Protein AF-A0A1M7RJ17-F1 (afdb_monomer)

InterPro domains:
  IPR011701 Major facilitator superfamily [PF07690] (36-336)
  IPR036259 MFS transporter superfamily [G3DSA:1.20.1250.20] (24-203)
  IPR036259 MFS transporter superfamily [G3DSA:1.20.1250.20] (225-413)
  IPR036259 MFS transporter superfamily [SSF103473] (16-400)
  IPR051788 Major Facilitator Superfamily Transporter [PTHR23514] (20-396)

Structure (mmCIF, N/CA/C/O backbone):
data_AF-A0A1M7RJ17-F1
#
_entry.id   AF-A0A1M7RJ17-F1
#
loop_
_atom_site.group_PDB
_atom_site.id
_atom_site.type_symbol
_atom_site.label_atom_id
_atom_site.label_alt_id
_atom_site.label_comp_id
_atom_site.label_asym_id
_atom_site.label_entity_id
_atom_site.label_seq_id
_atom_site.pdbx_PDB_ins_code
_atom_site.Cartn_x
_atom_site.Cartn_y
_atom_site.Cartn_z
_atom_site.occupancy
_atom_site.B_iso_or_equiv
_atom_site.auth_seq_id
_atom_site.auth_comp_id
_atom_site.auth_asym_id
_atom_site.auth_atom_id
_atom_site.pdbx_PDB_model_num
ATOM 1 N N . MET A 1 1 ? 73.614 -28.023 18.569 1.00 43.94 1 MET A N 1
ATOM 2 C CA . MET A 1 1 ? 72.613 -28.635 17.668 1.00 43.94 1 MET A CA 1
ATOM 3 C C . MET A 1 1 ? 71.251 -28.558 18.342 1.00 43.94 1 MET A C 1
ATOM 5 O O . MET A 1 1 ? 70.902 -29.439 19.112 1.00 43.94 1 MET A O 1
ATOM 9 N N . THR A 1 2 ? 70.520 -27.467 18.128 1.00 41.91 2 THR A N 1
ATOM 10 C CA . THR A 1 2 ? 69.156 -27.259 18.636 1.00 41.91 2 THR A CA 1
ATOM 11 C C . THR A 1 2 ? 68.185 -27.565 17.500 1.00 41.91 2 THR A C 1
ATOM 13 O O . THR A 1 2 ? 68.156 -26.858 16.496 1.00 41.91 2 THR A O 1
ATOM 16 N N . ALA A 1 3 ? 67.456 -28.674 17.618 1.00 44.12 3 ALA A N 1
ATOM 17 C CA . ALA A 1 3 ? 66.489 -29.118 16.622 1.00 44.12 3 ALA A CA 1
ATOM 18 C C . ALA A 1 3 ? 65.268 -28.182 16.604 1.00 44.12 3 ALA A C 1
ATOM 20 O O . ALA A 1 3 ? 64.651 -27.936 17.640 1.00 44.12 3 ALA A O 1
ATOM 21 N N . ALA A 1 4 ? 64.925 -27.659 15.426 1.00 45.22 4 ALA A N 1
ATOM 22 C CA . ALA A 1 4 ? 63.729 -26.852 15.221 1.00 45.22 4 ALA A CA 1
ATOM 23 C C . ALA A 1 4 ? 62.479 -27.747 15.260 1.00 45.22 4 ALA A C 1
ATOM 25 O O . ALA A 1 4 ? 62.327 -28.655 14.444 1.00 45.22 4 ALA A O 1
ATOM 26 N N . VAL A 1 5 ? 61.579 -27.482 16.208 1.00 48.66 5 VAL A N 1
ATOM 27 C CA . VAL A 1 5 ? 60.260 -28.125 16.284 1.00 48.66 5 VAL A CA 1
ATOM 28 C C . VAL A 1 5 ? 59.364 -27.537 15.184 1.00 48.66 5 VAL A C 1
ATOM 30 O O . VAL A 1 5 ? 59.236 -26.312 15.106 1.00 48.66 5 VAL A O 1
ATOM 33 N N . PRO A 1 6 ? 58.724 -28.353 14.327 1.00 50.78 6 PRO A N 1
ATOM 34 C CA . PRO A 1 6 ? 57.828 -27.841 13.301 1.00 50.78 6 PRO A CA 1
ATOM 35 C C . PRO A 1 6 ? 56.536 -27.319 13.942 1.00 50.78 6 PRO A C 1
ATOM 37 O O . PRO A 1 6 ? 55.830 -28.041 14.646 1.00 50.78 6 PRO A O 1
ATOM 40 N N . ALA A 1 7 ? 56.209 -26.053 13.681 1.00 50.03 7 ALA A N 1
ATOM 41 C CA . ALA A 1 7 ? 54.961 -25.441 14.117 1.00 50.03 7 ALA A CA 1
ATOM 42 C C . ALA A 1 7 ? 53.767 -26.100 13.404 1.00 50.03 7 ALA A C 1
ATOM 44 O O . ALA A 1 7 ? 53.482 -25.823 12.235 1.00 50.03 7 ALA A O 1
ATOM 45 N N . VAL A 1 8 ? 53.046 -26.964 14.118 1.00 50.66 8 VAL A N 1
ATOM 46 C CA . VAL A 1 8 ? 51.769 -27.526 13.669 1.00 50.66 8 VAL A CA 1
ATOM 47 C C . VAL A 1 8 ? 50.731 -26.403 13.659 1.00 50.66 8 VAL A C 1
ATOM 49 O O . VAL A 1 8 ? 50.199 -26.005 14.693 1.00 50.66 8 VAL A O 1
ATOM 52 N N . ARG A 1 9 ? 50.440 -25.857 12.473 1.00 52.62 9 ARG A N 1
ATOM 53 C CA . ARG A 1 9 ? 49.318 -24.930 12.284 1.00 52.62 9 ARG A CA 1
ATOM 54 C C . ARG A 1 9 ? 48.012 -25.720 12.353 1.00 52.62 9 ARG A C 1
ATOM 56 O O . ARG A 1 9 ? 47.597 -26.319 11.362 1.00 52.62 9 ARG A O 1
ATOM 63 N N . PHE A 1 10 ? 47.339 -25.687 13.499 1.00 47.97 10 PHE A N 1
ATOM 64 C CA . PHE A 1 10 ? 45.943 -26.104 13.589 1.00 47.97 10 PHE A CA 1
ATOM 65 C C . PHE A 1 10 ? 45.089 -25.177 12.713 1.00 47.97 10 PHE A C 1
ATOM 67 O O . PHE A 1 10 ? 44.825 -24.028 13.062 1.00 47.97 10 PHE A O 1
ATOM 74 N N . ARG A 1 11 ? 44.648 -25.669 11.548 1.00 46.97 11 ARG A N 1
ATOM 75 C CA . ARG A 1 11 ? 43.523 -25.063 10.826 1.00 46.97 11 ARG A CA 1
ATOM 76 C C . ARG A 1 11 ? 42.271 -25.320 11.657 1.00 46.97 11 ARG A C 1
ATOM 78 O O . ARG A 1 11 ? 41.676 -26.388 11.550 1.00 46.97 11 ARG A O 1
ATOM 85 N N . VAL A 1 12 ? 41.875 -24.350 12.477 1.00 55.56 12 VAL A N 1
ATOM 86 C CA . VAL A 1 12 ? 40.521 -24.323 13.041 1.00 55.56 12 VAL A CA 1
ATOM 87 C C . VAL A 1 12 ? 39.554 -24.318 11.851 1.00 55.56 12 VAL A C 1
ATOM 89 O O . VAL A 1 12 ? 39.661 -23.427 11.002 1.00 55.56 12 VAL A O 1
ATOM 92 N N . PRO A 1 13 ? 38.650 -25.305 11.715 1.00 45.47 13 PRO A N 1
ATOM 93 C CA . PRO A 1 13 ? 37.643 -25.275 10.671 1.00 45.47 13 PRO A CA 1
ATOM 94 C C . PRO A 1 13 ? 36.764 -24.053 10.920 1.00 45.47 13 PRO A C 1
ATOM 96 O O . PRO A 1 13 ? 35.989 -24.027 11.873 1.00 45.47 13 PRO A O 1
ATOM 99 N N . VAL A 1 14 ? 36.894 -23.020 10.087 1.00 55.03 14 VAL A N 1
ATOM 100 C CA . VAL A 1 14 ? 35.920 -21.928 10.081 1.00 55.03 14 VAL A CA 1
ATOM 101 C C . VAL A 1 14 ? 34.577 -22.579 9.743 1.00 55.03 14 VAL A C 1
ATOM 103 O O . VAL A 1 14 ? 34.486 -23.215 8.683 1.00 55.03 14 VAL A O 1
ATOM 106 N N . PRO A 1 15 ? 33.555 -22.505 10.616 1.00 46.19 15 PRO A N 1
ATOM 107 C CA . PRO A 1 15 ? 32.259 -23.079 10.309 1.00 46.19 15 PRO A CA 1
ATOM 108 C C . PRO A 1 15 ? 31.771 -22.454 9.004 1.00 46.19 15 PRO A C 1
ATOM 110 O O . PRO A 1 15 ? 31.563 -21.245 8.911 1.00 46.19 15 PRO A O 1
ATOM 113 N N . ARG A 1 16 ? 31.644 -23.280 7.959 1.00 50.75 16 ARG A N 1
ATOM 114 C CA . ARG A 1 16 ? 31.059 -22.856 6.689 1.00 50.75 16 ARG A CA 1
ATOM 115 C C . ARG A 1 16 ? 29.607 -22.502 6.976 1.00 50.75 16 ARG A C 1
ATOM 117 O O . ARG A 1 16 ? 28.769 -23.397 7.075 1.00 50.75 16 ARG A O 1
ATOM 124 N N . VAL A 1 17 ? 29.317 -21.211 7.119 1.00 57.66 17 VAL A N 1
ATOM 125 C CA . VAL A 1 17 ? 27.944 -20.706 7.102 1.00 57.66 17 VAL A CA 1
ATOM 126 C C . VAL A 1 17 ? 27.358 -21.159 5.770 1.00 57.66 17 VAL A C 1
ATOM 128 O O . VAL A 1 17 ? 27.768 -20.692 4.708 1.00 57.66 17 VAL A O 1
ATOM 131 N N . ARG A 1 18 ? 26.479 -22.167 5.807 1.00 63.75 18 ARG A N 1
ATOM 132 C CA . ARG A 1 18 ? 25.839 -22.681 4.597 1.00 63.75 18 ARG A CA 1
ATOM 133 C C . ARG A 1 18 ? 24.968 -21.564 4.046 1.00 63.75 18 ARG A C 1
ATOM 135 O O . ARG A 1 18 ? 23.988 -21.177 4.681 1.00 63.75 18 ARG A O 1
ATOM 142 N N . THR A 1 19 ? 25.326 -21.056 2.873 1.00 72.81 19 THR A N 1
ATOM 143 C CA . THR A 1 19 ? 24.477 -20.118 2.149 1.00 72.81 19 THR A CA 1
ATOM 144 C C . THR A 1 19 ? 23.132 -20.800 1.875 1.00 72.81 19 THR A C 1
ATOM 146 O O . THR A 1 19 ? 23.100 -21.947 1.412 1.00 72.81 19 THR A O 1
ATOM 149 N N . PRO A 1 20 ? 21.996 -20.164 2.212 1.00 81.12 20 PRO A N 1
ATOM 150 C CA . PRO A 1 20 ? 20.694 -20.764 1.963 1.00 81.12 20 PRO A CA 1
ATOM 151 C C . PRO A 1 20 ? 20.498 -21.012 0.463 1.00 81.12 20 PRO A C 1
ATOM 153 O O . PRO A 1 20 ? 20.944 -20.221 -0.364 1.00 81.12 20 PRO A O 1
ATOM 156 N N . SER A 1 21 ? 19.789 -22.084 0.096 1.00 88.31 21 SER A N 1
ATOM 157 C CA . SER A 1 21 ? 19.467 -22.347 -1.316 1.00 88.31 21 SER A CA 1
ATOM 158 C C . SER A 1 21 ? 18.718 -21.157 -1.948 1.00 88.31 21 SER A C 1
ATOM 160 O O . SER A 1 21 ? 17.882 -20.570 -1.252 1.00 88.31 21 SER A O 1
ATOM 162 N N . PRO A 1 22 ? 18.874 -20.865 -3.254 1.00 88.31 22 PRO A N 1
ATOM 163 C CA . PRO A 1 22 ? 18.195 -19.741 -3.914 1.00 88.31 22 PRO A CA 1
ATOM 164 C C . PRO A 1 22 ? 16.670 -19.720 -3.725 1.00 88.31 22 PRO A C 1
ATOM 166 O O . PRO A 1 22 ? 16.080 -18.663 -3.518 1.00 88.31 22 PRO A O 1
ATOM 169 N N . ARG A 1 23 ? 16.026 -20.900 -3.713 1.00 90.81 23 ARG A N 1
ATOM 170 C CA . ARG A 1 23 ? 14.583 -21.035 -3.433 1.00 90.81 23 ARG A CA 1
ATOM 171 C C . ARG A 1 23 ? 14.219 -20.564 -2.024 1.00 90.81 23 ARG A C 1
ATOM 173 O O . ARG A 1 23 ? 13.239 -19.851 -1.857 1.00 90.81 23 ARG A O 1
ATOM 180 N N . ARG A 1 24 ? 15.022 -20.936 -1.020 1.00 93.50 24 ARG A N 1
ATOM 181 C CA . ARG A 1 24 ? 14.839 -20.501 0.377 1.00 93.50 24 ARG A CA 1
ATOM 182 C C . ARG A 1 24 ? 15.071 -19.003 0.548 1.00 93.50 24 ARG A C 1
ATOM 184 O O . ARG A 1 24 ? 14.334 -18.383 1.299 1.00 93.50 24 ARG A O 1
ATOM 191 N N . GLN A 1 25 ? 16.055 -18.431 -0.144 1.00 93.69 25 GLN A N 1
ATOM 192 C CA . GLN A 1 25 ? 16.296 -16.987 -0.104 1.00 93.69 25 GLN A CA 1
ATOM 193 C C . GLN A 1 25 ? 15.120 -16.216 -0.714 1.00 93.69 25 GLN A C 1
ATOM 195 O O . GLN A 1 25 ? 14.599 -15.302 -0.087 1.00 93.69 25 GLN A O 1
ATOM 200 N N . PHE A 1 26 ? 14.657 -16.627 -1.902 1.00 93.31 26 PHE A N 1
ATOM 201 C CA . PHE A 1 26 ? 13.490 -16.014 -2.535 1.00 93.31 26 PHE A CA 1
ATOM 202 C C . PHE A 1 26 ? 12.249 -16.123 -1.647 1.00 93.31 26 PHE A C 1
ATOM 204 O O . PHE A 1 26 ? 11.582 -15.120 -1.423 1.00 93.31 26 PHE A O 1
ATOM 211 N N . ALA A 1 27 ? 11.969 -17.314 -1.105 1.00 96.00 27 ALA A N 1
ATOM 212 C CA . ALA A 1 27 ? 10.841 -17.519 -0.204 1.00 96.00 27 ALA A CA 1
ATOM 213 C C . ALA A 1 27 ? 10.936 -16.620 1.037 1.00 96.00 27 ALA A C 1
ATOM 215 O O . ALA A 1 27 ? 9.961 -15.965 1.369 1.00 96.00 27 ALA A O 1
ATOM 216 N N . ALA A 1 28 ? 12.107 -16.519 1.675 1.00 96.50 28 ALA A N 1
ATOM 217 C CA . ALA A 1 28 ? 12.289 -15.660 2.844 1.00 96.50 28 ALA A CA 1
ATOM 218 C C . ALA A 1 28 ? 12.022 -14.182 2.531 1.00 96.50 28 ALA A C 1
ATOM 220 O O . ALA A 1 28 ? 11.302 -13.523 3.276 1.00 96.50 28 ALA A O 1
ATOM 221 N N . VAL A 1 29 ? 12.548 -13.669 1.414 1.00 96.00 29 VAL A N 1
ATOM 222 C CA . VAL A 1 29 ? 12.310 -12.276 1.006 1.00 96.00 29 VAL A CA 1
ATOM 223 C C . VAL A 1 29 ? 10.845 -12.063 0.625 1.00 96.00 29 VAL A C 1
ATOM 225 O O . VAL A 1 29 ? 10.246 -11.092 1.071 1.00 96.00 29 VAL A O 1
ATOM 228 N N . ALA A 1 30 ? 10.228 -12.986 -0.117 1.00 96.31 30 ALA A N 1
ATOM 229 C CA . ALA A 1 30 ? 8.804 -12.919 -0.444 1.00 96.31 30 ALA A CA 1
ATOM 230 C C . ALA A 1 30 ? 7.921 -12.915 0.816 1.00 96.31 30 ALA A C 1
ATOM 232 O O . ALA A 1 30 ? 6.956 -12.157 0.875 1.00 96.31 30 ALA A O 1
ATOM 233 N N . THR A 1 31 ? 8.276 -13.696 1.843 1.00 97.50 31 THR A N 1
ATOM 234 C CA . THR A 1 31 ? 7.573 -13.692 3.131 1.00 97.50 31 THR A CA 1
ATOM 235 C C . THR A 1 31 ? 7.731 -12.365 3.868 1.00 97.50 31 THR A C 1
ATOM 237 O O . THR A 1 31 ? 6.773 -11.931 4.493 1.00 97.50 31 THR A O 1
ATOM 240 N N . ILE A 1 32 ? 8.879 -11.681 3.780 1.00 97.62 32 ILE A N 1
ATOM 241 C CA . ILE A 1 32 ? 9.025 -10.334 4.358 1.00 97.62 32 ILE A CA 1
ATOM 242 C C . ILE A 1 32 ? 8.106 -9.330 3.657 1.00 97.62 3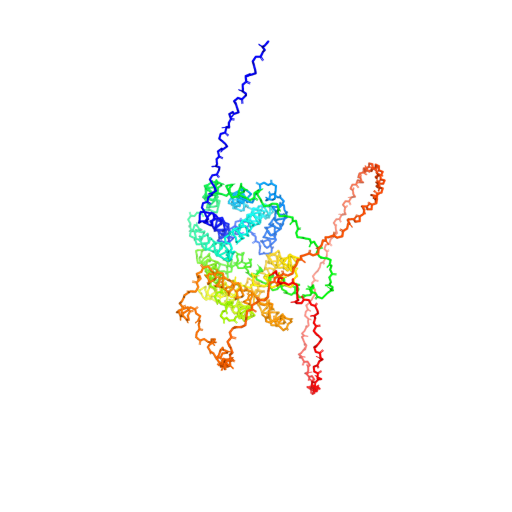2 ILE A C 1
ATOM 244 O O . ILE A 1 32 ? 7.412 -8.583 4.338 1.00 97.62 32 ILE A O 1
ATOM 248 N N . PHE A 1 33 ? 8.049 -9.343 2.320 1.00 97.25 33 PHE A N 1
ATOM 249 C CA . PHE A 1 33 ? 7.102 -8.505 1.576 1.00 97.25 33 PHE A CA 1
ATOM 250 C C . PHE A 1 33 ? 5.655 -8.813 1.985 1.00 97.25 33 PHE A C 1
ATOM 252 O O . PHE A 1 33 ? 4.884 -7.898 2.252 1.00 97.25 33 PHE A O 1
ATOM 259 N N . ALA A 1 34 ? 5.291 -10.096 2.074 1.00 98.25 34 ALA A N 1
ATOM 260 C CA . ALA A 1 34 ? 3.955 -10.511 2.492 1.00 98.25 34 ALA A CA 1
ATOM 261 C C . ALA A 1 34 ? 3.636 -10.136 3.946 1.00 98.25 34 ALA A C 1
ATOM 263 O O . ALA A 1 34 ? 2.505 -9.765 4.237 1.00 98.25 34 ALA A O 1
ATOM 264 N N . LEU A 1 35 ? 4.610 -10.197 4.854 1.00 98.25 35 LEU A N 1
ATOM 265 C CA . LEU A 1 35 ? 4.440 -9.769 6.239 1.00 98.25 35 LEU A CA 1
ATOM 266 C C . LEU A 1 35 ? 4.190 -8.260 6.322 1.00 98.25 35 LEU A C 1
ATOM 268 O O . LEU A 1 35 ? 3.238 -7.851 6.978 1.00 98.25 35 LEU A O 1
ATOM 272 N N . ASP A 1 36 ? 4.998 -7.454 5.636 1.00 97.44 36 ASP A N 1
ATOM 273 C CA . ASP A 1 36 ? 4.821 -5.998 5.575 1.00 97.44 36 ASP A CA 1
ATOM 274 C C . ASP A 1 36 ? 3.429 -5.637 5.032 1.00 97.44 36 ASP A C 1
ATOM 276 O O . ASP A 1 36 ? 2.666 -4.910 5.670 1.00 97.44 36 ASP A O 1
ATOM 280 N N . GLY A 1 37 ? 3.034 -6.280 3.929 1.00 97.50 37 GLY A N 1
ATOM 281 C CA . GLY A 1 37 ? 1.692 -6.157 3.374 1.00 97.50 37 GLY A CA 1
ATOM 282 C C . GLY A 1 37 ? 0.598 -6.567 4.360 1.00 97.50 37 GLY A C 1
ATOM 283 O O . GLY A 1 37 ? -0.375 -5.842 4.519 1.00 97.50 37 GLY A O 1
ATOM 284 N N . ALA A 1 38 ? 0.742 -7.695 5.060 1.00 98.62 38 ALA A N 1
ATOM 285 C CA . ALA A 1 38 ? -0.258 -8.175 6.015 1.00 98.62 38 ALA A CA 1
ATOM 286 C C . ALA A 1 38 ? -0.422 -7.248 7.221 1.00 98.62 38 ALA A C 1
ATOM 288 O O . ALA A 1 38 ? -1.550 -6.998 7.647 1.00 98.62 38 ALA A O 1
ATOM 289 N N . VAL A 1 39 ? 0.672 -6.697 7.747 1.00 98.56 39 VAL A N 1
ATOM 290 C CA . VAL A 1 39 ? 0.622 -5.704 8.828 1.00 98.56 39 VAL A CA 1
ATOM 291 C C . VAL A 1 39 ? -0.064 -4.424 8.338 1.00 98.56 39 VAL A C 1
ATOM 293 O O . VAL A 1 39 ? -0.951 -3.909 9.018 1.00 98.56 39 VAL A O 1
ATOM 296 N N . PHE A 1 40 ? 0.263 -3.943 7.136 1.00 97.81 40 PHE A N 1
ATOM 297 C CA . PHE A 1 40 ? -0.369 -2.746 6.578 1.00 97.81 40 PHE A CA 1
ATOM 298 C C . PHE A 1 40 ? -1.850 -2.961 6.218 1.00 97.81 40 PHE A C 1
ATOM 300 O O . PHE A 1 40 ? -2.686 -2.108 6.498 1.00 97.81 40 PHE A O 1
ATOM 307 N N . GLY A 1 41 ? -2.219 -4.126 5.681 1.00 98.12 41 GLY A N 1
ATOM 308 C CA . GLY A 1 41 ? -3.616 -4.486 5.421 1.00 98.12 41 GLY A CA 1
ATOM 309 C C . GLY A 1 41 ? -4.439 -4.653 6.697 1.00 98.12 41 GLY A C 1
ATOM 310 O O . GLY A 1 41 ? -5.607 -4.271 6.734 1.00 98.12 41 GLY A O 1
ATOM 311 N N . THR A 1 42 ? -3.814 -5.149 7.768 1.00 98.56 42 THR A N 1
ATOM 312 C CA . THR A 1 42 ? -4.405 -5.176 9.114 1.00 98.56 42 THR A CA 1
ATOM 313 C C . THR A 1 42 ? -4.702 -3.759 9.606 1.00 98.56 42 THR A C 1
ATOM 315 O O . THR A 1 42 ? -5.791 -3.515 10.127 1.00 98.56 42 THR A O 1
ATOM 318 N N . TRP A 1 43 ? -3.751 -2.832 9.434 1.00 98.44 43 TRP A N 1
ATOM 319 C CA . TRP A 1 43 ? -3.948 -1.412 9.728 1.00 98.44 43 TRP A CA 1
ATOM 320 C C . TRP A 1 43 ? -5.119 -0.848 8.920 1.00 98.44 43 TRP A C 1
ATOM 322 O O . TRP A 1 43 ? -6.091 -0.411 9.529 1.00 98.44 43 TRP A O 1
ATOM 332 N N . ALA A 1 44 ? -5.083 -0.957 7.588 1.00 98.00 44 ALA A N 1
ATOM 333 C CA . ALA A 1 44 ? -6.110 -0.446 6.676 1.00 98.00 44 ALA A CA 1
ATOM 334 C C . ALA A 1 44 ? -7.532 -0.907 7.051 1.00 98.00 44 ALA A C 1
ATOM 336 O O . ALA A 1 44 ? -8.459 -0.102 7.120 1.00 98.00 44 ALA A O 1
ATOM 337 N N . ALA A 1 45 ? -7.703 -2.191 7.384 1.00 97.81 45 ALA A N 1
ATOM 338 C CA . ALA A 1 45 ? -8.994 -2.739 7.807 1.00 97.81 45 ALA A CA 1
ATOM 339 C C . ALA A 1 45 ? -9.506 -2.176 9.145 1.00 97.81 45 ALA A C 1
ATOM 341 O O . ALA A 1 45 ? -10.708 -2.207 9.401 1.00 97.81 45 ALA A O 1
ATOM 342 N N . ARG A 1 46 ? -8.611 -1.688 10.010 1.00 98.00 46 ARG A N 1
ATOM 343 C CA . ARG A 1 46 ? -8.922 -1.192 11.358 1.00 98.00 46 ARG A CA 1
ATOM 344 C C . ARG A 1 46 ? -8.877 0.330 11.485 1.00 98.00 46 ARG A C 1
ATOM 346 O O . ARG A 1 46 ? -9.187 0.829 12.565 1.00 98.00 46 ARG A O 1
ATOM 353 N N . ILE A 1 47 ? -8.562 1.067 10.415 1.00 98.06 47 ILE A N 1
ATOM 354 C CA . ILE A 1 47 ? -8.602 2.539 10.410 1.00 98.06 47 ILE A CA 1
ATOM 355 C C . ILE A 1 47 ? -9.952 3.071 10.909 1.00 98.06 47 ILE A C 1
ATOM 357 O O . ILE A 1 47 ? -9.921 3.923 11.799 1.00 98.06 47 ILE A O 1
ATOM 361 N N . PRO A 1 48 ? -11.121 2.574 10.444 1.00 97.44 48 PRO A N 1
ATOM 362 C CA . PRO A 1 48 ? -12.398 3.089 10.935 1.00 97.44 48 PRO A CA 1
ATOM 363 C C . PRO A 1 48 ? -12.576 2.891 12.449 1.00 97.44 48 PRO A C 1
ATOM 365 O O . PRO A 1 48 ? -12.968 3.818 13.146 1.00 97.44 48 PRO A O 1
ATOM 368 N N . ASP A 1 49 ? -12.195 1.724 12.982 1.00 97.06 49 ASP A N 1
ATOM 369 C CA . ASP A 1 49 ? -12.294 1.424 14.419 1.00 97.06 49 ASP A CA 1
ATOM 370 C C . ASP A 1 49 ? -11.386 2.336 15.272 1.00 97.06 49 ASP A C 1
ATOM 372 O O . ASP A 1 49 ? -11.739 2.720 16.390 1.00 97.06 49 ASP A O 1
ATOM 376 N N . VAL A 1 50 ? -10.190 2.666 14.768 1.00 97.88 50 VAL A N 1
ATOM 377 C CA . VAL A 1 50 ? -9.238 3.566 15.444 1.00 97.88 50 VAL A CA 1
ATOM 378 C C . VAL A 1 50 ? -9.701 5.019 15.353 1.00 97.88 50 VAL A C 1
ATOM 380 O O . VAL A 1 50 ? -9.635 5.734 16.353 1.00 97.88 50 VAL A O 1
ATOM 383 N N . SER A 1 51 ? -10.204 5.435 14.188 1.00 96.94 51 SER A N 1
ATOM 384 C CA . SER A 1 51 ? -10.784 6.762 13.955 1.00 96.94 51 SER A CA 1
ATOM 385 C C . SER A 1 51 ? -11.945 7.029 14.913 1.00 96.94 51 SER A C 1
ATOM 387 O O . SER A 1 51 ? -11.930 8.033 15.628 1.00 96.94 51 SER A O 1
ATOM 389 N N . ASP A 1 52 ? -12.889 6.085 15.011 1.00 95.25 52 ASP A N 1
ATOM 390 C CA . ASP A 1 52 ? -14.042 6.170 15.915 1.00 95.25 52 ASP A CA 1
ATOM 391 C C . ASP A 1 52 ? -13.607 6.281 17.377 1.00 95.25 52 ASP A C 1
ATOM 393 O O . ASP A 1 52 ? -14.103 7.121 18.125 1.00 95.25 52 ASP A O 1
ATOM 397 N N . ARG A 1 53 ? -12.646 5.447 17.795 1.00 95.44 53 ARG A N 1
ATOM 398 C CA . ARG A 1 53 ? -12.147 5.434 19.176 1.00 95.44 53 ARG A CA 1
ATOM 399 C C . ARG A 1 53 ? -11.501 6.754 19.579 1.00 95.44 53 ARG A C 1
ATOM 401 O O . ARG A 1 53 ? -11.641 7.173 20.725 1.00 95.44 53 ARG A O 1
ATOM 408 N N . VAL A 1 54 ? -10.729 7.352 18.677 1.00 97.44 54 VAL A N 1
ATOM 409 C CA . VAL A 1 54 ? -10.048 8.628 18.923 1.00 97.44 54 VAL A CA 1
ATOM 410 C C . VAL A 1 54 ? -11.005 9.812 18.726 1.00 97.44 54 VAL A C 1
ATOM 412 O O . VAL A 1 54 ? -10.739 10.896 19.241 1.00 97.44 54 VAL A O 1
ATOM 415 N N . GLY A 1 55 ? -12.123 9.613 18.020 1.00 95.25 55 GLY A N 1
ATOM 416 C CA . GLY A 1 55 ? -13.085 10.662 17.690 1.00 95.25 55 GLY A CA 1
ATOM 417 C C . GLY A 1 55 ? -12.537 11.645 16.655 1.00 95.25 55 GLY A C 1
ATOM 418 O O . GLY A 1 55 ? -12.737 12.853 16.784 1.00 95.25 55 GLY A O 1
ATOM 419 N N . THR A 1 56 ? -11.776 11.164 15.665 1.00 95.25 56 THR A N 1
ATOM 420 C CA . THR A 1 56 ? -11.145 12.048 14.675 1.00 95.25 56 THR A CA 1
ATOM 421 C C . THR A 1 56 ? -12.121 12.518 13.604 1.00 95.25 56 THR A C 1
ATOM 423 O O . THR A 1 56 ? -12.855 11.721 13.030 1.00 95.25 56 THR A O 1
ATOM 426 N N . THR A 1 57 ? -12.054 13.802 13.246 1.00 96.88 57 THR A N 1
ATOM 427 C CA . THR A 1 57 ? -12.589 14.282 11.961 1.00 96.88 57 THR A CA 1
ATOM 428 C C . THR A 1 57 ? -11.712 13.781 10.808 1.00 96.88 57 THR A C 1
ATOM 430 O O . THR A 1 57 ? -10.534 13.476 11.020 1.00 96.88 57 THR A O 1
ATOM 433 N N . HIS A 1 58 ? -12.219 13.759 9.568 1.00 97.12 58 HIS A N 1
ATOM 434 C CA . HIS A 1 58 ? -11.410 13.349 8.408 1.00 97.12 58 HIS A CA 1
ATOM 435 C C . HIS A 1 58 ? -10.148 14.211 8.243 1.00 97.12 58 HIS A C 1
ATOM 437 O O . HIS A 1 58 ? -9.064 13.685 8.020 1.00 97.12 58 HIS A O 1
ATOM 443 N N . ALA A 1 59 ? -10.226 15.529 8.441 1.00 96.94 59 ALA A N 1
ATOM 444 C CA . ALA A 1 59 ? -9.045 16.396 8.361 1.00 96.94 59 ALA A CA 1
ATOM 445 C C . ALA A 1 59 ? -7.996 16.073 9.448 1.00 96.94 59 ALA A C 1
ATOM 447 O O . ALA A 1 59 ? -6.790 16.052 9.178 1.00 96.94 59 ALA A O 1
ATOM 448 N N . ALA A 1 60 ? -8.448 15.776 10.672 1.00 97.44 60 ALA A N 1
ATOM 449 C CA . ALA A 1 60 ? -7.573 15.371 11.768 1.00 97.44 60 ALA A CA 1
ATOM 450 C C . ALA A 1 60 ? -6.915 14.010 11.492 1.00 97.44 60 ALA A C 1
ATOM 452 O O . ALA A 1 60 ? -5.699 13.878 11.634 1.00 97.44 60 ALA A O 1
ATOM 453 N N . LEU A 1 61 ? -7.686 13.023 11.025 1.00 98.06 61 LEU A N 1
ATOM 454 C CA . LEU A 1 61 ? -7.162 11.714 10.638 1.00 98.06 61 LEU A CA 1
ATOM 455 C C . LEU A 1 61 ? -6.139 11.831 9.500 1.00 98.06 61 LEU A C 1
ATOM 457 O O . LEU A 1 61 ? -5.064 11.243 9.586 1.00 98.06 61 LEU A O 1
ATOM 461 N N . GLY A 1 62 ? -6.419 12.650 8.481 1.00 97.62 62 GLY A N 1
ATOM 462 C CA . GLY A 1 62 ? -5.486 12.914 7.383 1.00 97.62 62 GLY A CA 1
ATOM 463 C C . GLY A 1 62 ? -4.164 13.521 7.859 1.00 97.62 62 GLY A C 1
ATOM 464 O O . GLY A 1 62 ? -3.100 13.156 7.362 1.00 97.62 62 GLY A O 1
ATOM 465 N N . SER A 1 63 ? -4.207 14.376 8.884 1.00 97.12 63 SER A N 1
ATOM 466 C CA . SER A 1 63 ? -3.006 14.928 9.527 1.00 97.12 63 SER A CA 1
ATOM 467 C C . SER A 1 63 ? -2.225 13.869 10.318 1.00 97.12 63 SER A C 1
ATOM 469 O O . SER A 1 63 ? -0.997 13.872 10.311 1.00 97.12 63 SER A O 1
ATOM 471 N N . ALA A 1 64 ? -2.908 12.926 10.970 1.00 98.12 64 ALA A N 1
ATOM 472 C CA . ALA A 1 64 ? -2.253 11.827 11.679 1.00 98.12 64 ALA A CA 1
ATOM 473 C C . ALA A 1 64 ? -1.619 10.809 10.706 1.00 98.12 64 ALA A C 1
ATOM 475 O O . ALA A 1 64 ? -0.492 10.361 10.915 1.00 98.12 64 ALA A O 1
ATOM 476 N N . LEU A 1 65 ? -2.296 10.493 9.600 1.00 97.56 65 LEU A N 1
ATOM 477 C CA . LEU A 1 65 ? -1.775 9.651 8.516 1.00 97.56 65 LEU A CA 1
ATOM 478 C C . LEU A 1 65 ? -0.612 10.319 7.760 1.00 97.56 65 LEU A C 1
ATOM 480 O O . LEU A 1 65 ? 0.307 9.642 7.299 1.00 97.56 65 LEU A O 1
ATOM 484 N N . PHE A 1 66 ? -0.578 11.652 7.689 1.00 96.81 66 PHE A N 1
ATOM 485 C CA . PHE A 1 66 ? 0.603 12.369 7.208 1.00 96.81 66 PHE A CA 1
ATOM 486 C C . PHE A 1 66 ? 1.847 12.044 8.052 1.00 96.81 66 PHE A C 1
ATOM 488 O O . PHE A 1 66 ? 2.930 11.842 7.498 1.00 96.81 66 PHE A O 1
ATOM 495 N N . CYS A 1 67 ? 1.706 11.909 9.379 1.00 97.81 67 CYS A N 1
ATOM 496 C CA . CYS A 1 67 ? 2.812 11.492 10.243 1.00 97.81 67 CYS A CA 1
ATOM 497 C C . CYS A 1 67 ? 3.330 10.090 9.889 1.00 97.81 67 CYS A C 1
ATOM 499 O O . CYS A 1 67 ? 4.544 9.895 9.917 1.00 97.81 67 CYS A O 1
ATOM 501 N N . LEU A 1 68 ? 2.458 9.151 9.489 1.00 97.19 68 LEU A N 1
ATOM 502 C CA . LEU A 1 68 ? 2.867 7.833 8.973 1.00 97.19 68 LEU A CA 1
ATOM 503 C C . LEU A 1 68 ? 3.800 7.983 7.773 1.00 97.19 68 LEU A C 1
ATOM 505 O O . LEU A 1 68 ? 4.913 7.454 7.770 1.00 97.19 68 LEU A O 1
ATOM 509 N N . SER A 1 69 ? 3.382 8.766 6.782 1.00 94.12 69 SER A N 1
ATOM 510 C CA . SER A 1 69 ? 4.182 9.002 5.577 1.00 94.12 69 SER A CA 1
ATOM 511 C C . SER A 1 69 ? 5.512 9.701 5.886 1.00 94.12 69 SER A C 1
ATOM 513 O O . SER A 1 69 ? 6.553 9.344 5.330 1.00 94.12 69 SER A O 1
ATOM 515 N N . LEU A 1 70 ? 5.509 10.664 6.814 1.00 94.94 70 LEU A N 1
ATOM 516 C CA . LEU A 1 70 ? 6.718 11.363 7.248 1.00 94.94 70 LEU A CA 1
ATOM 517 C C . LEU A 1 70 ? 7.699 10.421 7.964 1.00 94.94 70 LEU A C 1
ATOM 519 O O . LEU A 1 70 ? 8.893 10.427 7.659 1.00 94.94 70 LEU A O 1
ATOM 523 N N . GLY A 1 71 ? 7.200 9.585 8.878 1.00 96.38 71 GLY A N 1
ATOM 524 C CA . GLY A 1 71 ? 7.994 8.573 9.573 1.00 96.38 71 GLY A CA 1
ATOM 525 C C . GLY A 1 71 ? 8.642 7.586 8.603 1.00 96.38 71 GLY A C 1
ATOM 526 O O . GLY A 1 71 ? 9.848 7.325 8.693 1.00 96.38 71 GLY A O 1
ATOM 527 N N . ALA A 1 72 ? 7.875 7.117 7.613 1.00 93.62 72 ALA A N 1
ATOM 528 C CA . ALA A 1 72 ? 8.389 6.272 6.543 1.00 93.62 72 ALA A CA 1
ATOM 529 C C . ALA A 1 72 ? 9.531 6.968 5.796 1.00 93.62 72 ALA A C 1
ATOM 531 O O . ALA A 1 72 ? 10.645 6.447 5.770 1.00 93.62 72 ALA A O 1
ATOM 532 N N . LEU A 1 73 ? 9.324 8.186 5.291 1.00 90.44 73 LEU A N 1
ATOM 533 C CA . LEU A 1 73 ? 10.338 8.912 4.521 1.00 90.44 73 LEU A CA 1
ATOM 534 C C . LEU A 1 73 ? 11.652 9.126 5.296 1.00 90.44 73 LEU A C 1
ATOM 536 O O . LEU A 1 73 ? 12.741 8.925 4.746 1.00 90.44 73 LEU A O 1
ATOM 540 N N . VAL A 1 74 ? 11.563 9.505 6.576 1.00 92.12 74 VAL A N 1
ATOM 541 C CA . VAL A 1 74 ? 12.738 9.695 7.443 1.00 92.12 74 VAL A CA 1
ATOM 542 C C . VAL A 1 74 ? 13.490 8.375 7.629 1.00 92.12 74 VAL A C 1
ATOM 544 O O . VAL A 1 74 ? 14.708 8.321 7.432 1.00 92.12 74 VAL A O 1
ATOM 547 N N . SER A 1 75 ? 12.779 7.290 7.946 1.00 94.56 75 SER A N 1
ATOM 548 C CA . SER A 1 75 ? 13.392 5.973 8.161 1.00 94.56 75 SER A CA 1
ATOM 549 C C . SER A 1 75 ? 14.067 5.414 6.905 1.00 94.56 75 SER A C 1
ATOM 551 O O . SER A 1 75 ? 15.142 4.817 6.997 1.00 94.56 75 SER A O 1
ATOM 553 N N . MET A 1 76 ? 13.506 5.661 5.716 1.00 89.75 76 MET A N 1
ATOM 554 C CA . MET A 1 76 ? 14.044 5.172 4.445 1.00 89.75 76 MET A CA 1
ATOM 555 C C . MET A 1 76 ? 15.455 5.713 4.178 1.00 89.75 76 MET A C 1
ATOM 557 O O . MET A 1 76 ? 16.335 4.972 3.730 1.00 89.75 76 MET A O 1
ATOM 561 N N . ARG A 1 77 ? 15.712 6.985 4.519 1.00 86.81 77 ARG A N 1
ATOM 562 C CA . ARG A 1 77 ? 17.041 7.611 4.393 1.00 86.81 77 ARG A CA 1
ATOM 563 C C . ARG A 1 77 ? 18.083 6.953 5.297 1.00 86.81 77 ARG A C 1
ATOM 565 O O . ARG A 1 77 ? 19.227 6.765 4.884 1.00 86.81 77 ARG A O 1
ATOM 572 N N . LEU A 1 78 ? 17.695 6.598 6.520 1.00 92.12 78 LEU A N 1
ATOM 573 C CA . LEU A 1 78 ? 18.586 5.979 7.505 1.00 92.12 78 LEU A CA 1
ATOM 574 C C . LEU A 1 78 ? 18.837 4.500 7.190 1.00 92.12 78 LEU A C 1
ATOM 576 O O . LEU A 1 78 ? 19.970 4.022 7.283 1.00 92.12 78 LEU A O 1
ATOM 580 N N . THR A 1 79 ? 17.802 3.801 6.729 1.00 91.25 79 THR A N 1
ATOM 581 C CA . THR A 1 79 ? 17.833 2.358 6.477 1.00 91.25 79 THR A CA 1
ATOM 582 C C . THR A 1 79 ? 18.836 1.970 5.399 1.00 91.25 79 THR A C 1
ATOM 584 O O . THR A 1 79 ? 19.516 0.958 5.553 1.00 91.25 79 THR A O 1
ATOM 587 N N . GLY A 1 80 ? 19.019 2.785 4.355 1.00 86.00 80 GLY A N 1
ATOM 588 C CA . GLY A 1 80 ? 20.062 2.537 3.352 1.00 86.00 80 GLY A CA 1
ATOM 589 C C . GLY A 1 80 ? 21.469 2.482 3.966 1.00 86.00 80 GLY A C 1
ATOM 590 O O . GLY A 1 80 ? 22.254 1.583 3.659 1.00 86.00 80 GLY A O 1
ATOM 591 N N . ARG A 1 81 ? 21.768 3.385 4.913 1.00 89.44 81 ARG A N 1
ATOM 592 C CA . ARG A 1 81 ? 23.051 3.405 5.641 1.00 89.44 81 ARG A CA 1
ATOM 593 C C . ARG A 1 81 ? 23.180 2.201 6.571 1.00 89.44 81 ARG A C 1
ATOM 595 O O . ARG A 1 81 ? 24.260 1.625 6.681 1.00 89.44 81 ARG A O 1
ATOM 602 N N . TRP A 1 82 ? 22.087 1.800 7.218 1.00 92.62 82 TRP A N 1
ATOM 603 C CA . TRP A 1 82 ? 22.067 0.607 8.062 1.00 92.62 82 TRP A CA 1
ATOM 604 C C . TRP A 1 82 ? 22.268 -0.674 7.256 1.00 92.62 82 TRP A C 1
ATOM 606 O O . TRP A 1 82 ? 23.057 -1.513 7.676 1.00 92.62 82 TRP A O 1
ATOM 616 N N . CYS A 1 83 ? 21.645 -0.807 6.084 1.00 92.19 83 CYS A N 1
ATOM 617 C CA . CYS A 1 83 ? 21.848 -1.956 5.201 1.00 92.19 83 CYS A CA 1
ATOM 618 C C . CYS A 1 83 ? 23.313 -2.063 4.760 1.00 92.19 83 CYS A C 1
ATOM 620 O O . CYS A 1 83 ? 23.883 -3.149 4.813 1.00 92.19 83 CYS A O 1
ATOM 622 N N . ALA A 1 84 ? 23.945 -0.938 4.405 1.00 88.25 84 ALA A N 1
ATOM 623 C CA . ALA A 1 84 ? 25.361 -0.908 4.039 1.00 88.25 84 ALA A CA 1
ATOM 624 C C . ALA A 1 84 ? 26.293 -1.290 5.205 1.00 88.25 84 ALA A C 1
ATOM 626 O O . ALA A 1 84 ? 27.305 -1.952 4.996 1.00 88.25 84 ALA A O 1
ATOM 627 N N . ARG A 1 85 ? 25.959 -0.885 6.438 1.00 91.88 85 ARG A N 1
ATOM 628 C CA . ARG A 1 85 ? 26.794 -1.134 7.625 1.00 91.88 85 ARG A CA 1
ATOM 629 C C . ARG A 1 85 ? 26.592 -2.519 8.242 1.00 91.88 85 ARG A C 1
ATOM 631 O O . ARG A 1 85 ? 27.554 -3.118 8.713 1.00 91.88 85 ARG A O 1
ATOM 638 N N . TYR A 1 86 ? 25.352 -2.992 8.307 1.00 93.06 86 TYR A N 1
ATOM 639 C CA . TYR A 1 86 ? 24.967 -4.169 9.093 1.00 93.06 86 TYR A CA 1
ATOM 640 C C . TYR A 1 86 ? 24.527 -5.366 8.243 1.00 93.06 86 TYR A C 1
ATOM 642 O O . TYR A 1 86 ? 24.417 -6.467 8.789 1.00 93.06 86 TYR A O 1
ATOM 650 N N . GLY A 1 87 ? 24.322 -5.165 6.938 1.00 93.12 87 GLY A N 1
ATOM 651 C CA . GLY A 1 87 ? 23.752 -6.146 6.018 1.00 93.12 87 GLY A CA 1
ATOM 652 C C . GLY A 1 87 ? 22.241 -5.969 5.848 1.00 93.12 87 GLY A C 1
ATOM 653 O O . GLY A 1 87 ? 21.511 -5.745 6.816 1.00 93.12 87 GLY A O 1
ATOM 654 N N . ALA A 1 88 ? 21.760 -6.049 4.605 1.00 92.88 88 ALA A N 1
ATOM 655 C CA . ALA A 1 88 ? 20.345 -5.874 4.277 1.00 92.88 88 ALA A CA 1
ATOM 656 C C . ALA A 1 88 ? 19.461 -6.989 4.865 1.00 92.88 88 ALA A C 1
ATOM 658 O O . ALA A 1 88 ? 18.311 -6.737 5.212 1.00 92.88 88 ALA A O 1
ATOM 659 N N . GLY A 1 89 ? 19.995 -8.202 5.022 1.00 95.44 89 GLY A N 1
ATOM 660 C CA . GLY A 1 89 ? 19.301 -9.355 5.586 1.00 95.44 89 GLY A CA 1
ATOM 661 C C . GLY A 1 89 ? 18.925 -9.145 7.046 1.00 95.44 89 GLY A C 1
ATOM 662 O O . GLY A 1 89 ? 17.747 -9.196 7.405 1.00 95.44 89 GLY A O 1
ATOM 663 N N . ARG A 1 90 ? 19.918 -8.851 7.892 1.00 96.06 90 ARG A N 1
ATOM 664 C CA . ARG A 1 90 ? 19.696 -8.545 9.315 1.00 96.06 90 ARG A CA 1
ATOM 665 C C . ARG A 1 90 ? 18.798 -7.331 9.507 1.00 96.06 90 ARG A C 1
ATOM 667 O O . ARG A 1 90 ? 17.870 -7.390 10.310 1.00 96.06 90 ARG A O 1
ATOM 674 N N . VAL A 1 91 ? 19.048 -6.252 8.762 1.00 96.88 91 VAL A N 1
ATOM 675 C CA . VAL A 1 91 ? 18.231 -5.032 8.852 1.00 96.88 91 VAL A CA 1
ATOM 676 C C . VAL A 1 91 ? 16.787 -5.321 8.449 1.00 96.88 91 VAL A C 1
ATOM 678 O O . VAL A 1 91 ? 15.877 -4.861 9.129 1.00 96.88 91 VAL A O 1
ATOM 681 N N . SER A 1 92 ? 16.558 -6.140 7.420 1.00 96.88 92 SER A N 1
ATOM 682 C CA . SER A 1 92 ? 15.212 -6.530 6.990 1.00 96.88 92 SER A CA 1
ATOM 683 C C . SER A 1 92 ? 14.469 -7.348 8.049 1.00 96.88 92 SER A C 1
ATOM 685 O O . SER A 1 92 ? 13.305 -7.060 8.316 1.00 96.88 92 SER A O 1
ATOM 687 N N . ALA A 1 93 ? 15.135 -8.302 8.709 1.00 97.06 93 ALA A N 1
ATOM 688 C CA . ALA A 1 93 ? 14.527 -9.078 9.793 1.00 97.06 93 ALA A CA 1
ATOM 689 C C . ALA A 1 93 ? 14.115 -8.187 10.980 1.00 97.06 93 ALA A C 1
ATOM 691 O O . ALA A 1 93 ? 12.999 -8.297 11.488 1.00 97.06 93 ALA A O 1
ATOM 692 N N . VAL A 1 94 ? 15.000 -7.272 11.394 1.00 97.81 94 VAL A N 1
ATOM 693 C CA . VAL A 1 94 ? 14.723 -6.324 12.484 1.00 97.81 94 VAL A CA 1
ATOM 694 C C . VAL A 1 94 ? 13.600 -5.366 12.097 1.00 97.81 94 VAL A C 1
ATOM 696 O O . VAL A 1 94 ? 12.664 -5.182 12.869 1.00 97.81 94 VAL A O 1
ATOM 699 N N . ALA A 1 95 ? 13.653 -4.787 10.899 1.00 97.56 95 ALA A N 1
ATOM 700 C CA . ALA A 1 95 ? 12.640 -3.850 10.433 1.00 97.56 95 ALA A CA 1
ATOM 701 C C . ALA A 1 95 ? 11.254 -4.503 10.309 1.00 97.56 95 ALA A C 1
ATOM 703 O O . ALA A 1 95 ? 10.259 -3.888 10.683 1.00 97.56 95 ALA A O 1
ATOM 704 N N . ALA A 1 96 ? 11.178 -5.764 9.872 1.00 97.56 96 ALA A N 1
ATOM 705 C CA . ALA A 1 96 ? 9.924 -6.512 9.826 1.00 97.56 96 ALA A CA 1
ATOM 706 C C . ALA A 1 96 ? 9.323 -6.740 11.226 1.00 97.56 96 ALA A C 1
ATOM 708 O O . ALA A 1 96 ? 8.128 -6.524 11.429 1.00 97.56 96 ALA A O 1
ATOM 709 N N . ALA A 1 97 ? 10.150 -7.104 12.213 1.00 98.06 97 ALA A N 1
ATOM 710 C CA . ALA A 1 97 ? 9.704 -7.230 13.602 1.00 98.06 97 ALA A CA 1
ATOM 711 C C . ALA A 1 97 ? 9.243 -5.880 14.176 1.00 98.06 97 ALA A C 1
ATOM 713 O O . ALA A 1 97 ? 8.179 -5.801 14.788 1.00 98.06 97 ALA A O 1
ATOM 714 N N . LEU A 1 98 ? 10.005 -4.805 13.940 1.00 97.75 98 LEU A N 1
ATOM 715 C CA . LEU A 1 98 ? 9.639 -3.455 14.378 1.00 97.75 98 LEU A CA 1
ATOM 716 C C . LEU A 1 98 ? 8.332 -2.978 13.736 1.00 97.75 98 LEU A C 1
ATOM 718 O O . LEU A 1 98 ? 7.507 -2.373 14.415 1.00 97.75 98 LEU A O 1
ATOM 722 N N . THR A 1 99 ? 8.110 -3.283 12.459 1.00 98.12 99 THR A N 1
ATOM 723 C CA . THR A 1 99 ? 6.857 -2.976 11.750 1.00 98.12 99 THR A CA 1
ATOM 724 C C . THR A 1 99 ? 5.663 -3.654 12.415 1.00 98.12 99 THR A C 1
ATOM 726 O O . THR A 1 99 ? 4.683 -2.994 12.748 1.00 98.12 99 THR A O 1
ATOM 729 N N . ALA A 1 100 ? 5.773 -4.953 12.704 1.00 98.06 100 ALA A N 1
ATOM 730 C CA . ALA A 1 100 ? 4.716 -5.697 13.383 1.00 98.06 100 ALA A CA 1
ATOM 731 C C . ALA A 1 100 ? 4.440 -5.169 14.807 1.00 98.06 100 ALA A C 1
ATOM 733 O O . ALA A 1 100 ? 3.285 -5.017 15.192 1.00 98.06 100 ALA A O 1
ATOM 734 N N . VAL A 1 101 ? 5.482 -4.848 15.585 1.00 98.38 101 VAL A N 1
ATOM 735 C CA . VAL A 1 101 ? 5.337 -4.335 16.962 1.00 98.38 101 VAL A CA 1
ATOM 736 C C . VAL A 1 101 ? 4.775 -2.914 16.990 1.00 98.38 101 VAL A C 1
ATOM 738 O O . VAL A 1 101 ? 3.905 -2.607 17.802 1.00 98.38 101 VAL A O 1
ATOM 741 N N . SER A 1 102 ? 5.252 -2.036 16.108 1.00 98.50 102 SER A N 1
ATOM 742 C CA . SER A 1 102 ? 4.816 -0.635 16.058 1.00 98.50 102 SER A CA 1
ATOM 743 C C . SER A 1 102 ? 3.342 -0.471 15.693 1.00 98.50 102 SER A C 1
ATOM 745 O O . SER A 1 102 ? 2.738 0.503 16.137 1.00 98.50 102 SER A O 1
ATOM 747 N N . LEU A 1 103 ? 2.733 -1.442 14.997 1.00 98.44 103 LEU A N 1
ATOM 748 C CA . LEU A 1 103 ? 1.287 -1.475 14.746 1.00 98.44 103 LEU A CA 1
ATOM 749 C C . LEU A 1 103 ? 0.462 -1.445 16.044 1.00 98.44 103 LEU A C 1
ATOM 751 O O . LEU A 1 103 ? -0.648 -0.924 16.055 1.00 98.44 103 LEU A O 1
ATOM 755 N N . VAL A 1 104 ? 0.987 -1.964 17.158 1.00 98.56 104 VAL A N 1
ATOM 756 C CA . VAL A 1 104 ? 0.265 -1.971 18.442 1.00 98.56 104 VAL A CA 1
ATOM 757 C C . VAL A 1 104 ? -0.013 -0.549 18.933 1.00 98.56 104 VAL A C 1
ATOM 759 O O . VAL A 1 104 ? -1.074 -0.298 19.503 1.00 98.56 104 VAL A O 1
ATOM 762 N N . LEU A 1 105 ? 0.902 0.391 18.676 1.00 98.38 105 LEU A N 1
ATOM 763 C CA . LEU A 1 105 ? 0.835 1.763 19.180 1.00 98.38 105 LEU A CA 1
ATOM 764 C C . LEU A 1 105 ? -0.451 2.500 18.768 1.00 98.38 105 LEU A C 1
ATOM 766 O O . LEU A 1 105 ? -1.164 2.933 19.674 1.00 98.38 105 LEU A O 1
ATOM 770 N N . PRO A 1 106 ? -0.815 2.618 17.471 1.00 97.94 106 PRO A N 1
ATOM 771 C CA . PRO A 1 106 ? -2.053 3.295 17.085 1.00 97.94 106 PRO A CA 1
ATOM 772 C C . PRO A 1 106 ? -3.299 2.601 17.650 1.00 97.94 106 PRO A C 1
ATOM 774 O O . PRO A 1 106 ? -4.290 3.264 17.947 1.00 97.94 106 PRO A O 1
ATOM 777 N N . GLY A 1 107 ? -3.244 1.285 17.884 1.00 96.31 107 GLY A N 1
ATOM 778 C CA . GLY A 1 107 ? -4.335 0.541 18.514 1.00 96.31 107 GLY A CA 1
ATOM 779 C C . GLY A 1 107 ? -4.584 0.901 19.980 1.00 96.31 107 GLY A C 1
ATOM 780 O O . GLY A 1 107 ? -5.674 0.632 20.478 1.00 96.31 107 GLY A O 1
ATOM 781 N N . LEU A 1 108 ? -3.615 1.508 20.671 1.00 97.12 108 LEU A N 1
ATOM 782 C CA . LEU A 1 108 ? -3.724 1.938 22.071 1.00 97.12 108 LEU A CA 1
ATOM 783 C C . LEU A 1 108 ? -4.145 3.405 22.222 1.00 97.12 108 LEU A C 1
ATOM 785 O O . LEU A 1 108 ? -4.427 3.848 23.334 1.00 97.12 108 LEU A O 1
ATOM 789 N N . CYS A 1 109 ? -4.177 4.171 21.132 1.00 97.62 109 CYS A N 1
ATOM 790 C CA . CYS A 1 109 ? -4.437 5.601 21.191 1.00 97.62 109 CYS A CA 1
ATOM 791 C C . CYS A 1 109 ? -5.913 5.922 21.473 1.00 97.62 109 CYS A C 1
ATOM 793 O O . CYS A 1 109 ? -6.828 5.277 20.964 1.00 97.62 109 CYS A O 1
ATOM 795 N N . THR A 1 110 ? -6.122 6.980 22.257 1.00 95.62 110 THR A N 1
ATOM 796 C CA . THR A 1 110 ? -7.431 7.587 22.565 1.00 95.62 110 THR A CA 1
ATOM 797 C C . THR A 1 110 ? -7.444 9.098 22.300 1.00 95.62 110 THR A C 1
ATOM 799 O O . THR A 1 110 ? -8.367 9.795 22.699 1.00 95.62 110 THR A O 1
ATOM 802 N N . GLY A 1 111 ? -6.409 9.624 21.637 1.00 97.31 111 GLY A N 1
ATOM 803 C CA . GLY A 1 111 ? -6.268 11.043 21.318 1.00 97.31 111 GLY A CA 1
ATOM 804 C C . GLY A 1 111 ? -5.443 11.265 20.051 1.00 97.31 111 GLY A C 1
ATOM 805 O O . GLY A 1 111 ? -4.602 10.437 19.695 1.00 97.31 111 GLY A O 1
ATOM 806 N N . LEU A 1 112 ? -5.672 12.400 19.386 1.00 97.00 112 LEU A N 1
ATOM 807 C CA . LEU A 1 112 ? -5.085 12.716 18.080 1.00 97.00 112 LEU A CA 1
ATOM 808 C C . LEU A 1 112 ? -3.556 12.842 18.112 1.00 97.00 112 LEU A C 1
ATOM 810 O O . LEU A 1 112 ? -2.874 12.279 17.261 1.00 97.00 112 LEU A O 1
ATOM 814 N N . ALA A 1 113 ? -3.001 13.568 19.087 1.00 97.50 113 ALA A N 1
ATOM 815 C CA . ALA A 1 113 ? -1.553 13.760 19.173 1.00 97.50 113 ALA A CA 1
ATOM 816 C C . ALA A 1 113 ? -0.796 12.436 19.433 1.00 97.50 113 ALA A C 1
ATOM 818 O O . ALA A 1 113 ? 0.136 12.142 18.679 1.00 97.50 113 ALA A O 1
ATOM 819 N N . PRO A 1 114 ? -1.210 11.584 20.400 1.00 98.06 114 PRO A N 1
ATOM 820 C CA . PRO A 1 114 ? -0.665 10.233 20.534 1.00 98.06 114 PRO A CA 1
ATOM 821 C C . PRO A 1 114 ? -0.792 9.399 19.256 1.00 98.06 114 PRO A C 1
ATOM 823 O O . PRO A 1 114 ? 0.160 8.709 18.898 1.00 98.06 114 PRO A O 1
ATOM 826 N N . LEU A 1 115 ? -1.924 9.496 18.547 1.00 98.56 115 LEU A N 1
ATOM 827 C CA . LEU A 1 115 ? -2.133 8.787 17.285 1.00 98.56 115 LEU A CA 1
ATOM 828 C C . LEU A 1 115 ? -1.132 9.234 16.211 1.00 98.56 115 LEU A C 1
ATOM 830 O O . LEU A 1 115 ? -0.529 8.385 15.566 1.00 98.56 115 LEU A O 1
ATOM 834 N N . GLY A 1 116 ? -0.897 10.540 16.050 1.00 98.44 116 GLY A N 1
ATOM 835 C CA . GLY A 1 116 ? 0.093 11.061 15.101 1.00 98.44 116 GLY A CA 1
ATOM 836 C C . GLY A 1 116 ? 1.513 10.562 15.391 1.00 98.44 116 GLY A C 1
ATOM 837 O O . GLY A 1 116 ? 2.212 10.115 14.483 1.00 98.44 116 GLY A O 1
ATOM 838 N N . VAL A 1 117 ? 1.930 10.550 16.663 1.00 98.56 117 VAL A N 1
ATOM 839 C CA . VAL A 1 117 ? 3.238 9.998 17.068 1.00 98.56 117 VAL A CA 1
ATOM 840 C C . VAL A 1 117 ? 3.307 8.494 16.802 1.00 98.56 117 VAL A C 1
ATOM 842 O O . VAL A 1 117 ? 4.275 8.018 16.210 1.00 98.56 117 VAL A O 1
ATOM 845 N N . ALA A 1 118 ? 2.276 7.745 17.196 1.00 98.62 118 ALA A N 1
ATOM 846 C CA . ALA A 1 118 ? 2.195 6.303 16.986 1.00 98.62 118 ALA A CA 1
ATOM 847 C C . ALA A 1 118 ? 2.257 5.937 15.498 1.00 98.62 118 ALA A C 1
ATOM 849 O O . ALA A 1 118 ? 3.004 5.038 15.112 1.00 98.62 118 ALA A O 1
ATOM 850 N N . LEU A 1 119 ? 1.533 6.677 14.658 1.00 98.56 119 LEU A N 1
ATOM 851 C CA . LEU A 1 119 ? 1.557 6.523 13.210 1.00 98.56 119 LEU A CA 1
ATOM 852 C C . LEU A 1 119 ? 2.911 6.895 12.618 1.00 98.56 119 LEU A C 1
ATOM 854 O O . LEU A 1 119 ? 3.387 6.178 11.749 1.00 98.56 119 LEU A O 1
ATOM 858 N N . GLY A 1 120 ? 3.585 7.927 13.130 1.00 98.56 120 GLY A N 1
ATOM 859 C CA . GLY A 1 120 ? 4.965 8.229 12.749 1.00 98.56 120 GLY A CA 1
ATOM 860 C C . GLY A 1 120 ? 5.937 7.085 13.049 1.00 98.56 120 GLY A C 1
ATOM 861 O O . GLY A 1 120 ? 6.767 6.744 12.207 1.00 98.56 120 GLY A O 1
ATOM 862 N N . VAL A 1 121 ? 5.811 6.436 14.210 1.00 98.69 121 VAL A N 1
ATOM 863 C CA . VAL A 1 121 ? 6.635 5.267 14.565 1.00 98.69 121 VAL A CA 1
ATOM 864 C C . VAL A 1 121 ? 6.294 4.058 13.691 1.00 98.69 121 VAL A C 1
ATOM 866 O O . VAL A 1 121 ? 7.199 3.391 13.190 1.00 98.69 121 VAL A O 1
ATOM 869 N N . PHE A 1 122 ? 5.008 3.797 13.460 1.00 98.62 122 PHE A N 1
ATOM 870 C CA . PHE A 1 122 ? 4.550 2.731 12.568 1.00 98.62 122 PHE A CA 1
ATOM 871 C C . PHE A 1 122 ? 5.023 2.943 11.121 1.00 98.62 122 PHE A C 1
ATOM 873 O O . PHE A 1 122 ? 5.566 2.038 10.483 1.00 98.62 122 PHE A O 1
ATOM 880 N N . GLY A 1 123 ? 4.928 4.179 10.636 1.00 97.25 123 GLY A N 1
ATOM 881 C CA . GLY A 1 123 ? 5.483 4.625 9.365 1.00 97.25 123 GLY A CA 1
ATOM 882 C C . GLY A 1 123 ? 6.990 4.401 9.278 1.00 97.25 123 GLY A C 1
ATOM 883 O O . GLY A 1 123 ? 7.486 3.876 8.288 1.00 97.25 123 GLY A O 1
ATOM 884 N N . ALA A 1 124 ? 7.740 4.727 10.332 1.00 97.75 124 ALA A N 1
ATOM 885 C CA . ALA A 1 124 ? 9.179 4.477 10.369 1.00 97.75 124 ALA A CA 1
ATOM 886 C C . ALA A 1 124 ? 9.531 2.977 10.307 1.00 97.75 124 ALA A C 1
ATOM 888 O O . ALA A 1 124 ? 10.520 2.604 9.676 1.00 97.75 124 ALA A O 1
ATOM 889 N N . GLY A 1 125 ? 8.722 2.112 10.927 1.00 97.44 125 GLY A N 1
ATOM 890 C CA . GLY A 1 125 ? 8.853 0.659 10.801 1.00 97.44 125 GLY A CA 1
ATOM 891 C C . GLY A 1 125 ? 8.666 0.195 9.355 1.00 97.44 125 GLY A C 1
ATOM 892 O O . GLY A 1 125 ? 9.590 -0.373 8.767 1.00 97.44 125 GLY A O 1
ATOM 893 N N . THR A 1 126 ? 7.506 0.506 8.771 1.00 94.88 126 THR A N 1
ATOM 894 C CA . THR A 1 126 ? 7.144 0.118 7.392 1.00 94.88 126 THR A CA 1
ATOM 895 C C . THR A 1 126 ? 8.138 0.665 6.360 1.00 94.88 126 THR A C 1
ATOM 897 O O . THR A 1 126 ? 8.616 -0.068 5.494 1.00 94.88 126 THR A O 1
ATOM 900 N N . GLY A 1 127 ? 8.556 1.929 6.484 1.00 92.94 127 GLY A N 1
ATOM 901 C CA . GLY A 1 127 ? 9.560 2.537 5.606 1.00 92.94 127 GLY A CA 1
ATOM 902 C C . GLY A 1 127 ? 10.919 1.831 5.662 1.00 92.94 127 GLY A C 1
ATOM 903 O O . GLY A 1 127 ? 11.542 1.590 4.619 1.00 92.94 127 GLY A O 1
ATOM 904 N N . ALA A 1 128 ? 11.366 1.436 6.858 1.00 95.19 128 ALA A N 1
ATOM 905 C CA . ALA A 1 128 ? 12.584 0.653 7.026 1.00 95.19 128 ALA A CA 1
ATOM 906 C C . ALA A 1 128 ? 12.448 -0.762 6.440 1.00 95.19 128 ALA A C 1
ATOM 908 O O . ALA A 1 128 ? 13.345 -1.225 5.726 1.00 95.19 128 ALA A O 1
ATOM 909 N N . ALA A 1 129 ? 11.323 -1.442 6.684 1.00 95.25 129 ALA A N 1
ATOM 910 C CA . ALA A 1 129 ? 11.067 -2.775 6.142 1.00 95.25 129 ALA A CA 1
ATOM 911 C C . ALA A 1 129 ? 11.081 -2.751 4.609 1.00 95.25 129 ALA A C 1
ATOM 913 O O . ALA A 1 129 ? 11.774 -3.561 3.988 1.00 95.25 129 ALA A O 1
ATOM 914 N N . ASN A 1 130 ? 10.428 -1.752 4.012 1.00 91.50 130 ASN A N 1
ATOM 915 C CA . ASN A 1 130 ? 10.371 -1.560 2.572 1.00 91.50 130 ASN A CA 1
ATOM 916 C C . ASN A 1 130 ? 11.770 -1.387 1.950 1.00 91.50 130 ASN A C 1
ATOM 918 O O . ASN A 1 130 ? 12.120 -2.111 1.017 1.00 91.50 130 ASN A O 1
ATOM 922 N N . VAL A 1 131 ? 12.615 -0.485 2.468 1.00 88.81 131 VAL A N 1
ATOM 923 C CA . VAL A 1 131 ? 13.968 -0.259 1.908 1.00 88.81 131 VAL A CA 1
ATOM 924 C C . VAL A 1 131 ? 14.862 -1.487 2.060 1.00 88.81 131 VAL A C 1
ATOM 926 O O . VAL A 1 131 ? 15.570 -1.861 1.117 1.00 88.81 131 VAL A O 1
ATOM 929 N N . ALA A 1 132 ? 14.829 -2.137 3.222 1.00 93.06 132 ALA A N 1
ATOM 930 C CA . ALA A 1 132 ? 15.647 -3.316 3.473 1.00 93.06 132 ALA A CA 1
ATOM 931 C C . ALA A 1 132 ? 15.216 -4.509 2.599 1.00 93.06 132 ALA A C 1
ATOM 933 O O . ALA A 1 132 ? 16.058 -5.151 1.966 1.00 93.06 132 ALA A O 1
ATOM 934 N N . ALA A 1 133 ? 13.909 -4.763 2.486 1.00 92.75 133 ALA A N 1
ATOM 935 C CA . ALA A 1 133 ? 13.365 -5.839 1.661 1.00 92.75 133 ALA A CA 1
ATOM 936 C C . ALA A 1 133 ? 13.621 -5.603 0.163 1.00 92.75 133 ALA A C 1
ATOM 938 O O . ALA A 1 133 ? 14.042 -6.520 -0.545 1.00 92.75 133 ALA A O 1
ATOM 939 N N . ASN A 1 134 ? 13.460 -4.368 -0.323 1.00 90.75 134 ASN A N 1
ATOM 940 C CA . ASN A 1 134 ? 13.792 -4.019 -1.708 1.00 90.75 134 ASN A CA 1
ATOM 941 C C . ASN A 1 134 ? 15.282 -4.211 -2.010 1.00 90.75 134 ASN A C 1
ATOM 943 O O . ASN A 1 134 ? 15.628 -4.718 -3.078 1.00 90.75 134 ASN A O 1
ATOM 947 N N . SER A 1 135 ? 16.167 -3.886 -1.064 1.00 88.25 135 SER A N 1
ATOM 948 C CA . SER A 1 135 ? 17.610 -4.129 -1.211 1.00 88.25 135 SER A CA 1
ATOM 949 C C . SER A 1 135 ? 17.915 -5.622 -1.391 1.00 88.25 135 SER A C 1
ATOM 951 O O . SER A 1 135 ? 18.682 -6.004 -2.278 1.00 88.25 135 SER A O 1
ATOM 953 N N . LEU A 1 136 ? 17.248 -6.487 -0.617 1.00 91.88 136 LEU A N 1
ATOM 954 C CA . LEU A 1 136 ? 17.336 -7.941 -0.782 1.00 91.88 136 LEU A CA 1
ATOM 955 C C . LEU A 1 136 ? 16.753 -8.416 -2.118 1.00 91.88 136 LEU A C 1
ATOM 957 O O . LEU A 1 136 ? 17.333 -9.287 -2.765 1.00 91.88 136 LEU A O 1
ATOM 961 N N . GLY A 1 137 ? 15.638 -7.834 -2.563 1.00 87.69 137 GLY A N 1
ATOM 962 C CA . GLY A 1 137 ? 15.028 -8.138 -3.856 1.00 87.69 137 GLY A CA 1
ATOM 963 C C . GLY A 1 137 ? 15.938 -7.799 -5.040 1.00 87.69 137 GLY A C 1
ATOM 964 O O . GLY A 1 137 ? 16.074 -8.604 -5.964 1.00 87.69 137 GLY A O 1
ATOM 965 N N . VAL A 1 138 ? 16.618 -6.649 -4.994 1.00 85.44 138 VAL A N 1
ATOM 966 C CA . VAL A 1 138 ? 17.627 -6.260 -5.995 1.00 85.44 138 VAL A CA 1
ATOM 967 C C . VAL A 1 138 ? 18.780 -7.262 -6.010 1.00 85.44 138 VAL A C 1
ATOM 969 O O . VAL A 1 138 ? 19.136 -7.766 -7.078 1.00 85.44 138 VAL A O 1
ATOM 972 N N . HIS A 1 139 ? 19.315 -7.612 -4.837 1.00 86.81 139 HIS A N 1
ATOM 973 C CA . HIS A 1 139 ? 20.388 -8.599 -4.721 1.00 86.81 139 HIS A CA 1
ATOM 974 C C . HIS A 1 139 ? 19.975 -9.978 -5.271 1.00 86.81 139 HIS A C 1
ATOM 976 O O . HIS A 1 139 ? 20.725 -10.607 -6.023 1.00 86.81 139 HIS A O 1
ATOM 982 N N . LEU A 1 140 ? 18.756 -10.439 -4.972 1.00 88.38 140 LEU A N 1
ATOM 983 C CA . LEU A 1 140 ? 18.209 -11.678 -5.532 1.00 88.38 140 LEU A CA 1
ATOM 984 C C . LEU A 1 140 ? 18.086 -11.619 -7.055 1.00 88.38 140 LEU A C 1
ATOM 986 O O . LEU A 1 140 ? 18.447 -12.576 -7.737 1.00 88.38 140 LEU A O 1
ATOM 990 N N . GLY A 1 141 ? 17.615 -10.500 -7.604 1.00 80.38 141 GLY A N 1
ATOM 991 C CA . GLY A 1 141 ? 17.494 -10.332 -9.051 1.00 80.38 141 GLY A CA 1
ATOM 992 C C . GLY A 1 141 ? 18.843 -10.387 -9.770 1.00 80.38 141 GLY A C 1
ATOM 993 O O . GLY A 1 141 ? 18.955 -11.005 -10.832 1.00 80.38 141 GLY A O 1
ATOM 994 N N . GLN A 1 142 ? 19.878 -9.792 -9.170 1.00 82.00 142 GLN A N 1
ATOM 995 C CA . GLN A 1 142 ? 21.247 -9.813 -9.691 1.00 82.00 142 GLN A CA 1
ATOM 996 C C . GLN A 1 142 ? 21.857 -11.218 -9.632 1.00 82.00 142 GLN A C 1
ATOM 998 O O . GLN A 1 142 ? 22.341 -11.726 -10.643 1.00 82.00 142 GLN A O 1
ATOM 1003 N N . THR A 1 143 ? 21.785 -11.873 -8.472 1.00 84.44 143 THR A N 1
ATOM 1004 C CA . THR A 1 143 ? 22.373 -13.207 -8.257 1.00 84.44 143 THR A CA 1
ATOM 1005 C C . THR A 1 143 ? 21.671 -14.298 -9.064 1.00 84.44 143 THR A C 1
ATOM 1007 O O . THR A 1 143 ? 22.330 -15.184 -9.604 1.00 84.44 143 THR A O 1
ATOM 1010 N N . GLN A 1 144 ? 20.346 -14.220 -9.216 1.00 84.25 144 GLN A N 1
ATOM 1011 C CA . GLN A 1 144 ? 19.562 -15.194 -9.984 1.00 84.25 144 GLN A CA 1
ATOM 1012 C C . GLN A 1 144 ? 19.442 -14.847 -11.476 1.00 84.25 144 GLN A C 1
ATOM 1014 O O . GLN A 1 144 ? 18.883 -15.638 -12.237 1.00 84.25 144 GLN A O 1
ATOM 1019 N N . ARG A 1 145 ? 19.947 -13.676 -11.902 1.00 78.75 145 ARG A N 1
ATOM 1020 C CA . ARG A 1 145 ? 19.857 -13.147 -13.277 1.00 78.75 145 ARG A CA 1
ATOM 1021 C C . ARG A 1 145 ? 18.430 -13.166 -13.844 1.00 78.75 145 ARG A C 1
ATOM 1023 O O . ARG A 1 145 ? 18.220 -13.444 -15.024 1.00 78.75 145 ARG A O 1
ATOM 1030 N N . ARG A 1 146 ? 17.432 -12.891 -12.998 1.00 73.56 146 ARG A N 1
ATOM 1031 C CA . ARG A 1 146 ? 16.003 -12.902 -13.353 1.00 73.56 146 ARG A CA 1
ATOM 1032 C C . ARG A 1 146 ? 15.274 -11.722 -12.705 1.00 73.56 146 ARG A C 1
ATOM 1034 O O . ARG A 1 146 ? 15.614 -11.342 -11.586 1.00 73.56 146 ARG A O 1
ATOM 1041 N N . PRO A 1 147 ? 14.260 -11.136 -13.366 1.00 71.75 147 PRO A N 1
ATOM 1042 C CA . PRO A 1 147 ? 13.445 -10.091 -12.758 1.00 71.75 147 PRO A CA 1
ATOM 1043 C C . PRO A 1 147 ? 12.549 -10.698 -11.669 1.00 71.75 147 PRO A C 1
ATOM 1045 O O . PRO A 1 147 ? 11.603 -11.417 -11.970 1.00 71.75 147 PRO A O 1
ATOM 1048 N N . VAL A 1 148 ? 12.852 -10.412 -10.401 1.00 82.69 148 VAL A N 1
ATOM 1049 C CA . VAL A 1 148 ? 12.103 -10.937 -9.238 1.00 82.69 148 VAL A CA 1
ATOM 1050 C C . VAL A 1 148 ? 11.207 -9.894 -8.567 1.00 82.69 148 VAL A C 1
ATOM 1052 O O . VAL A 1 148 ? 10.272 -10.259 -7.861 1.00 82.69 148 VAL A O 1
ATOM 1055 N N . MET A 1 149 ? 11.451 -8.601 -8.808 1.00 83.50 149 MET A N 1
ATOM 1056 C CA . MET A 1 149 ? 10.847 -7.513 -8.029 1.00 83.50 149 MET A CA 1
ATOM 1057 C C . MET A 1 149 ? 9.314 -7.471 -8.114 1.00 83.50 149 MET A C 1
ATOM 1059 O O . MET A 1 149 ? 8.650 -7.363 -7.089 1.00 83.50 149 MET A O 1
ATOM 1063 N N . SER A 1 150 ? 8.738 -7.641 -9.310 1.00 83.56 150 SER A N 1
ATOM 1064 C CA . SER A 1 150 ? 7.273 -7.664 -9.467 1.00 83.56 150 SER A CA 1
ATOM 1065 C C . SER A 1 150 ? 6.620 -8.804 -8.674 1.00 83.56 150 SER A C 1
ATOM 1067 O O . SER A 1 150 ? 5.583 -8.619 -8.045 1.00 83.56 150 SER A O 1
ATOM 1069 N N . ALA A 1 151 ? 7.257 -9.981 -8.649 1.00 86.25 151 ALA A N 1
ATOM 1070 C CA . ALA A 1 151 ? 6.763 -11.130 -7.894 1.00 86.25 151 ALA A CA 1
ATOM 1071 C C . ALA A 1 151 ? 6.865 -10.915 -6.373 1.00 86.25 151 ALA A C 1
ATOM 1073 O O . ALA A 1 151 ? 5.967 -11.317 -5.641 1.00 86.25 151 ALA A O 1
ATOM 1074 N N . LEU A 1 152 ? 7.918 -10.241 -5.897 1.00 90.31 152 LEU A N 1
ATOM 1075 C CA . LEU A 1 152 ? 8.051 -9.868 -4.485 1.00 90.31 152 LEU A CA 1
ATOM 1076 C C . LEU A 1 152 ? 6.969 -8.858 -4.066 1.00 90.31 152 LEU A C 1
ATOM 1078 O O . LEU A 1 152 ? 6.306 -9.059 -3.052 1.00 90.31 152 LEU A O 1
ATOM 1082 N N . HIS A 1 153 ? 6.699 -7.841 -4.889 1.00 90.62 153 HIS A N 1
ATOM 1083 C CA . HIS A 1 153 ? 5.600 -6.897 -4.653 1.00 90.62 153 HIS A CA 1
ATOM 1084 C C . HIS A 1 153 ? 4.207 -7.525 -4.767 1.00 90.62 153 HIS A C 1
ATOM 1086 O O . HIS A 1 153 ? 3.277 -7.050 -4.118 1.00 90.62 153 HIS A O 1
ATOM 1092 N N . ALA A 1 154 ? 4.038 -8.592 -5.554 1.00 91.31 154 ALA A N 1
ATOM 1093 C CA . ALA A 1 154 ? 2.817 -9.391 -5.500 1.00 91.31 154 ALA A CA 1
ATOM 1094 C C . ALA A 1 154 ? 2.664 -10.066 -4.125 1.00 91.31 154 ALA A C 1
ATOM 1096 O O . ALA A 1 154 ? 1.558 -10.117 -3.600 1.00 91.31 154 ALA A O 1
ATOM 1097 N N . GLY A 1 155 ? 3.770 -10.499 -3.504 1.00 94.69 155 GLY A N 1
ATOM 1098 C CA . GLY A 1 155 ? 3.801 -10.962 -2.114 1.00 94.69 155 GLY A CA 1
ATOM 1099 C C . GLY A 1 155 ? 3.249 -9.924 -1.135 1.00 94.69 155 GLY A C 1
ATOM 1100 O O . GLY A 1 155 ? 2.367 -10.261 -0.353 1.00 94.69 155 GLY A O 1
ATOM 1101 N N . PHE A 1 156 ? 3.680 -8.660 -1.237 1.00 95.44 156 PHE A N 1
ATOM 1102 C CA . PHE A 1 156 ? 3.113 -7.551 -0.449 1.00 95.44 156 PHE A CA 1
ATOM 1103 C C . PHE A 1 156 ? 1.605 -7.411 -0.657 1.00 95.44 156 PHE A C 1
ATOM 1105 O O . PHE A 1 156 ? 0.851 -7.364 0.310 1.00 95.44 156 PHE A O 1
ATOM 1112 N N . SER A 1 157 ? 1.140 -7.430 -1.906 1.00 96.38 157 SER A N 1
ATOM 1113 C CA . SER A 1 157 ? -0.290 -7.338 -2.206 1.00 96.38 157 SER A CA 1
ATOM 1114 C C . SER A 1 157 ? -1.089 -8.512 -1.622 1.00 96.38 157 SER A C 1
ATOM 1116 O O . SER A 1 157 ? -2.119 -8.294 -0.995 1.00 96.38 157 SER A O 1
ATOM 1118 N N . PHE A 1 158 ? -0.617 -9.757 -1.745 1.00 97.12 158 PHE A N 1
ATOM 1119 C CA . PHE A 1 158 ? -1.293 -10.909 -1.130 1.00 97.12 158 PHE A CA 1
ATOM 1120 C C . PHE A 1 158 ? -1.227 -10.895 0.401 1.00 97.12 158 PHE A C 1
ATOM 1122 O O . PHE A 1 158 ? -2.167 -11.338 1.059 1.00 97.12 158 PHE A O 1
ATOM 1129 N N . GLY A 1 159 ? -0.153 -10.343 0.965 1.00 98.06 159 GLY A N 1
ATOM 1130 C CA . GLY A 1 159 ? -0.069 -9.999 2.377 1.00 98.06 159 GLY A CA 1
ATOM 1131 C C . GLY A 1 159 ? -1.186 -9.045 2.782 1.00 98.06 159 GLY A C 1
ATOM 1132 O O . GLY A 1 159 ? -1.972 -9.371 3.665 1.00 98.06 159 GLY A O 1
ATOM 1133 N N . GLY A 1 160 ? -1.309 -7.912 2.083 1.00 98.12 160 GLY A N 1
ATOM 1134 C CA . GLY A 1 160 ? -2.358 -6.910 2.298 1.00 98.12 160 GLY A CA 1
ATOM 1135 C C . GLY A 1 160 ? -3.764 -7.487 2.213 1.00 98.12 160 GLY A C 1
ATOM 1136 O O . GLY A 1 160 ? -4.575 -7.237 3.099 1.00 98.12 160 GLY A O 1
ATOM 1137 N N . LEU A 1 161 ? -4.017 -8.349 1.224 1.00 98.38 161 LEU A N 1
ATOM 1138 C CA . LEU A 1 161 ? -5.251 -9.129 1.111 1.00 98.38 161 LEU A CA 1
ATOM 1139 C C . LEU A 1 161 ? -5.524 -9.951 2.381 1.00 98.38 161 LEU A C 1
ATOM 1141 O O . LEU A 1 161 ? -6.609 -9.855 2.952 1.00 98.38 161 LEU A O 1
ATOM 1145 N N . ALA A 1 162 ? -4.552 -10.748 2.832 1.00 98.38 162 ALA A N 1
ATOM 1146 C CA . ALA A 1 162 ? -4.712 -11.586 4.018 1.00 98.38 162 ALA A CA 1
ATOM 1147 C C . ALA A 1 162 ? -4.926 -10.748 5.288 1.00 98.38 162 ALA A C 1
ATOM 1149 O O . ALA A 1 162 ? -5.846 -11.024 6.056 1.00 98.38 162 ALA A O 1
ATOM 1150 N N . GLY A 1 163 ? -4.119 -9.702 5.483 1.00 98.44 163 GLY A N 1
ATOM 1151 C CA . GLY A 1 163 ? -4.229 -8.785 6.616 1.00 98.44 163 GLY A CA 1
ATOM 1152 C C . GLY A 1 163 ? -5.569 -8.057 6.660 1.00 98.44 163 GLY A C 1
ATOM 1153 O O . GLY A 1 163 ? -6.184 -7.961 7.719 1.00 98.44 163 GLY A O 1
ATOM 1154 N N . ALA A 1 164 ? -6.065 -7.607 5.508 1.00 98.19 164 ALA A N 1
ATOM 1155 C CA . ALA A 1 164 ? -7.344 -6.919 5.412 1.00 98.19 164 ALA A CA 1
ATOM 1156 C C . ALA A 1 164 ? -8.524 -7.848 5.720 1.00 98.19 164 ALA A C 1
ATOM 1158 O O . ALA A 1 164 ? -9.379 -7.504 6.533 1.00 98.19 164 ALA A O 1
ATOM 1159 N N . LEU A 1 165 ? -8.550 -9.054 5.137 1.00 97.56 165 LEU A N 1
ATOM 1160 C CA . LEU A 1 165 ? -9.614 -10.028 5.399 1.00 97.56 165 LEU A CA 1
ATOM 1161 C C . LEU A 1 165 ? -9.623 -10.481 6.862 1.00 97.56 165 LEU A C 1
ATOM 1163 O O . LEU A 1 165 ? -10.668 -10.442 7.510 1.00 97.56 165 LEU A O 1
ATOM 1167 N N . LEU A 1 166 ? -8.462 -10.869 7.401 1.00 97.50 166 LEU A N 1
ATOM 1168 C CA . LEU A 1 166 ? -8.347 -11.269 8.805 1.00 97.50 166 LEU A CA 1
ATOM 1169 C C . LEU A 1 166 ? -8.688 -10.108 9.739 1.00 97.50 166 LEU A C 1
ATOM 1171 O O . LEU A 1 166 ? -9.385 -10.310 10.729 1.00 97.50 166 LEU A O 1
ATOM 1175 N N . GLY A 1 167 ? -8.267 -8.887 9.402 1.00 97.12 167 GLY A N 1
ATOM 1176 C CA . GLY A 1 167 ? -8.562 -7.701 10.192 1.00 97.12 167 GLY A CA 1
ATOM 1177 C C . GLY A 1 167 ? -10.032 -7.307 10.195 1.00 97.12 167 GLY A C 1
ATOM 1178 O O . GLY A 1 167 ? -10.552 -6.959 11.259 1.00 97.12 167 GLY A O 1
ATOM 1179 N N . GLY A 1 168 ? -10.707 -7.435 9.051 1.00 95.81 168 GLY A N 1
ATOM 1180 C CA . GLY A 1 168 ? -12.148 -7.238 8.918 1.00 95.81 168 GLY A CA 1
ATOM 1181 C C . GLY A 1 168 ? -12.954 -8.270 9.704 1.00 95.81 168 GLY A C 1
ATOM 1182 O O . GLY A 1 168 ? -13.866 -7.900 10.438 1.00 95.81 168 GLY A O 1
ATOM 1183 N N . LEU A 1 169 ? -12.581 -9.553 9.625 1.00 95.81 169 LEU A N 1
ATOM 1184 C CA . LEU A 1 169 ? -13.201 -10.612 10.433 1.00 95.81 169 LEU A CA 1
ATOM 1185 C C . LEU A 1 169 ? -12.957 -10.393 11.929 1.00 95.81 169 LEU A C 1
ATOM 1187 O O . LEU A 1 169 ? -13.881 -10.487 12.734 1.00 95.81 169 LEU A O 1
ATOM 1191 N N . ALA A 1 170 ? -11.728 -10.036 12.305 1.00 96.19 170 ALA A N 1
ATOM 1192 C CA . ALA A 1 170 ? -11.381 -9.740 13.686 1.00 96.19 170 ALA A CA 1
ATOM 1193 C C . ALA A 1 170 ? -12.151 -8.527 14.228 1.00 96.19 170 ALA A C 1
ATOM 1195 O O . ALA A 1 170 ? -12.384 -8.470 15.432 1.00 96.19 170 ALA A O 1
ATOM 1196 N N . SER A 1 171 ? -12.544 -7.559 13.387 1.00 94.00 171 SER A N 1
ATOM 1197 C CA . SER A 1 171 ? -13.307 -6.374 13.820 1.00 94.00 171 SER A CA 1
ATOM 1198 C C . SER A 1 171 ? -14.656 -6.731 14.443 1.00 94.00 171 SER A C 1
ATOM 1200 O O . SER A 1 171 ? -15.093 -6.064 15.376 1.00 94.00 171 SER A O 1
ATOM 1202 N N . ALA A 1 172 ? -15.246 -7.861 14.049 1.00 90.81 172 ALA A N 1
ATOM 1203 C CA . ALA A 1 172 ? -16.497 -8.337 14.629 1.00 90.81 172 ALA A CA 1
ATOM 1204 C C . ALA A 1 172 ? -16.360 -8.926 16.048 1.00 90.81 172 ALA A C 1
ATOM 1206 O O . ALA A 1 172 ? -17.355 -9.008 16.762 1.00 90.81 172 ALA A O 1
ATOM 1207 N N . VAL A 1 173 ? -15.165 -9.376 16.455 1.00 94.69 173 VAL A N 1
ATOM 1208 C CA . VAL A 1 173 ? -14.997 -10.218 17.662 1.00 94.69 173 VAL A CA 1
ATOM 1209 C C . VAL A 1 173 ? -13.848 -9.807 18.58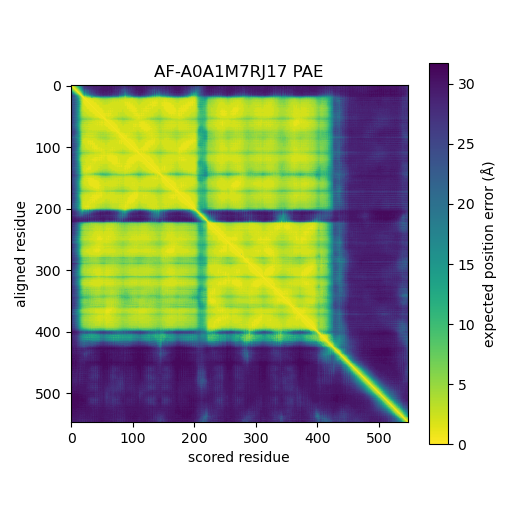7 1.00 94.69 173 VAL A C 1
ATOM 1211 O O . VAL A 1 173 ? -13.811 -10.228 19.740 1.00 94.69 173 VAL A O 1
ATOM 1214 N N . LEU A 1 174 ? -12.905 -8.989 18.116 1.00 96.81 174 LEU A N 1
ATOM 1215 C CA . LEU A 1 174 ? -11.726 -8.563 18.869 1.00 96.81 174 LEU A CA 1
ATOM 1216 C C . LEU A 1 174 ? -11.625 -7.040 18.920 1.00 96.81 174 LEU A C 1
ATOM 1218 O O . LEU A 1 174 ? -11.720 -6.348 17.897 1.00 96.81 174 LEU A O 1
ATOM 1222 N N . SER A 1 175 ? -11.292 -6.532 20.106 1.00 96.56 175 SER A N 1
ATOM 1223 C CA . SER A 1 175 ? -10.869 -5.144 20.268 1.00 96.56 175 SER A CA 1
ATOM 1224 C C . SER A 1 175 ? -9.580 -4.877 19.479 1.00 96.56 175 SER A C 1
ATOM 1226 O O . SER A 1 175 ? -8.730 -5.759 19.321 1.00 96.56 175 SER A O 1
ATOM 1228 N N . VAL A 1 176 ? -9.418 -3.639 18.996 1.00 97.38 176 VAL A N 1
ATOM 1229 C CA . VAL A 1 176 ? -8.238 -3.232 18.209 1.00 97.38 176 VAL A CA 1
ATOM 1230 C C . VAL A 1 176 ? -6.899 -3.577 18.895 1.00 97.38 176 VAL A C 1
ATOM 1232 O O . VAL A 1 176 ? -6.065 -4.189 18.229 1.00 97.38 176 VAL A O 1
ATOM 1235 N N . PRO A 1 177 ? -6.673 -3.291 20.200 1.00 97.44 177 PRO A N 1
ATOM 1236 C CA . PRO A 1 177 ? -5.403 -3.599 20.857 1.00 97.44 177 PRO A CA 1
ATOM 1237 C C . PRO A 1 177 ? -5.087 -5.092 20.854 1.00 97.44 177 PRO A C 1
ATOM 1239 O O . PRO A 1 177 ? -3.970 -5.480 20.526 1.00 97.44 177 PRO A O 1
ATOM 1242 N N . VAL A 1 178 ? -6.072 -5.935 21.190 1.00 98.19 178 VAL A N 1
ATOM 1243 C CA . VAL A 1 178 ? -5.886 -7.391 21.260 1.00 98.19 178 VAL A CA 1
ATOM 1244 C C . VAL A 1 178 ? -5.521 -7.930 19.885 1.00 98.19 178 VAL A C 1
ATOM 1246 O O . VAL A 1 178 ? -4.554 -8.673 19.743 1.00 98.19 178 VAL A O 1
ATOM 1249 N N . HIS A 1 179 ? -6.254 -7.507 18.858 1.00 98.44 179 HIS A N 1
ATOM 1250 C CA . HIS A 1 179 ? -5.977 -7.915 17.491 1.00 98.44 179 HIS A CA 1
ATOM 1251 C C . HIS A 1 179 ? -4.576 -7.480 17.024 1.00 98.44 179 HIS A C 1
ATOM 1253 O O . HIS A 1 179 ? -3.831 -8.302 16.494 1.00 98.44 179 HIS A O 1
ATOM 1259 N N . PHE A 1 180 ? -4.174 -6.230 17.273 1.00 98.62 180 PHE A N 1
ATOM 1260 C CA . PHE A 1 180 ? -2.843 -5.749 16.893 1.00 98.62 180 PHE A CA 1
ATOM 1261 C C . PHE A 1 180 ? -1.715 -6.448 17.661 1.00 98.62 180 PHE A C 1
ATOM 1263 O O . PHE A 1 180 ? -0.680 -6.735 17.067 1.00 98.62 180 PHE A O 1
ATOM 1270 N N . VAL A 1 181 ? -1.910 -6.800 18.937 1.00 98.62 181 VAL A N 1
ATOM 1271 C CA . VAL A 1 181 ? -0.940 -7.606 19.702 1.00 98.62 181 VAL A CA 1
ATOM 1272 C C . VAL A 1 181 ? -0.788 -9.010 19.111 1.00 98.62 181 VAL A C 1
ATOM 1274 O O . VAL A 1 181 ? 0.335 -9.500 19.005 1.00 98.62 181 VAL A O 1
ATOM 1277 N N . LEU A 1 182 ? -1.879 -9.650 18.676 1.00 98.50 182 LEU A N 1
ATOM 1278 C CA . LEU A 1 182 ? -1.809 -10.955 18.006 1.00 98.50 182 LEU A CA 1
ATOM 1279 C C . LEU A 1 182 ? -1.038 -10.868 16.682 1.00 98.50 182 LEU A C 1
ATOM 1281 O O . LEU A 1 182 ? -0.167 -11.699 16.422 1.00 98.50 182 LEU A O 1
ATOM 1285 N N . VAL A 1 183 ? -1.302 -9.836 15.875 1.00 98.50 183 VAL A N 1
ATOM 1286 C CA . VAL A 1 183 ? -0.570 -9.591 14.622 1.00 98.50 183 VAL A CA 1
ATOM 1287 C C . VAL A 1 183 ? 0.908 -9.311 14.894 1.00 98.50 183 VAL A C 1
ATOM 1289 O O . VAL A 1 183 ? 1.768 -9.875 14.215 1.00 98.50 183 VAL A O 1
ATOM 1292 N N . ALA A 1 184 ? 1.224 -8.528 15.928 1.00 98.62 184 ALA A N 1
ATOM 1293 C CA . ALA A 1 184 ? 2.596 -8.288 16.360 1.00 98.62 184 ALA A CA 1
ATOM 1294 C C . ALA A 1 184 ? 3.302 -9.586 16.776 1.00 98.62 184 ALA A C 1
ATOM 1296 O O . ALA A 1 184 ? 4.417 -9.845 16.327 1.00 98.62 184 ALA A O 1
ATOM 1297 N N . ALA A 1 185 ? 2.650 -10.436 17.576 1.00 98.50 185 ALA A N 1
ATOM 1298 C CA . ALA A 1 185 ? 3.213 -11.708 18.023 1.00 98.50 185 ALA A CA 1
ATOM 1299 C C . ALA A 1 185 ? 3.517 -12.646 16.840 1.00 98.50 185 ALA A C 1
ATOM 1301 O O . ALA A 1 185 ? 4.621 -13.194 16.747 1.00 98.50 185 ALA A O 1
ATOM 1302 N N . VAL A 1 186 ? 2.577 -12.784 15.897 1.00 98.38 186 VAL A N 1
ATOM 1303 C CA . VAL A 1 186 ? 2.775 -13.575 14.670 1.00 98.38 186 VAL A CA 1
ATOM 1304 C C . VAL A 1 186 ? 3.903 -12.987 13.821 1.00 98.38 186 VAL A C 1
ATOM 1306 O O . VAL A 1 186 ? 4.801 -13.721 13.406 1.00 98.38 186 VAL A O 1
ATOM 1309 N N . GLY A 1 187 ? 3.906 -11.671 13.600 1.00 98.00 187 GLY A N 1
ATOM 1310 C CA . GLY A 1 187 ? 4.915 -10.997 12.785 1.00 98.00 187 GLY A CA 1
ATOM 1311 C C . GLY A 1 187 ? 6.325 -11.102 13.363 1.00 98.00 187 GLY A C 1
ATOM 1312 O O . GLY A 1 187 ? 7.261 -11.431 12.636 1.00 98.00 187 GLY A O 1
ATOM 1313 N N . VAL A 1 188 ? 6.481 -10.917 14.677 1.00 98.38 188 VAL A N 1
ATOM 1314 C CA . VAL A 1 188 ? 7.761 -11.105 15.380 1.00 98.38 188 VAL A CA 1
ATOM 1315 C C . VAL A 1 188 ? 8.229 -12.557 15.289 1.00 98.38 188 VAL A C 1
ATOM 1317 O O . VAL A 1 188 ? 9.397 -12.799 14.987 1.00 98.38 188 VAL A O 1
ATOM 1320 N N . THR A 1 189 ? 7.331 -13.525 15.487 1.00 98.31 189 THR A N 1
ATOM 1321 C CA . THR A 1 189 ? 7.668 -14.956 15.387 1.00 98.31 189 THR A CA 1
ATOM 1322 C C . THR A 1 189 ? 8.145 -15.319 13.980 1.00 98.31 189 THR A C 1
ATOM 1324 O O . THR A 1 189 ? 9.165 -15.995 13.822 1.00 98.31 189 THR A O 1
ATOM 1327 N N . LEU A 1 190 ? 7.458 -14.827 12.944 1.00 97.56 190 LEU A N 1
ATOM 1328 C CA . LEU A 1 190 ? 7.867 -15.016 11.552 1.00 97.56 190 LEU A CA 1
ATOM 1329 C C . LEU A 1 190 ? 9.213 -14.345 11.260 1.00 97.56 190 LEU A C 1
ATOM 1331 O O . LEU A 1 190 ? 10.105 -14.991 10.711 1.00 97.56 190 LEU A O 1
ATOM 1335 N N . ALA A 1 191 ? 9.400 -13.085 11.661 1.00 97.12 191 ALA A N 1
ATOM 1336 C CA . ALA A 1 191 ? 10.655 -12.361 11.463 1.00 97.12 191 ALA A CA 1
ATOM 1337 C C . ALA A 1 191 ? 11.841 -13.067 12.146 1.00 97.12 191 ALA A C 1
ATOM 1339 O O . ALA A 1 191 ? 12.898 -13.234 11.533 1.00 97.12 191 ALA A O 1
ATOM 1340 N N . ALA A 1 192 ? 11.651 -13.561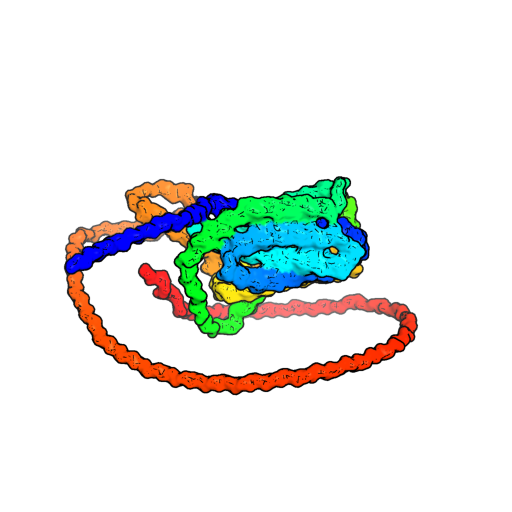 13.374 1.00 97.38 192 ALA A N 1
ATOM 1341 C CA . ALA A 1 192 ? 12.653 -14.339 14.099 1.00 97.38 192 ALA A CA 1
ATOM 1342 C C . ALA A 1 192 ? 12.983 -15.664 13.388 1.00 97.38 192 ALA A C 1
ATOM 1344 O O . ALA A 1 192 ? 14.156 -16.014 13.255 1.00 97.38 192 ALA A O 1
ATOM 1345 N N . GLY A 1 193 ? 11.975 -16.371 12.864 1.00 97.19 193 GLY A N 1
ATOM 1346 C CA . GLY A 1 193 ? 12.170 -17.603 12.091 1.00 97.19 193 GLY A CA 1
ATOM 1347 C C . GLY A 1 193 ? 12.903 -17.391 10.759 1.00 97.19 193 GLY A C 1
ATOM 1348 O O . GLY A 1 193 ? 13.640 -18.269 10.306 1.00 97.19 193 GLY A O 1
ATOM 1349 N N . LEU A 1 194 ? 12.745 -16.217 10.138 1.00 96.38 194 LEU A N 1
ATOM 1350 C CA . LEU A 1 194 ? 13.426 -15.845 8.893 1.00 96.38 194 LEU A CA 1
ATOM 1351 C C . LEU A 1 194 ? 14.842 -15.299 9.117 1.00 96.38 194 LEU A C 1
ATOM 1353 O O . LEU A 1 194 ? 15.681 -15.401 8.216 1.00 96.38 194 LEU A O 1
ATOM 1357 N N . ALA A 1 195 ? 15.136 -14.760 10.305 1.00 95.62 195 ALA A N 1
ATOM 1358 C CA . ALA A 1 195 ? 16.400 -14.095 10.615 1.00 95.62 195 ALA A CA 1
ATOM 1359 C C . ALA A 1 195 ? 17.660 -14.916 10.263 1.00 95.62 195 ALA A C 1
ATOM 1361 O O . ALA A 1 195 ? 18.569 -14.335 9.668 1.00 95.62 195 ALA A O 1
ATOM 1362 N N . PRO A 1 196 ? 17.748 -16.243 10.512 1.00 94.88 196 PRO A N 1
ATOM 1363 C CA . PRO A 1 196 ? 18.927 -17.025 10.130 1.00 94.88 196 PRO A CA 1
ATOM 1364 C C . PRO A 1 196 ? 19.144 -17.096 8.613 1.00 94.88 196 PRO A C 1
ATOM 1366 O O . PRO A 1 196 ? 20.279 -17.026 8.142 1.00 94.88 196 PRO A O 1
ATOM 1369 N N . VAL A 1 197 ? 18.060 -17.215 7.834 1.00 94.69 197 VAL A N 1
ATOM 1370 C CA . VAL A 1 197 ? 18.131 -17.258 6.365 1.00 94.69 197 VAL A CA 1
ATOM 1371 C C . VAL A 1 197 ? 18.572 -15.902 5.830 1.00 94.69 197 VAL A C 1
ATOM 1373 O O . VAL A 1 197 ? 19.480 -15.843 5.004 1.00 94.69 197 VAL A O 1
ATOM 1376 N N . LEU A 1 198 ? 17.971 -14.824 6.335 1.00 93.94 198 LEU A N 1
ATOM 1377 C CA . LEU A 1 198 ? 18.274 -13.457 5.917 1.00 93.94 198 LEU A CA 1
ATOM 1378 C C . LEU A 1 198 ? 19.707 -13.056 6.299 1.00 93.94 198 LEU A C 1
ATOM 1380 O O . LEU A 1 198 ? 20.452 -12.577 5.451 1.00 93.94 198 LEU A O 1
ATOM 1384 N N . ALA A 1 199 ? 20.152 -13.347 7.523 1.00 92.62 199 ALA A N 1
ATOM 1385 C CA . ALA A 1 199 ? 21.532 -13.101 7.946 1.00 92.62 199 ALA A CA 1
ATOM 1386 C C . ALA A 1 199 ? 22.553 -13.925 7.138 1.00 92.62 199 ALA A C 1
ATOM 1388 O O . ALA A 1 199 ? 23.656 -13.452 6.867 1.00 92.62 199 ALA A O 1
ATOM 1389 N N . GLY A 1 200 ? 22.188 -15.139 6.709 1.00 89.94 200 GLY A N 1
ATOM 1390 C CA . GLY A 1 200 ? 23.012 -15.958 5.817 1.00 89.94 200 GLY A CA 1
ATOM 1391 C C . GLY A 1 200 ? 23.183 -15.368 4.411 1.00 89.94 200 GLY A C 1
ATOM 1392 O O . GLY A 1 200 ? 24.143 -15.715 3.724 1.00 89.94 200 GLY A O 1
ATOM 1393 N N . MET A 1 201 ? 22.288 -14.470 3.979 1.00 89.50 201 MET A N 1
ATOM 1394 C CA . MET A 1 201 ? 22.423 -13.736 2.714 1.00 89.50 201 MET A CA 1
ATOM 1395 C C . MET A 1 201 ? 23.458 -12.609 2.817 1.00 89.50 201 MET A C 1
ATOM 1397 O O . MET A 1 201 ? 24.189 -12.375 1.858 1.00 89.50 201 MET A O 1
ATOM 1401 N N . ASP A 1 202 ? 23.597 -11.976 3.986 1.00 87.00 202 ASP A N 1
ATOM 1402 C CA . ASP A 1 202 ? 24.599 -10.922 4.202 1.00 87.00 202 ASP A CA 1
ATOM 1403 C C . ASP A 1 202 ? 26.028 -11.465 4.081 1.00 87.00 202 ASP A C 1
ATOM 1405 O O . ASP A 1 202 ? 26.887 -10.849 3.456 1.00 87.00 202 ASP A O 1
ATOM 1409 N N . SER A 1 203 ? 26.278 -12.664 4.618 1.00 72.12 203 SER A N 1
ATOM 1410 C CA . SER A 1 203 ? 27.589 -13.326 4.548 1.00 72.12 203 SER A CA 1
ATOM 1411 C C . SER A 1 203 ? 27.991 -13.769 3.137 1.00 72.12 203 SER A C 1
ATOM 1413 O O . SER A 1 203 ? 29.172 -13.994 2.892 1.00 72.12 203 SER A O 1
ATOM 1415 N N . ALA A 1 204 ? 27.037 -13.899 2.210 1.00 60.28 204 ALA A N 1
ATOM 1416 C CA . ALA A 1 204 ? 27.324 -14.193 0.807 1.00 60.28 204 ALA A CA 1
ATOM 1417 C C . ALA A 1 204 ? 27.694 -12.924 0.012 1.00 60.28 204 ALA A C 1
ATOM 1419 O O . ALA A 1 204 ? 28.473 -12.994 -0.939 1.00 60.28 204 ALA A O 1
ATOM 1420 N N . GLY A 1 205 ? 27.157 -11.766 0.415 1.00 53.84 205 GLY A N 1
ATOM 1421 C CA . GLY A 1 205 ? 27.309 -10.482 -0.276 1.00 53.84 205 GLY A CA 1
ATOM 1422 C C . GLY A 1 205 ? 28.606 -9.720 0.016 1.00 53.84 205 GLY A C 1
ATOM 1423 O O . GLY A 1 205 ? 28.973 -8.848 -0.767 1.00 53.84 205 GLY A O 1
ATOM 1424 N N . THR A 1 206 ? 29.352 -10.065 1.072 1.00 46.50 206 THR A N 1
ATOM 1425 C CA . THR A 1 206 ? 30.624 -9.397 1.439 1.00 46.50 206 THR A CA 1
ATOM 1426 C C . THR A 1 206 ? 31.783 -9.655 0.465 1.00 46.50 206 THR A C 1
ATOM 1428 O O . THR A 1 206 ? 32.874 -9.128 0.660 1.00 46.50 206 THR A O 1
ATOM 1431 N N . SER A 1 207 ? 31.560 -10.439 -0.595 1.00 36.53 207 SER A N 1
ATOM 1432 C CA . SER A 1 207 ? 32.542 -10.737 -1.647 1.00 36.53 207 SER A CA 1
ATOM 1433 C C . SER A 1 207 ? 32.451 -9.820 -2.877 1.00 36.53 207 SER A C 1
ATOM 1435 O O . SER A 1 207 ? 33.322 -9.883 -3.741 1.00 36.53 207 SER A O 1
ATOM 1437 N N . SER A 1 208 ? 31.446 -8.941 -2.959 1.00 36.31 208 SER A N 1
ATOM 1438 C CA . SER A 1 208 ? 31.294 -7.992 -4.066 1.00 36.31 208 SER A CA 1
ATOM 1439 C C . SER A 1 208 ? 31.592 -6.574 -3.593 1.00 36.31 208 SER A C 1
ATOM 1441 O O . SER A 1 208 ? 30.690 -5.828 -3.215 1.00 36.31 208 SER A O 1
ATOM 1443 N N . GLY A 1 209 ? 32.871 -6.197 -3.631 1.00 33.94 209 GLY A N 1
ATOM 1444 C CA . GLY A 1 209 ? 33.284 -4.796 -3.655 1.00 33.94 209 GLY A CA 1
ATOM 1445 C C . GLY A 1 209 ? 32.807 -4.160 -4.956 1.00 33.94 209 GLY A C 1
ATOM 1446 O O . GLY A 1 209 ? 33.554 -4.072 -5.922 1.00 33.94 209 GLY A O 1
ATOM 1447 N N . SER A 1 210 ? 31.533 -3.786 -5.017 1.00 32.69 210 SER A N 1
ATOM 1448 C CA . SER A 1 210 ? 31.027 -2.966 -6.108 1.00 32.69 210 SER A CA 1
ATOM 1449 C C . SER A 1 210 ? 31.445 -1.532 -5.819 1.00 32.69 210 SER A C 1
ATOM 1451 O O . SER A 1 210 ? 30.865 -0.878 -4.953 1.00 32.69 210 SER A O 1
ATOM 1453 N N . GLU A 1 211 ? 32.482 -1.070 -6.518 1.00 29.22 211 GLU A N 1
ATOM 1454 C CA . GLU A 1 211 ? 32.770 0.357 -6.646 1.00 29.22 211 GLU A CA 1
ATOM 1455 C C . GLU A 1 211 ? 31.479 1.120 -6.990 1.00 29.22 211 GLU A C 1
ATOM 1457 O O . GLU A 1 211 ? 30.648 0.616 -7.761 1.00 29.22 211 GLU A O 1
ATOM 1462 N N . PRO A 1 212 ? 31.277 2.326 -6.428 1.00 35.00 212 PRO A N 1
ATOM 1463 C CA . PRO A 1 212 ? 30.191 3.185 -6.868 1.00 35.00 212 PRO A CA 1
ATOM 1464 C C . PRO A 1 212 ? 30.330 3.414 -8.384 1.00 35.00 212 PRO A C 1
ATOM 1466 O O . PRO A 1 212 ? 31.447 3.624 -8.862 1.00 35.00 212 PRO A O 1
ATOM 1469 N N . PRO A 1 213 ? 29.233 3.368 -9.165 1.00 40.16 213 PRO A N 1
ATOM 1470 C CA . PRO A 1 213 ? 29.304 3.646 -10.592 1.00 40.16 213 PRO A CA 1
ATOM 1471 C C . PRO A 1 213 ? 29.919 5.030 -10.782 1.00 40.16 213 PRO A C 1
ATOM 1473 O O . PRO A 1 213 ? 29.421 5.991 -10.193 1.00 40.16 213 PRO A O 1
ATOM 1476 N N . ALA A 1 214 ? 30.984 5.121 -11.582 1.00 36.19 214 ALA A N 1
ATOM 1477 C CA . ALA A 1 214 ? 31.626 6.385 -11.913 1.00 36.19 214 ALA A CA 1
ATOM 1478 C C . ALA A 1 214 ? 30.561 7.409 -12.335 1.00 36.19 214 ALA A C 1
ATOM 1480 O O . ALA A 1 214 ? 29.807 7.189 -13.291 1.00 36.19 214 ALA A O 1
ATOM 1481 N N . GLU A 1 215 ? 30.467 8.508 -11.586 1.00 37.88 215 GLU A N 1
ATOM 1482 C CA . GLU A 1 215 ? 29.581 9.614 -11.912 1.00 37.88 215 GLU A CA 1
ATOM 1483 C C . GLU A 1 215 ? 30.011 10.201 -13.256 1.00 37.88 215 GLU A C 1
ATOM 1485 O O . GLU A 1 215 ? 31.008 10.907 -13.355 1.00 37.88 215 GLU A O 1
ATOM 1490 N N . ARG A 1 216 ? 29.253 9.910 -14.317 1.00 41.97 216 ARG A N 1
ATOM 1491 C CA . ARG A 1 216 ? 29.364 10.682 -15.555 1.00 41.97 216 ARG A CA 1
ATOM 1492 C C . ARG A 1 216 ? 28.765 12.072 -15.324 1.00 41.97 216 ARG A C 1
ATOM 1494 O O . ARG A 1 216 ? 27.638 12.205 -14.830 1.00 41.97 216 ARG A O 1
ATOM 1501 N N . GLU A 1 217 ? 29.565 13.079 -15.658 1.00 43.66 217 GLU A N 1
ATOM 1502 C CA . GLU A 1 217 ? 29.246 14.510 -15.687 1.00 43.66 217 GLU A CA 1
ATOM 1503 C C . GLU A 1 217 ? 27.990 14.817 -16.536 1.00 43.66 217 GLU A C 1
ATOM 1505 O O . GLU A 1 217 ? 27.655 14.059 -17.454 1.00 43.66 217 GLU A O 1
ATOM 1510 N N . PRO A 1 218 ? 27.256 15.901 -16.225 1.00 42.56 218 PRO A N 1
ATOM 1511 C CA . PRO A 1 218 ? 25.931 16.163 -16.771 1.00 42.56 218 PRO A CA 1
ATOM 1512 C C . PRO A 1 218 ? 25.998 16.715 -18.200 1.00 42.56 218 PRO A C 1
ATOM 1514 O O . PRO A 1 218 ? 26.594 17.762 -18.443 1.00 42.56 218 PRO A O 1
ATOM 1517 N N . SER A 1 219 ? 25.291 16.082 -19.141 1.00 43.00 219 SER A N 1
ATOM 1518 C CA . SER A 1 219 ? 24.972 16.700 -20.430 1.00 43.00 219 SER A CA 1
ATOM 1519 C C . SER A 1 219 ? 23.470 16.982 -20.553 1.00 43.00 219 SER A C 1
ATOM 1521 O O . SER A 1 219 ? 22.613 16.108 -20.443 1.00 43.00 219 SER A O 1
ATOM 1523 N N . SER A 1 220 ? 23.179 18.255 -20.828 1.00 49.09 220 SER A N 1
ATOM 1524 C CA . SER A 1 220 ? 21.882 18.853 -21.166 1.00 49.09 220 SER A CA 1
ATOM 1525 C C . SER A 1 220 ? 20.841 18.986 -20.041 1.00 49.09 220 SER A C 1
ATOM 1527 O O . SER A 1 220 ? 20.516 18.061 -19.306 1.00 49.09 220 SER A O 1
ATOM 1529 N N . ARG A 1 221 ? 20.234 20.175 -19.962 1.00 52.53 221 ARG A N 1
ATOM 1530 C CA . ARG A 1 221 ? 19.081 20.511 -19.105 1.00 52.53 221 ARG A CA 1
ATOM 1531 C C . ARG A 1 221 ? 17.761 19.851 -19.573 1.00 52.53 221 ARG A C 1
ATOM 1533 O O . ARG A 1 221 ? 16.708 20.161 -19.029 1.00 52.53 221 ARG A O 1
ATOM 1540 N N . GLY A 1 222 ? 17.809 18.956 -20.567 1.00 59.06 222 GLY A N 1
ATOM 1541 C CA . GLY A 1 222 ? 16.649 18.380 -21.262 1.00 59.06 222 GLY A CA 1
ATOM 1542 C C . GLY A 1 222 ? 15.862 17.270 -20.539 1.00 59.06 222 GLY A C 1
ATOM 1543 O O . GLY A 1 222 ? 14.638 17.292 -20.621 1.00 59.06 222 GLY A O 1
ATOM 1544 N N . PRO A 1 223 ? 16.469 16.320 -19.796 1.00 80.62 223 PRO A N 1
ATOM 1545 C CA . PRO A 1 223 ? 15.719 15.171 -19.275 1.00 80.62 223 PRO A CA 1
ATOM 1546 C C . PRO A 1 223 ? 14.977 15.439 -17.957 1.00 80.62 223 PRO A C 1
ATOM 1548 O O . PRO A 1 223 ? 14.181 14.605 -17.538 1.00 80.62 223 PRO A O 1
ATOM 1551 N N . ILE A 1 224 ? 15.192 16.580 -17.287 1.00 89.06 224 ILE A N 1
ATOM 1552 C CA . ILE A 1 224 ? 14.559 16.856 -15.982 1.00 89.06 224 ILE A CA 1
ATOM 1553 C C . ILE A 1 224 ? 13.036 16.923 -16.113 1.00 89.06 224 ILE A C 1
ATOM 1555 O O . ILE A 1 224 ? 12.342 16.312 -15.306 1.00 89.06 224 ILE A O 1
ATOM 1559 N N . VAL A 1 225 ? 12.518 17.616 -17.133 1.00 90.81 225 VAL A N 1
ATOM 1560 C CA . VAL A 1 225 ? 11.066 17.754 -17.346 1.00 90.81 225 VAL A CA 1
ATOM 1561 C C . VAL A 1 225 ? 10.428 16.381 -17.538 1.00 90.81 225 VAL A C 1
ATOM 1563 O O . VAL A 1 225 ? 9.509 16.031 -16.805 1.00 90.81 225 VAL A O 1
ATOM 1566 N N . LEU A 1 226 ? 10.975 15.560 -18.436 1.00 90.44 226 LEU A N 1
ATOM 1567 C CA . LEU A 1 226 ? 10.503 14.197 -18.674 1.00 90.44 226 LEU A CA 1
ATOM 1568 C C . LEU A 1 226 ? 10.540 13.331 -17.402 1.00 90.44 226 LEU A C 1
ATOM 1570 O O . LEU A 1 226 ? 9.588 12.609 -17.110 1.00 90.44 226 LEU A O 1
ATOM 1574 N N . LEU A 1 227 ? 11.614 13.413 -16.612 1.00 91.38 227 LEU A N 1
ATOM 1575 C CA . LEU A 1 227 ? 11.728 12.680 -15.347 1.00 91.38 227 LEU A CA 1
ATOM 1576 C C . LEU A 1 227 ? 10.709 13.151 -14.303 1.00 91.38 227 LEU A C 1
ATOM 1578 O O . LEU A 1 227 ? 10.184 12.325 -13.557 1.00 91.38 227 LEU A O 1
ATOM 1582 N N . VAL A 1 228 ? 10.400 14.450 -14.268 1.00 93.69 228 VAL A N 1
ATOM 1583 C CA . VAL A 1 228 ? 9.320 14.996 -13.439 1.00 93.69 228 VAL A CA 1
ATOM 1584 C C . VAL A 1 228 ? 7.970 14.472 -13.920 1.00 93.69 228 VAL A C 1
ATOM 1586 O O . VAL A 1 228 ? 7.197 14.021 -13.087 1.00 93.69 228 VAL A O 1
ATOM 1589 N N . LEU A 1 229 ? 7.696 14.426 -15.229 1.00 94.12 229 LEU A N 1
ATOM 1590 C CA . LEU A 1 229 ? 6.451 13.854 -15.762 1.00 94.12 229 LEU A CA 1
ATOM 1591 C C . LEU A 1 229 ? 6.295 12.369 -15.400 1.00 94.12 229 LEU A C 1
ATOM 1593 O O . LEU A 1 229 ? 5.243 11.962 -14.906 1.00 94.12 229 LEU A O 1
ATOM 1597 N N . LEU A 1 230 ? 7.351 11.566 -15.580 1.00 93.25 230 LEU A N 1
ATOM 1598 C CA . LEU A 1 230 ? 7.381 10.158 -15.164 1.00 93.25 230 LEU A CA 1
ATOM 1599 C C . LEU A 1 230 ? 7.155 10.010 -13.655 1.00 93.25 230 LEU A C 1
ATOM 1601 O O . LEU A 1 230 ? 6.415 9.128 -13.221 1.00 93.25 230 LEU A O 1
ATOM 1605 N N . GLY A 1 231 ? 7.759 10.894 -12.863 1.00 93.62 231 GLY A N 1
ATOM 1606 C CA . GLY A 1 231 ? 7.556 10.954 -11.424 1.00 93.62 231 GLY A CA 1
ATOM 1607 C C . GLY A 1 231 ? 6.135 11.352 -11.028 1.00 93.62 231 GLY A C 1
ATOM 1608 O O . GLY A 1 231 ? 5.578 10.760 -10.112 1.00 93.62 231 GLY A O 1
ATOM 1609 N N . THR A 1 232 ? 5.499 12.279 -11.742 1.00 95.50 232 THR A N 1
ATOM 1610 C CA . THR A 1 232 ? 4.098 12.665 -11.522 1.00 95.50 232 THR A CA 1
ATOM 1611 C C . THR A 1 232 ? 3.148 11.505 -11.827 1.00 95.50 232 THR A C 1
ATOM 1613 O O . THR A 1 232 ? 2.218 11.262 -11.061 1.00 95.50 232 THR A O 1
ATOM 1616 N N . ILE A 1 233 ? 3.409 10.726 -12.885 1.00 95.50 233 ILE A N 1
ATOM 1617 C CA . ILE A 1 233 ? 2.660 9.491 -13.180 1.00 95.50 233 ILE A CA 1
ATOM 1618 C C . ILE A 1 233 ? 2.876 8.433 -12.081 1.00 95.50 233 ILE A C 1
ATOM 1620 O O . ILE A 1 233 ? 1.949 7.725 -11.689 1.00 95.50 233 ILE A O 1
ATOM 1624 N N . ALA A 1 234 ? 4.096 8.313 -11.551 1.00 94.12 234 ALA A N 1
ATOM 1625 C CA . ALA A 1 234 ? 4.350 7.447 -10.400 1.00 94.12 234 ALA A CA 1
ATOM 1626 C C . ALA A 1 234 ? 3.573 7.938 -9.164 1.00 94.12 234 ALA A C 1
ATOM 1628 O O . ALA A 1 234 ? 2.997 7.141 -8.425 1.00 94.12 234 ALA A O 1
ATOM 1629 N N . GLY A 1 235 ? 3.511 9.257 -8.975 1.00 94.94 235 GLY A N 1
ATOM 1630 C CA . GLY A 1 235 ? 2.844 9.906 -7.853 1.00 94.94 235 GLY A CA 1
ATOM 1631 C C . GLY A 1 235 ? 1.333 9.752 -7.864 1.00 94.94 235 GLY A C 1
ATOM 1632 O O . GLY A 1 235 ? 0.760 9.512 -6.807 1.00 94.94 235 GLY A O 1
ATOM 1633 N N . SER A 1 236 ? 0.684 9.787 -9.030 1.00 95.00 236 SER A N 1
ATOM 1634 C CA . SER A 1 236 ? -0.753 9.495 -9.127 1.00 95.00 236 SER A CA 1
ATOM 1635 C C . SER A 1 236 ? -1.078 8.067 -8.686 1.00 95.00 236 SER A C 1
ATOM 1637 O O . SER A 1 236 ? -2.071 7.842 -8.000 1.00 95.00 236 SER A O 1
ATOM 1639 N N . THR A 1 237 ? -0.209 7.110 -9.022 1.00 92.25 237 THR A N 1
ATOM 1640 C CA . THR A 1 237 ? -0.362 5.710 -8.610 1.00 92.25 237 THR A CA 1
ATOM 1641 C C . THR A 1 237 ? -0.161 5.553 -7.106 1.00 92.25 237 THR A C 1
ATOM 1643 O O . THR A 1 237 ? -0.983 4.925 -6.444 1.00 92.25 237 THR A O 1
ATOM 1646 N N . ALA A 1 238 ? 0.894 6.164 -6.558 1.00 92.94 238 ALA A N 1
ATOM 1647 C CA . ALA A 1 238 ? 1.181 6.128 -5.127 1.00 92.94 238 ALA A CA 1
ATOM 1648 C C . ALA A 1 238 ? 0.085 6.821 -4.297 1.00 92.94 238 ALA A C 1
ATOM 1650 O O . ALA A 1 238 ? -0.315 6.307 -3.256 1.00 92.94 238 ALA A O 1
ATOM 1651 N N . PHE A 1 239 ? -0.439 7.950 -4.787 1.00 96.19 239 PHE A N 1
ATOM 1652 C CA . PHE A 1 239 ? -1.586 8.635 -4.193 1.00 96.19 239 PHE A CA 1
ATOM 1653 C C . PHE A 1 239 ? -2.814 7.728 -4.173 1.00 96.19 239 PHE A C 1
ATOM 1655 O O . PHE A 1 239 ? -3.468 7.617 -3.147 1.00 96.19 239 PHE A O 1
ATOM 1662 N N . ALA A 1 240 ? -3.133 7.073 -5.292 1.00 96.06 240 ALA A N 1
ATOM 1663 C CA . ALA A 1 240 ? -4.307 6.215 -5.392 1.00 96.06 240 ALA A CA 1
ATOM 1664 C C . ALA A 1 240 ? -4.222 4.991 -4.470 1.00 96.06 240 ALA A C 1
ATOM 1666 O O . ALA A 1 240 ? -5.196 4.669 -3.794 1.00 96.06 240 ALA A O 1
ATOM 1667 N N . GLU A 1 241 ? -3.060 4.335 -4.415 1.00 93.75 241 GLU A N 1
ATOM 1668 C CA . GLU A 1 241 ? -2.814 3.204 -3.514 1.00 93.75 241 GLU A CA 1
ATOM 1669 C C . GLU A 1 241 ? -2.971 3.623 -2.045 1.00 93.75 241 GLU A C 1
ATOM 1671 O O . GLU A 1 241 ? -3.705 2.962 -1.312 1.00 93.75 241 GLU A O 1
ATOM 1676 N N . GLY A 1 242 ? -2.380 4.760 -1.653 1.00 94.19 242 GLY A N 1
ATOM 1677 C CA . GLY A 1 242 ? -2.543 5.327 -0.310 1.00 94.19 242 GLY A CA 1
ATOM 1678 C C . GLY A 1 242 ? -3.978 5.773 -0.011 1.00 94.19 242 GLY A C 1
ATOM 1679 O O . GLY A 1 242 ? -4.509 5.532 1.067 1.00 94.19 242 GLY A O 1
ATOM 1680 N N . ALA A 1 243 ? -4.665 6.376 -0.980 1.00 96.56 243 ALA A N 1
ATOM 1681 C CA . ALA A 1 243 ? -6.039 6.822 -0.800 1.00 96.56 243 ALA A CA 1
ATOM 1682 C C . ALA A 1 243 ? -6.999 5.638 -0.584 1.00 96.56 243 ALA A C 1
ATOM 1684 O O . ALA A 1 243 ? -7.855 5.699 0.297 1.00 96.56 243 ALA A O 1
ATOM 1685 N N . LEU A 1 244 ? -6.842 4.540 -1.335 1.00 95.81 244 LEU A N 1
ATOM 1686 C CA . LEU A 1 244 ? -7.653 3.334 -1.140 1.00 95.81 244 LEU A CA 1
ATOM 1687 C C . LEU A 1 244 ? -7.312 2.611 0.167 1.00 95.81 244 LEU A C 1
ATOM 1689 O O . LEU A 1 244 ? -8.232 2.099 0.805 1.00 95.81 244 LEU A O 1
ATOM 1693 N N . SER A 1 245 ? -6.037 2.563 0.573 1.00 94.75 245 SER A N 1
ATOM 1694 C CA . SER A 1 245 ? -5.661 1.950 1.854 1.00 94.75 245 SER A CA 1
ATOM 1695 C C . SER A 1 245 ? -6.212 2.717 3.042 1.00 94.75 245 SER A C 1
ATOM 1697 O O . SER A 1 245 ? -6.711 2.108 3.985 1.00 94.75 245 SER A O 1
ATOM 1699 N N . ASP A 1 246 ? -6.145 4.044 2.980 1.00 96.62 246 ASP A N 1
ATOM 1700 C CA . ASP A 1 246 ? -6.423 4.885 4.134 1.00 96.62 246 ASP A CA 1
ATOM 1701 C C . ASP A 1 246 ? -7.910 5.223 4.258 1.00 96.62 246 ASP A C 1
ATOM 1703 O O . ASP A 1 246 ? -8.447 5.273 5.361 1.00 96.62 246 ASP A O 1
ATOM 1707 N N . TRP A 1 247 ? -8.591 5.425 3.125 1.00 97.94 247 TRP A N 1
ATOM 1708 C CA . TRP A 1 247 ? -9.952 5.966 3.081 1.00 97.94 247 TRP A CA 1
ATOM 1709 C C . TRP A 1 247 ? -10.974 5.009 2.473 1.00 97.94 247 TRP A C 1
ATOM 1711 O O . TRP A 1 247 ? -12.174 5.231 2.626 1.00 97.94 247 TRP A O 1
ATOM 1721 N N . GLY A 1 248 ? -10.541 3.933 1.807 1.00 97.44 248 GLY A N 1
ATOM 1722 C CA . GLY A 1 248 ? -11.450 3.002 1.135 1.00 97.44 248 GLY A CA 1
ATOM 1723 C C . GLY A 1 248 ? -12.413 2.314 2.105 1.00 97.44 248 GLY A C 1
ATOM 1724 O O . GLY A 1 248 ? -13.623 2.302 1.877 1.00 97.44 248 GLY A O 1
ATOM 1725 N N . ALA A 1 249 ? -11.899 1.804 3.229 1.00 97.25 249 ALA A N 1
ATOM 1726 C CA . ALA A 1 249 ? -12.728 1.180 4.262 1.00 97.25 249 ALA A CA 1
ATOM 1727 C C . ALA A 1 249 ? -13.651 2.193 4.967 1.00 97.25 249 ALA A C 1
ATOM 1729 O O . ALA A 1 249 ? -14.800 1.867 5.262 1.00 97.25 249 ALA A O 1
ATOM 1730 N N . LEU A 1 250 ? -13.179 3.427 5.191 1.00 97.62 250 LEU A N 1
ATOM 1731 C CA . LEU A 1 250 ? -13.995 4.526 5.723 1.00 97.62 250 LEU A CA 1
ATOM 1732 C C . LEU A 1 250 ? -15.157 4.854 4.783 1.00 97.62 250 LEU A C 1
ATOM 1734 O O . LEU A 1 250 ? -16.292 4.926 5.231 1.00 97.62 250 LEU A O 1
ATOM 1738 N N . HIS A 1 251 ? -14.910 4.971 3.477 1.00 98.31 251 HIS A N 1
ATOM 1739 C CA . HIS A 1 251 ? -15.965 5.241 2.500 1.00 98.31 251 HIS A CA 1
ATOM 1740 C C . HIS A 1 251 ? -17.033 4.142 2.482 1.00 98.31 251 HIS A C 1
ATOM 1742 O O . HIS A 1 251 ? -18.225 4.440 2.570 1.00 98.31 251 HIS A O 1
ATOM 1748 N N . LEU A 1 252 ? -16.618 2.871 2.461 1.00 98.12 252 LEU A N 1
ATOM 1749 C CA . LEU A 1 252 ? -17.560 1.755 2.512 1.00 98.12 252 LEU A CA 1
ATOM 1750 C C . LEU A 1 252 ? -18.379 1.750 3.815 1.00 98.12 252 LEU A C 1
ATOM 1752 O O . LEU A 1 252 ? -19.575 1.480 3.768 1.00 98.12 252 LEU A O 1
ATOM 1756 N N . ARG A 1 253 ? -17.774 2.076 4.964 1.00 96.31 253 ARG A N 1
ATOM 1757 C CA . ARG A 1 253 ? -18.438 2.032 6.280 1.00 96.31 253 ARG A CA 1
ATOM 1758 C C . ARG A 1 253 ? -19.314 3.256 6.561 1.00 96.31 253 ARG A C 1
ATOM 1760 O O . ARG A 1 253 ? -20.424 3.106 7.059 1.00 96.31 253 ARG A O 1
ATOM 1767 N N . GLU A 1 254 ? -18.840 4.453 6.234 1.00 96.44 254 GLU A N 1
ATOM 1768 C CA . GLU A 1 254 ? -19.512 5.718 6.559 1.00 96.44 254 GLU A CA 1
ATOM 1769 C C . GLU A 1 254 ? -20.480 6.175 5.469 1.00 96.44 254 GLU A C 1
ATOM 1771 O O . GLU A 1 254 ? -21.545 6.696 5.786 1.00 96.44 254 GLU A O 1
ATOM 1776 N N . THR A 1 255 ? -20.126 5.996 4.191 1.00 96.88 255 THR A N 1
ATOM 1777 C CA . THR A 1 255 ? -20.966 6.449 3.069 1.00 96.88 255 THR A CA 1
ATOM 1778 C C . THR A 1 255 ? -21.923 5.364 2.595 1.00 96.88 255 THR A C 1
ATOM 1780 O O . THR A 1 255 ? -23.082 5.655 2.325 1.00 96.88 255 THR A O 1
ATOM 1783 N N . LEU A 1 256 ? -21.447 4.118 2.484 1.00 97.56 256 LEU A N 1
ATOM 1784 C CA . LEU A 1 256 ? -22.252 3.001 1.965 1.00 97.56 256 LEU A CA 1
ATOM 1785 C C . LEU A 1 256 ? -22.790 2.074 3.063 1.00 97.56 256 LEU A C 1
ATOM 1787 O O . LEU A 1 256 ? -23.412 1.059 2.757 1.00 97.56 256 LEU A O 1
ATOM 1791 N N . HIS A 1 257 ? -22.548 2.411 4.335 1.00 96.44 257 HIS A N 1
ATOM 1792 C CA . HIS A 1 257 ? -23.035 1.678 5.509 1.00 96.44 257 HIS A CA 1
ATOM 1793 C C . HIS A 1 257 ? -22.698 0.175 5.504 1.00 96.44 257 HIS A C 1
ATOM 1795 O O . HIS A 1 257 ? -23.416 -0.647 6.076 1.00 96.44 257 HIS A O 1
ATOM 1801 N N . ALA A 1 258 ? -21.591 -0.202 4.861 1.00 96.81 258 ALA A N 1
ATOM 1802 C CA . ALA A 1 258 ? -21.118 -1.573 4.818 1.00 96.81 258 ALA A CA 1
ATOM 1803 C C . ALA A 1 258 ? -20.633 -2.028 6.202 1.00 96.81 258 ALA A C 1
ATOM 1805 O O . ALA A 1 258 ? -19.966 -1.290 6.932 1.00 96.81 258 ALA A O 1
ATOM 1806 N N . GLY A 1 259 ? -20.907 -3.291 6.541 1.00 95.25 259 GLY A N 1
ATOM 1807 C CA . GLY A 1 259 ? -20.358 -3.907 7.747 1.00 95.25 259 GLY A CA 1
ATOM 1808 C C . GLY A 1 259 ? -18.819 -3.997 7.711 1.00 95.25 259 GLY A C 1
ATOM 1809 O O . GLY A 1 259 ? -18.234 -4.015 6.623 1.00 95.25 259 GLY A O 1
ATOM 1810 N N . PRO A 1 260 ? -18.141 -4.126 8.870 1.00 93.19 260 PRO A N 1
ATOM 1811 C CA . PRO A 1 260 ? -16.676 -4.061 8.960 1.00 93.19 260 PRO A CA 1
ATOM 1812 C C . PRO A 1 260 ? -15.936 -5.036 8.035 1.00 93.19 260 PRO A C 1
ATOM 1814 O O . PRO A 1 260 ? -14.979 -4.658 7.362 1.00 93.19 260 PRO A O 1
ATOM 1817 N N . ALA A 1 261 ? -16.410 -6.283 7.945 1.00 94.69 261 ALA A N 1
ATOM 1818 C CA . ALA A 1 261 ? -15.801 -7.298 7.089 1.00 94.69 261 ALA A CA 1
ATOM 1819 C C . ALA A 1 261 ? -15.916 -6.957 5.592 1.00 94.69 261 ALA A C 1
ATOM 1821 O O . ALA A 1 261 ? -14.961 -7.161 4.846 1.00 94.69 261 ALA A O 1
ATOM 1822 N N . LEU A 1 262 ? -17.053 -6.402 5.153 1.00 96.50 262 LEU A N 1
ATOM 1823 C CA . LEU A 1 262 ? -17.255 -5.997 3.759 1.00 96.50 262 LEU A CA 1
ATOM 1824 C C . LEU A 1 262 ? -16.428 -4.749 3.418 1.00 96.50 262 LEU A C 1
ATOM 1826 O O . LEU A 1 262 ? -15.807 -4.702 2.358 1.00 96.50 262 LEU A O 1
ATOM 1830 N N . ALA A 1 263 ? -16.353 -3.783 4.340 1.00 96.88 263 ALA A N 1
ATOM 1831 C CA . ALA A 1 263 ? -15.517 -2.593 4.194 1.00 96.88 263 ALA A CA 1
ATOM 1832 C C . ALA A 1 263 ? -14.025 -2.951 4.051 1.00 96.88 263 ALA A C 1
ATOM 1834 O O . ALA A 1 263 ? -13.351 -2.488 3.131 1.00 96.88 263 ALA A O 1
ATOM 1835 N N . ALA A 1 264 ? -13.519 -3.851 4.899 1.00 96.44 264 ALA A N 1
ATOM 1836 C CA . ALA A 1 264 ? -12.165 -4.390 4.767 1.00 96.44 264 ALA A CA 1
ATOM 1837 C C . ALA A 1 264 ? -11.986 -5.221 3.479 1.00 96.44 264 ALA A C 1
ATOM 1839 O O . ALA A 1 264 ? -10.927 -5.188 2.846 1.00 96.44 264 ALA A O 1
ATOM 1840 N N . GLY A 1 265 ? -13.047 -5.917 3.056 1.00 96.81 265 GLY A N 1
ATOM 1841 C CA . GLY A 1 265 ? -13.145 -6.647 1.793 1.00 96.81 265 GLY A CA 1
ATOM 1842 C C . GLY A 1 265 ? -12.846 -5.789 0.559 1.00 96.81 265 GLY A C 1
ATOM 1843 O O . GLY A 1 265 ? -12.279 -6.292 -0.409 1.00 96.81 265 GLY A O 1
ATOM 1844 N N . GLY A 1 266 ? -13.144 -4.488 0.605 1.00 97.38 266 GLY A N 1
ATOM 1845 C CA . GLY A 1 266 ? -12.807 -3.558 -0.470 1.00 97.38 266 GLY A CA 1
ATOM 1846 C C . GLY A 1 266 ? -11.302 -3.406 -0.693 1.00 97.38 266 GLY A C 1
ATOM 1847 O O . GLY A 1 266 ? -10.822 -3.597 -1.813 1.00 97.38 266 GLY A O 1
ATOM 1848 N N . TYR A 1 267 ? -10.540 -3.128 0.370 1.00 97.50 267 TYR A N 1
ATOM 1849 C CA . TYR A 1 267 ? -9.079 -3.047 0.272 1.00 97.50 267 TYR A CA 1
ATOM 1850 C C . TYR A 1 267 ? -8.462 -4.412 -0.073 1.00 97.50 267 TYR A C 1
ATOM 1852 O O . TYR A 1 267 ? -7.562 -4.501 -0.905 1.00 97.50 267 TYR A O 1
ATOM 1860 N N . ALA A 1 268 ? -9.013 -5.499 0.476 1.00 98.25 268 ALA A N 1
ATOM 1861 C CA . ALA A 1 268 ? -8.647 -6.862 0.098 1.00 98.25 268 ALA A CA 1
ATOM 1862 C C . ALA A 1 268 ? -8.809 -7.122 -1.414 1.00 98.25 268 ALA A C 1
ATOM 1864 O O . ALA A 1 268 ? -7.889 -7.632 -2.056 1.00 98.25 268 ALA A O 1
ATOM 1865 N N . ALA A 1 269 ? -9.944 -6.742 -2.004 1.00 98.38 269 ALA A N 1
ATOM 1866 C CA . ALA A 1 269 ? -10.204 -6.913 -3.431 1.00 98.38 269 ALA A CA 1
ATOM 1867 C C . ALA A 1 269 ? -9.237 -6.087 -4.297 1.00 98.38 269 ALA A C 1
ATOM 1869 O O . ALA A 1 269 ? -8.702 -6.602 -5.282 1.00 98.38 269 ALA A O 1
ATOM 1870 N N . PHE A 1 270 ? -8.942 -4.846 -3.891 1.00 98.25 270 PHE A N 1
ATOM 1871 C CA . PHE A 1 270 ? -7.895 -4.020 -4.498 1.00 98.25 270 PHE A CA 1
ATOM 1872 C C . PHE A 1 270 ? -6.522 -4.708 -4.453 1.00 98.25 270 PHE A C 1
ATOM 1874 O O . PHE A 1 270 ? -5.841 -4.807 -5.476 1.00 98.25 270 PHE A O 1
ATOM 1881 N N . CYS A 1 271 ? -6.127 -5.239 -3.295 1.00 97.94 271 CYS A N 1
ATOM 1882 C CA . CYS A 1 271 ? -4.868 -5.955 -3.119 1.00 97.94 271 CYS A CA 1
ATOM 1883 C C . CYS A 1 271 ? -4.781 -7.212 -3.997 1.00 97.94 271 CYS A C 1
ATOM 1885 O O . CYS A 1 271 ? -3.760 -7.436 -4.648 1.00 97.94 271 CYS A O 1
ATOM 1887 N N . LEU A 1 272 ? -5.848 -8.015 -4.060 1.00 98.06 272 LEU A N 1
ATOM 1888 C CA . LEU A 1 272 ? -5.920 -9.195 -4.926 1.00 98.06 272 LEU A CA 1
ATOM 1889 C C . LEU A 1 272 ? -5.725 -8.809 -6.398 1.00 98.06 272 LEU A C 1
ATOM 1891 O O . LEU A 1 272 ? -4.853 -9.351 -7.079 1.00 98.06 272 LEU A O 1
ATOM 1895 N N . ALA A 1 273 ? -6.503 -7.832 -6.861 1.00 97.50 273 ALA A N 1
ATOM 1896 C CA . ALA A 1 273 ? -6.434 -7.283 -8.207 1.00 97.50 273 ALA A CA 1
ATOM 1897 C C . ALA A 1 273 ? -5.024 -6.787 -8.555 1.00 97.50 273 ALA A C 1
ATOM 1899 O O . ALA A 1 273 ? -4.449 -7.178 -9.574 1.00 97.50 273 ALA A O 1
ATOM 1900 N N . MET A 1 274 ? -4.430 -5.982 -7.674 1.00 95.50 274 MET A N 1
ATOM 1901 C CA . MET A 1 274 ? -3.086 -5.443 -7.847 1.00 95.50 274 MET A CA 1
ATOM 1902 C C . MET A 1 274 ? -2.021 -6.546 -7.897 1.00 95.50 274 MET A C 1
ATOM 1904 O O . MET A 1 274 ? -1.159 -6.532 -8.779 1.00 95.50 274 MET A O 1
ATOM 1908 N N . GLY A 1 275 ? -2.094 -7.532 -6.999 1.00 94.38 275 GLY A N 1
ATOM 1909 C CA . GLY A 1 275 ? -1.181 -8.676 -6.973 1.00 94.38 275 GLY A CA 1
ATOM 1910 C C . GLY A 1 275 ? -1.245 -9.495 -8.263 1.00 94.38 275 GLY A C 1
ATOM 1911 O O . GLY A 1 275 ? -0.214 -9.751 -8.893 1.00 94.38 275 GLY A O 1
ATOM 1912 N N . CYS A 1 276 ? -2.453 -9.839 -8.719 1.00 94.31 276 CYS A N 1
ATOM 1913 C CA . CYS A 1 276 ? -2.668 -10.530 -9.992 1.00 94.31 276 CYS A CA 1
ATOM 1914 C C . CYS A 1 276 ? -2.157 -9.710 -11.189 1.00 94.31 276 CYS A C 1
ATOM 1916 O O . CYS A 1 276 ? -1.475 -10.253 -12.063 1.00 94.31 276 CYS A O 1
ATOM 1918 N N . GLY A 1 277 ? -2.419 -8.400 -11.206 1.00 91.94 277 GLY A N 1
ATOM 1919 C CA . GLY A 1 277 ? -1.940 -7.485 -12.242 1.00 91.94 277 GLY A CA 1
ATOM 1920 C C . GLY A 1 277 ? -0.411 -7.415 -12.319 1.00 91.94 277 GLY A C 1
ATOM 1921 O O . GLY A 1 277 ? 0.148 -7.445 -13.418 1.00 91.94 277 GLY A O 1
ATOM 1922 N N . ARG A 1 278 ? 0.280 -7.403 -11.170 1.00 88.75 278 ARG A N 1
ATOM 1923 C CA . ARG A 1 278 ? 1.754 -7.406 -11.076 1.00 88.75 278 ARG A CA 1
ATOM 1924 C C . ARG A 1 278 ? 2.370 -8.718 -11.569 1.00 88.75 278 ARG A C 1
ATOM 1926 O O . ARG A 1 278 ? 3.395 -8.700 -12.256 1.00 88.75 278 ARG A O 1
ATOM 1933 N N . LEU A 1 279 ? 1.740 -9.860 -11.274 1.00 87.75 279 LEU A N 1
ATOM 1934 C CA . LEU A 1 279 ? 2.183 -11.167 -11.779 1.00 87.75 279 LEU A CA 1
ATOM 1935 C C . LEU A 1 279 ? 2.004 -11.294 -13.294 1.00 87.75 279 LEU A C 1
ATOM 1937 O O . LEU A 1 279 ? 2.861 -11.853 -13.982 1.00 87.75 279 LEU A O 1
ATOM 1941 N N . ALA A 1 280 ? 0.904 -10.765 -13.825 1.00 87.50 280 ALA A N 1
ATOM 1942 C CA . ALA A 1 280 ? 0.637 -10.804 -15.253 1.00 87.50 280 ALA A CA 1
ATOM 1943 C C . ALA A 1 280 ? 1.457 -9.758 -16.031 1.00 87.50 280 ALA A C 1
ATOM 1945 O O . ALA A 1 280 ? 1.790 -9.994 -17.192 1.00 87.50 280 ALA A O 1
ATOM 1946 N N . GLY A 1 281 ? 1.840 -8.645 -15.399 1.00 81.44 281 GLY A N 1
ATOM 1947 C CA . GLY A 1 281 ? 2.383 -7.435 -16.024 1.00 81.44 281 GLY A CA 1
ATOM 1948 C C . GLY A 1 281 ? 3.441 -7.641 -17.101 1.00 81.44 281 GLY A C 1
ATOM 1949 O O . GLY A 1 281 ? 3.319 -7.091 -18.193 1.00 81.44 281 GLY A O 1
ATOM 1950 N N . ALA A 1 282 ? 4.438 -8.494 -16.857 1.00 80.12 282 ALA A N 1
ATOM 1951 C CA . ALA A 1 282 ? 5.487 -8.769 -17.842 1.00 80.12 282 ALA A CA 1
ATOM 1952 C C . ALA A 1 282 ? 4.923 -9.313 -19.169 1.00 80.12 282 ALA A C 1
ATOM 1954 O O . ALA A 1 282 ? 5.357 -8.899 -20.242 1.00 80.12 282 ALA A O 1
ATOM 1955 N N . ARG A 1 283 ? 3.917 -10.197 -19.107 1.00 82.44 283 ARG A N 1
ATOM 1956 C CA . ARG A 1 283 ? 3.252 -10.748 -20.300 1.00 82.44 283 ARG A CA 1
ATOM 1957 C C . ARG A 1 283 ? 2.497 -9.662 -21.060 1.00 82.44 283 ARG A C 1
ATOM 1959 O O . ARG A 1 283 ? 2.562 -9.616 -22.284 1.00 82.44 283 ARG A O 1
ATOM 1966 N N . TRP A 1 284 ? 1.819 -8.773 -20.336 1.00 84.00 284 TRP A N 1
ATOM 1967 C CA . TRP A 1 284 ? 1.058 -7.671 -20.926 1.00 84.00 284 TRP A CA 1
ATOM 1968 C C . TRP A 1 284 ? 1.978 -6.660 -21.606 1.00 84.00 284 TRP A C 1
ATOM 1970 O O . TRP A 1 284 ? 1.715 -6.255 -22.732 1.00 84.00 284 TRP A O 1
ATOM 1980 N N . VAL A 1 285 ? 3.091 -6.313 -20.961 1.00 84.12 285 VAL A N 1
ATOM 1981 C CA . VAL A 1 285 ? 4.089 -5.376 -21.494 1.00 84.12 285 VAL A CA 1
ATOM 1982 C C . VAL A 1 285 ? 4.750 -5.927 -22.754 1.00 84.12 285 VAL A C 1
ATOM 1984 O O . VAL A 1 285 ? 4.919 -5.189 -23.719 1.00 84.12 285 VAL A O 1
ATOM 1987 N N . VAL A 1 286 ? 5.089 -7.219 -22.782 1.00 80.62 286 VAL A N 1
ATOM 1988 C CA . VAL A 1 286 ? 5.663 -7.858 -23.979 1.00 80.62 286 VAL A CA 1
ATOM 1989 C C . VAL A 1 286 ? 4.644 -7.929 -25.120 1.00 80.62 286 VAL A C 1
ATOM 1991 O O . VAL A 1 286 ? 5.006 -7.651 -26.259 1.00 80.62 286 VAL A O 1
ATOM 1994 N N . ARG A 1 287 ? 3.383 -8.274 -24.826 1.00 84.50 287 ARG A N 1
ATOM 1995 C CA . ARG A 1 287 ? 2.335 -8.463 -25.842 1.00 84.50 287 ARG A CA 1
ATOM 1996 C C . ARG A 1 287 ? 1.798 -7.152 -26.415 1.00 84.50 287 ARG A C 1
ATOM 1998 O O . ARG A 1 287 ? 1.542 -7.076 -27.610 1.00 84.50 287 ARG A O 1
ATOM 2005 N N . TYR A 1 288 ? 1.591 -6.142 -25.573 1.00 85.50 288 TYR A N 1
ATOM 2006 C CA . TYR A 1 288 ? 0.879 -4.914 -25.945 1.00 85.50 288 TYR A CA 1
ATOM 2007 C C . TYR A 1 288 ? 1.764 -3.662 -25.967 1.00 85.50 288 TYR A C 1
ATOM 2009 O O . TYR A 1 288 ? 1.328 -2.633 -26.479 1.00 85.50 288 TYR A O 1
ATOM 2017 N N . GLY A 1 289 ? 2.990 -3.733 -25.443 1.00 84.94 289 GLY A N 1
ATOM 2018 C CA . GLY A 1 289 ? 3.866 -2.575 -25.263 1.00 84.94 289 GLY A CA 1
ATOM 2019 C C . GLY A 1 289 ? 3.575 -1.814 -23.966 1.00 84.94 289 GLY A C 1
ATOM 2020 O O . GLY A 1 289 ? 2.447 -1.774 -23.473 1.00 84.94 289 GLY A O 1
ATOM 2021 N N . ASP A 1 290 ? 4.605 -1.192 -23.399 1.00 84.06 290 ASP A N 1
ATOM 2022 C CA . ASP A 1 290 ? 4.521 -0.482 -22.118 1.00 84.06 290 ASP A CA 1
ATOM 2023 C C . ASP A 1 290 ? 3.629 0.771 -22.188 1.00 84.06 290 ASP A C 1
ATOM 2025 O O . ASP A 1 290 ? 2.834 0.981 -21.278 1.00 84.06 290 ASP A O 1
ATOM 2029 N N . THR A 1 291 ? 3.665 1.550 -23.278 1.00 88.38 291 THR A N 1
ATOM 2030 C CA . THR A 1 291 ? 2.792 2.731 -23.453 1.00 88.38 291 THR A CA 1
ATOM 2031 C C . THR A 1 291 ? 1.316 2.361 -23.373 1.00 88.38 291 THR A C 1
ATOM 2033 O O . THR A 1 291 ? 0.561 3.004 -22.647 1.00 88.38 291 THR A O 1
ATOM 2036 N N . ARG A 1 292 ? 0.885 1.326 -24.107 1.00 90.56 292 ARG A N 1
ATOM 2037 C CA . ARG A 1 292 ? -0.528 0.923 -24.124 1.00 90.56 292 ARG A CA 1
ATOM 2038 C C . ARG A 1 292 ? -0.967 0.416 -22.758 1.00 90.56 292 ARG A C 1
ATOM 2040 O O . ARG A 1 292 ? -2.041 0.789 -22.302 1.00 90.56 292 ARG A O 1
ATOM 2047 N N . VAL A 1 293 ? -0.126 -0.381 -22.094 1.00 91.00 293 VAL A N 1
ATOM 2048 C CA . VAL A 1 293 ? -0.390 -0.861 -20.729 1.00 91.00 293 VAL A CA 1
ATOM 2049 C C . VAL A 1 293 ? -0.537 0.309 -19.755 1.00 91.00 293 VAL A C 1
ATOM 2051 O O . VAL A 1 293 ? -1.456 0.295 -18.944 1.00 91.00 293 VAL A O 1
ATOM 2054 N N . LEU A 1 294 ? 0.312 1.334 -19.865 1.00 92.19 294 LEU A N 1
ATOM 2055 C CA . LEU A 1 294 ? 0.237 2.536 -19.036 1.00 92.19 294 LEU A CA 1
ATOM 2056 C C . LEU A 1 294 ? -1.056 3.328 -19.271 1.00 92.19 294 LEU A C 1
ATOM 2058 O O . LEU A 1 294 ? -1.803 3.558 -18.327 1.00 92.19 294 LEU A O 1
ATOM 2062 N N . VAL A 1 295 ? -1.353 3.697 -20.521 1.00 94.44 295 VAL A N 1
ATOM 2063 C CA . VAL A 1 295 ? -2.532 4.517 -20.851 1.00 94.44 295 VAL A CA 1
ATOM 2064 C C . VAL A 1 295 ? -3.828 3.785 -20.509 1.00 94.44 295 VAL A C 1
ATOM 2066 O O . VAL A 1 295 ? -4.676 4.333 -19.808 1.00 94.44 295 VAL A O 1
ATOM 2069 N N . VAL A 1 296 ? -3.982 2.536 -20.966 1.00 95.38 296 VAL A N 1
ATOM 2070 C CA . VAL A 1 296 ? -5.190 1.743 -20.693 1.00 95.38 296 VAL A CA 1
ATOM 2071 C C . VAL A 1 296 ? -5.324 1.483 -19.197 1.00 95.38 296 VAL A C 1
ATOM 2073 O O . VAL A 1 296 ? -6.416 1.634 -18.660 1.00 95.38 296 VAL A O 1
ATOM 2076 N N . GLY A 1 297 ? -4.226 1.158 -18.510 1.00 95.44 297 GLY A N 1
ATOM 2077 C CA . GLY A 1 297 ? -4.222 0.959 -17.064 1.00 95.44 297 GLY A CA 1
ATOM 2078 C C . GLY A 1 297 ? -4.701 2.195 -16.300 1.00 95.44 297 GLY A C 1
ATOM 2079 O O . GLY A 1 297 ? -5.596 2.092 -15.464 1.00 95.44 297 GLY A O 1
ATOM 2080 N N . SER A 1 298 ? -4.186 3.379 -16.641 1.00 96.94 298 SER A N 1
ATOM 2081 C CA . SER A 1 298 ? -4.613 4.643 -16.033 1.00 96.94 298 SER A CA 1
ATOM 2082 C C . SER A 1 298 ? -6.077 4.991 -16.336 1.00 96.94 298 SER A C 1
ATOM 2084 O O . SER A 1 298 ? -6.788 5.438 -15.440 1.00 96.94 298 SER A O 1
ATOM 2086 N N . VAL A 1 299 ? -6.572 4.736 -17.552 1.00 97.62 299 VAL A N 1
ATOM 2087 C CA . VAL A 1 299 ? -7.996 4.941 -17.888 1.00 97.62 299 VAL A CA 1
ATOM 2088 C C . VAL A 1 299 ? -8.896 3.978 -17.111 1.00 97.62 299 VAL A C 1
ATOM 2090 O O . VAL A 1 299 ? -9.882 4.409 -16.518 1.00 97.62 299 VAL A O 1
ATOM 2093 N N . VAL A 1 300 ? -8.543 2.690 -17.059 1.00 98.06 300 VAL A N 1
ATOM 2094 C CA . VAL A 1 300 ? -9.273 1.677 -16.278 1.00 98.06 300 VAL A CA 1
ATOM 2095 C C . VAL A 1 300 ? -9.300 2.054 -14.799 1.00 98.06 300 VAL A C 1
ATOM 2097 O O . VAL A 1 300 ? -10.348 1.946 -14.163 1.00 98.06 300 VAL A O 1
ATOM 2100 N N . ALA A 1 301 ? -8.191 2.566 -14.263 1.00 98.12 301 ALA A N 1
ATOM 2101 C CA . ALA A 1 301 ? -8.141 3.068 -12.899 1.00 98.12 301 ALA A CA 1
ATOM 2102 C C . ALA A 1 301 ? -9.044 4.292 -12.689 1.00 98.12 301 ALA A C 1
ATOM 2104 O O . ALA A 1 301 ? -9.720 4.361 -11.671 1.00 98.12 301 ALA A O 1
ATOM 2105 N N . GLY A 1 302 ? -9.119 5.224 -13.643 1.00 98.25 302 GLY A N 1
ATOM 2106 C CA . GLY A 1 302 ? -10.035 6.368 -13.571 1.00 98.25 302 GLY A CA 1
ATOM 2107 C C . GLY A 1 302 ? -11.512 5.956 -13.584 1.00 98.25 302 GLY A C 1
ATOM 2108 O O . GLY A 1 302 ? -12.305 6.464 -12.789 1.00 98.25 302 GLY A O 1
ATOM 2109 N N . ILE A 1 303 ? -11.880 4.989 -14.431 1.00 98.38 303 ILE A N 1
ATOM 2110 C CA . ILE A 1 303 ? -13.231 4.401 -14.454 1.00 98.38 303 ILE A CA 1
ATOM 2111 C C . ILE A 1 303 ? -13.524 3.717 -13.115 1.00 98.38 303 ILE A C 1
ATOM 2113 O O . ILE A 1 303 ? -14.553 3.981 -12.495 1.00 98.38 303 ILE A O 1
ATOM 2117 N N . GLY A 1 304 ? -12.590 2.887 -12.646 1.00 98.38 304 GLY A N 1
ATOM 2118 C CA . GLY A 1 304 ? -12.687 2.185 -11.372 1.00 98.38 304 GLY A CA 1
ATOM 2119 C C . GLY A 1 304 ? -12.841 3.126 -10.184 1.00 98.38 304 GLY A C 1
A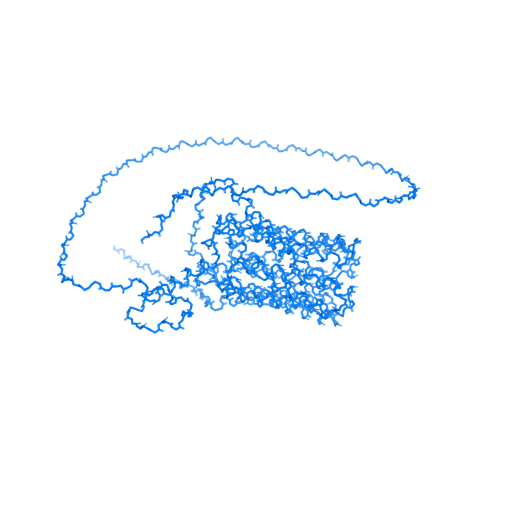TOM 2120 O O . GLY A 1 304 ? -13.724 2.923 -9.363 1.00 98.38 304 GLY A O 1
ATOM 2121 N N . ALA A 1 305 ? -12.035 4.184 -10.119 1.00 98.25 305 ALA A N 1
ATOM 2122 C CA . ALA A 1 305 ? -12.082 5.178 -9.053 1.00 98.25 305 ALA A CA 1
ATOM 2123 C C . ALA A 1 305 ? -13.401 5.957 -9.052 1.00 98.25 305 ALA A C 1
ATOM 2125 O O . ALA A 1 305 ? -13.960 6.223 -7.993 1.00 98.25 305 ALA A O 1
ATOM 2126 N N . THR A 1 306 ? -13.939 6.260 -10.235 1.00 98.31 306 THR A N 1
ATOM 2127 C CA . THR A 1 306 ? -15.243 6.925 -10.366 1.00 98.31 306 THR A CA 1
ATOM 2128 C C . THR A 1 306 ? -16.369 6.024 -9.872 1.00 98.31 306 THR A C 1
ATOM 2130 O O . THR A 1 306 ? -17.204 6.466 -9.087 1.00 98.31 306 THR A O 1
ATOM 2133 N N . ALA A 1 307 ? -16.365 4.751 -10.282 1.00 97.81 307 ALA A N 1
ATOM 2134 C CA . ALA A 1 307 ? -17.323 3.763 -9.796 1.00 97.81 307 ALA A CA 1
ATOM 2135 C C . ALA A 1 307 ? -17.192 3.552 -8.281 1.00 97.81 307 ALA A C 1
ATOM 2137 O O . ALA A 1 307 ? -18.193 3.519 -7.575 1.00 97.81 307 ALA A O 1
ATOM 2138 N N . ALA A 1 308 ? -15.962 3.472 -7.774 1.00 97.69 308 ALA A N 1
ATOM 2139 C CA . ALA A 1 308 ? -15.680 3.311 -6.357 1.00 97.69 308 ALA A CA 1
ATOM 2140 C C . ALA A 1 308 ? -16.184 4.479 -5.507 1.00 97.69 308 ALA A C 1
ATOM 2142 O O . ALA A 1 308 ? -16.688 4.242 -4.421 1.00 97.69 308 ALA A O 1
ATOM 2143 N N . ALA A 1 309 ? -16.041 5.714 -5.992 1.00 97.75 309 ALA A N 1
ATOM 2144 C CA . ALA A 1 309 ? -16.399 6.912 -5.243 1.00 97.75 309 ALA A CA 1
ATOM 2145 C C . ALA A 1 309 ? -17.904 7.220 -5.258 1.00 97.75 309 ALA A C 1
ATOM 2147 O O . ALA A 1 309 ? -18.427 7.725 -4.269 1.00 97.75 309 ALA A O 1
ATOM 2148 N N . HIS A 1 310 ? -18.589 6.959 -6.377 1.00 97.81 310 HIS A N 1
ATOM 2149 C CA . HIS A 1 310 ? -19.959 7.446 -6.615 1.00 97.81 310 HIS A CA 1
ATOM 2150 C C . HIS A 1 310 ? -21.014 6.348 -6.724 1.00 97.81 310 HIS A C 1
ATOM 2152 O O . HIS A 1 310 ? -22.191 6.651 -6.920 1.00 97.81 310 HIS A O 1
ATOM 2158 N N . SER A 1 311 ? -20.627 5.076 -6.631 1.00 95.50 311 SER A N 1
ATOM 2159 C CA . SER A 1 311 ? -21.604 3.991 -6.627 1.00 95.50 311 SER A CA 1
ATOM 2160 C C . SER A 1 311 ? -22.453 4.026 -5.351 1.00 95.50 311 SER A C 1
ATOM 2162 O O . SER A 1 311 ? -21.890 4.107 -4.261 1.00 95.50 311 SER A O 1
ATOM 2164 N N . PRO A 1 312 ? -23.787 3.882 -5.451 1.00 93.00 312 PRO A N 1
ATOM 2165 C CA . PRO A 1 312 ? -24.649 3.725 -4.282 1.00 93.00 312 PRO A CA 1
ATOM 2166 C C . PRO A 1 312 ? -24.589 2.310 -3.682 1.00 93.00 312 PRO A C 1
ATOM 2168 O O . PRO A 1 312 ? -25.057 2.097 -2.568 1.00 93.00 312 PRO A O 1
ATOM 2171 N N . ASP A 1 313 ? -24.045 1.336 -4.417 1.00 95.50 313 ASP A N 1
ATOM 2172 C CA . ASP A 1 313 ? -23.967 -0.067 -4.009 1.00 95.50 313 ASP A CA 1
ATOM 2173 C C . ASP A 1 313 ? -22.531 -0.459 -3.596 1.00 95.50 313 ASP A C 1
ATOM 2175 O O . ASP A 1 313 ? -21.595 -0.236 -4.382 1.00 95.50 313 ASP A O 1
ATOM 2179 N N . PRO A 1 314 ? -22.332 -1.075 -2.408 1.00 96.19 314 PRO A N 1
ATOM 2180 C CA . PRO A 1 314 ? -21.023 -1.532 -1.948 1.00 96.19 314 PRO A CA 1
ATOM 2181 C C . PRO A 1 314 ? -20.329 -2.514 -2.894 1.00 96.19 314 PRO A C 1
ATOM 2183 O O . PRO A 1 314 ? -19.110 -2.448 -3.043 1.00 96.19 314 PRO A O 1
ATOM 2186 N N . ALA A 1 315 ? -21.060 -3.427 -3.544 1.00 96.31 315 ALA A N 1
ATOM 2187 C CA . ALA A 1 315 ? -20.437 -4.419 -4.419 1.00 96.31 315 ALA A CA 1
ATOM 2188 C C . ALA A 1 315 ? -19.874 -3.763 -5.687 1.00 96.31 315 ALA A C 1
ATOM 2190 O O . ALA A 1 315 ? -18.749 -4.063 -6.092 1.00 96.31 315 ALA A O 1
ATOM 2191 N N . LEU A 1 316 ? -20.601 -2.809 -6.268 1.00 97.06 316 LEU A N 1
ATOM 2192 C CA . LEU A 1 316 ? -20.110 -1.977 -7.367 1.00 97.06 316 LEU A CA 1
ATOM 2193 C C . LEU A 1 316 ? -18.922 -1.097 -6.950 1.00 97.06 316 LEU A C 1
ATOM 2195 O O . LEU A 1 316 ? -17.966 -0.979 -7.718 1.00 97.06 316 LEU A O 1
ATOM 2199 N N . ALA A 1 317 ? -18.925 -0.539 -5.734 1.00 98.00 317 ALA A N 1
ATOM 2200 C CA . ALA A 1 317 ? -17.790 0.236 -5.232 1.00 98.00 317 ALA A CA 1
ATOM 2201 C C . ALA A 1 317 ? -16.521 -0.629 -5.090 1.00 98.00 317 ALA A C 1
ATOM 2203 O O . ALA A 1 317 ? -15.434 -0.2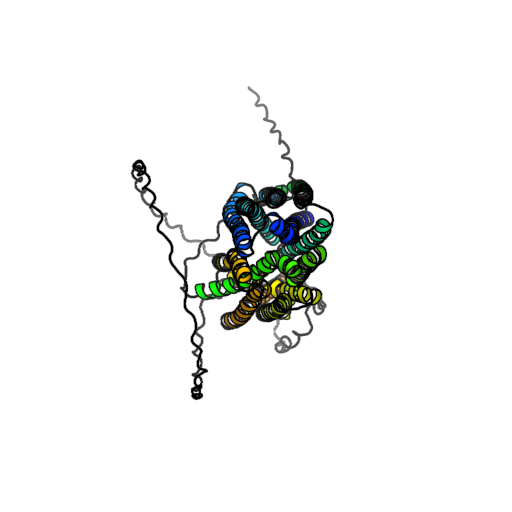40 -5.524 1.00 98.00 317 ALA A O 1
ATOM 2204 N N . ILE A 1 318 ? -16.673 -1.857 -4.579 1.00 98.31 318 ILE A N 1
ATOM 2205 C CA . ILE A 1 318 ? -15.604 -2.865 -4.518 1.00 98.31 318 ILE A CA 1
ATOM 2206 C C . ILE A 1 318 ? -15.150 -3.27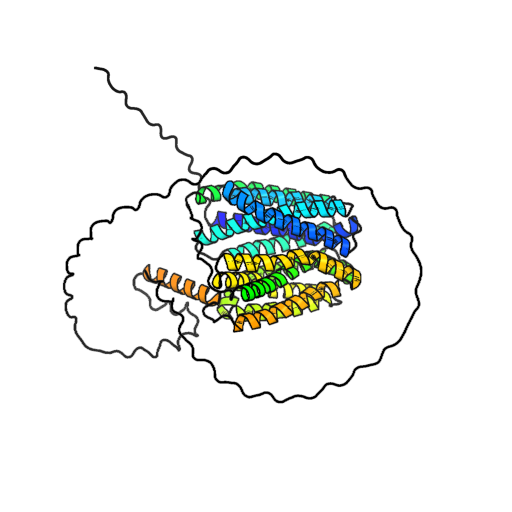1 -5.929 1.00 98.31 318 ILE A C 1
ATOM 2208 O O . ILE A 1 318 ? -13.950 -3.404 -6.175 1.00 98.31 318 ILE A O 1
ATOM 2212 N N . GLY A 1 319 ? -16.074 -3.410 -6.883 1.00 98.44 319 GLY A N 1
ATOM 2213 C CA . GLY A 1 319 ? -15.744 -3.590 -8.300 1.00 98.44 319 GLY A CA 1
ATOM 2214 C C . GLY A 1 319 ? -14.881 -2.444 -8.841 1.00 98.44 319 GLY A C 1
ATOM 2215 O O . GLY A 1 319 ? -13.897 -2.680 -9.543 1.00 98.44 319 GLY A O 1
ATOM 2216 N N . GLY A 1 320 ? -15.176 -1.208 -8.435 1.00 98.50 320 GLY A N 1
ATOM 2217 C CA . GLY A 1 320 ? -14.343 -0.039 -8.701 1.00 98.50 320 GLY A CA 1
ATOM 2218 C C . GLY A 1 320 ? -12.927 -0.174 -8.134 1.00 98.50 320 GLY A C 1
ATOM 2219 O O . GLY A 1 320 ? -11.953 0.011 -8.864 1.00 98.50 320 GLY A O 1
ATOM 2220 N N . PHE A 1 321 ? -12.786 -0.588 -6.871 1.00 98.19 321 PHE A N 1
ATOM 2221 C CA . PHE A 1 321 ? -11.483 -0.859 -6.248 1.00 98.19 321 PHE A CA 1
ATOM 2222 C C . PHE A 1 321 ? -10.677 -1.941 -6.984 1.00 98.19 321 PHE A C 1
ATOM 2224 O O . PHE A 1 321 ? -9.466 -1.793 -7.161 1.00 98.19 321 PHE A O 1
ATOM 2231 N N . VAL A 1 322 ? -11.335 -2.995 -7.475 1.00 98.62 322 VAL A N 1
ATOM 2232 C CA . VAL A 1 322 ? -10.703 -4.027 -8.316 1.00 98.62 322 VAL A CA 1
ATOM 2233 C C . VAL A 1 322 ? -10.144 -3.421 -9.604 1.00 98.62 322 VAL A C 1
ATOM 2235 O O . VAL A 1 322 ? -8.997 -3.695 -9.964 1.00 98.62 322 VAL A O 1
ATOM 2238 N N . LEU A 1 323 ? -10.915 -2.572 -10.289 1.00 98.44 323 LEU A N 1
ATOM 2239 C CA . LEU A 1 323 ? -10.462 -1.901 -11.511 1.00 98.44 323 LEU A CA 1
ATOM 2240 C C . LEU A 1 323 ? -9.289 -0.948 -11.243 1.00 98.44 323 LEU A C 1
ATOM 2242 O O . LEU A 1 323 ? -8.330 -0.947 -12.015 1.00 98.44 323 LEU A O 1
ATOM 2246 N N . VAL A 1 324 ? -9.311 -0.198 -10.135 1.00 98.31 324 VAL A N 1
ATOM 2247 C CA . VAL A 1 324 ? -8.170 0.632 -9.706 1.00 98.31 324 VAL A CA 1
ATOM 2248 C C . VAL A 1 324 ? -6.928 -0.234 -9.485 1.00 98.31 324 VAL A C 1
ATOM 2250 O O . VAL A 1 324 ? -5.867 0.067 -10.031 1.00 98.31 324 VAL A O 1
ATOM 2253 N N . GLY A 1 325 ? -7.061 -1.342 -8.750 1.00 96.75 325 GLY A N 1
ATOM 2254 C CA . GLY A 1 325 ? -5.961 -2.268 -8.480 1.00 96.75 325 GLY A CA 1
ATOM 2255 C C . GLY A 1 325 ? -5.354 -2.860 -9.753 1.00 96.75 325 GLY A C 1
ATOM 2256 O O . GLY A 1 325 ? -4.135 -2.823 -9.926 1.00 96.75 325 GLY A O 1
ATOM 2257 N N . LEU A 1 326 ? -6.189 -3.351 -10.677 1.00 95.50 326 LEU A N 1
ATOM 2258 C CA . LEU A 1 326 ? -5.744 -3.888 -11.970 1.00 95.50 326 LEU A CA 1
ATOM 2259 C C . LEU A 1 326 ? -5.092 -2.815 -12.849 1.00 95.50 326 LEU A C 1
ATOM 2261 O O . LEU A 1 326 ? -4.031 -3.059 -13.427 1.00 95.50 326 LEU A O 1
ATOM 2265 N N . GLY A 1 327 ? -5.719 -1.641 -12.949 1.00 95.50 327 GLY A N 1
ATOM 2266 C CA . GLY A 1 327 ? -5.271 -0.552 -13.811 1.00 95.50 327 GLY A CA 1
ATOM 2267 C C . GLY A 1 327 ? -3.922 0.024 -13.384 1.00 95.50 327 GLY A C 1
ATOM 2268 O O . GLY A 1 327 ? -3.052 0.267 -14.220 1.00 95.50 327 GLY A O 1
ATOM 2269 N N . LEU A 1 328 ? -3.706 0.176 -12.076 1.00 93.94 328 LEU A N 1
ATOM 2270 C CA . LEU A 1 328 ? -2.492 0.782 -11.529 1.00 93.94 328 LEU A CA 1
ATOM 2271 C C . LEU A 1 328 ? -1.342 -0.200 -11.288 1.00 93.94 328 LEU A C 1
ATOM 2273 O O . LEU A 1 328 ? -0.197 0.235 -11.155 1.00 93.94 328 LEU A O 1
ATOM 2277 N N . ALA A 1 329 ? -1.609 -1.512 -11.273 1.00 91.81 329 ALA A N 1
ATOM 2278 C CA . ALA A 1 329 ? -0.658 -2.555 -10.876 1.00 91.81 329 ALA A CA 1
ATOM 2279 C C . ALA A 1 329 ? 0.746 -2.414 -11.489 1.00 91.81 329 ALA A C 1
ATOM 2281 O O . ALA A 1 329 ? 1.749 -2.660 -10.815 1.00 91.81 329 ALA A O 1
ATOM 2282 N N . ASN A 1 330 ? 0.812 -2.030 -12.767 1.00 88.44 330 ASN A N 1
ATOM 2283 C CA . ASN A 1 330 ? 2.053 -1.949 -13.534 1.00 88.44 330 ASN A CA 1
ATOM 2284 C C . ASN A 1 330 ? 2.531 -0.517 -13.792 1.00 88.44 330 ASN A C 1
ATOM 2286 O O . ASN A 1 330 ? 3.619 -0.347 -14.337 1.00 88.44 330 ASN 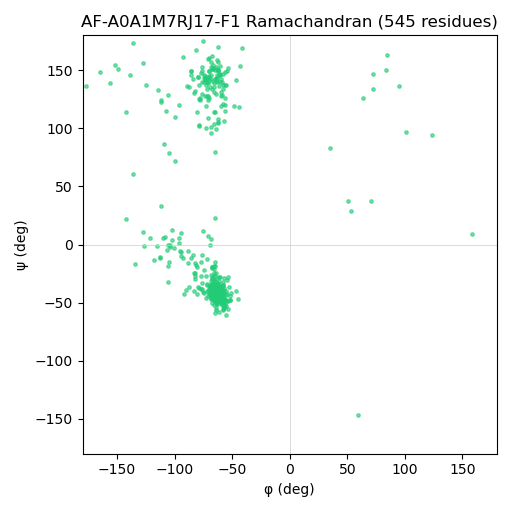A O 1
ATOM 2290 N N . VAL A 1 331 ? 1.764 0.507 -13.404 1.00 91.00 331 VAL A N 1
ATOM 2291 C CA . VAL A 1 331 ? 2.066 1.898 -13.766 1.00 91.00 331 VAL A CA 1
ATOM 2292 C C . VAL A 1 331 ? 3.372 2.352 -13.128 1.00 91.00 331 VAL A C 1
ATOM 2294 O O . VAL A 1 331 ? 4.329 2.652 -13.841 1.00 91.00 331 VAL A O 1
ATOM 2297 N N . PHE A 1 332 ? 3.449 2.297 -11.797 1.00 88.44 332 PHE A N 1
ATOM 2298 C CA . PHE A 1 332 ? 4.635 2.693 -11.038 1.00 88.44 332 PHE A CA 1
ATOM 2299 C C . PHE A 1 332 ? 5.930 1.987 -11.500 1.00 88.44 332 PHE A C 1
ATOM 2301 O O . PHE A 1 332 ? 6.878 2.677 -11.882 1.00 88.44 332 PHE A O 1
ATOM 2308 N N . PRO A 1 333 ? 6.026 0.639 -11.541 1.00 83.56 333 PRO A N 1
ATOM 2309 C CA . PRO A 1 333 ? 7.276 -0.019 -11.931 1.00 83.56 333 PRO A CA 1
ATOM 2310 C C . PRO A 1 333 ? 7.691 0.275 -13.380 1.00 83.56 333 PRO A C 1
ATOM 2312 O O . PRO A 1 333 ? 8.888 0.352 -13.663 1.00 83.56 333 PRO A O 1
ATOM 2315 N N . LEU A 1 334 ? 6.738 0.468 -14.300 1.00 87.00 334 LEU A N 1
ATOM 2316 C CA . LEU A 1 334 ? 7.049 0.789 -15.693 1.00 87.00 334 LEU A CA 1
ATOM 2317 C C . LEU A 1 334 ? 7.601 2.204 -15.857 1.00 87.00 334 LEU A C 1
ATOM 2319 O O . LEU A 1 334 ? 8.603 2.376 -16.552 1.00 87.00 334 LEU A O 1
ATOM 2323 N N . VAL A 1 335 ? 7.004 3.209 -15.208 1.00 90.06 335 VAL A N 1
ATOM 2324 C CA . VAL A 1 335 ? 7.499 4.591 -15.323 1.00 90.06 335 VAL A CA 1
ATOM 2325 C C . VAL A 1 335 ? 8.854 4.778 -14.650 1.00 90.06 335 VAL A C 1
ATOM 2327 O O . VAL A 1 335 ? 9.716 5.460 -15.201 1.00 90.06 335 VAL A O 1
ATOM 2330 N N . ILE A 1 336 ? 9.098 4.097 -13.526 1.00 86.94 336 ILE A N 1
ATOM 2331 C CA . ILE A 1 336 ? 10.422 4.081 -12.895 1.00 86.94 336 ILE A CA 1
ATOM 2332 C C . ILE A 1 336 ? 11.441 3.347 -13.778 1.00 86.94 336 ILE A C 1
ATOM 2334 O O . ILE A 1 336 ? 12.569 3.814 -13.939 1.00 86.94 336 ILE A O 1
ATOM 2338 N N . GLY A 1 337 ? 11.042 2.242 -14.416 1.00 82.44 337 GLY A N 1
ATOM 2339 C CA . GLY A 1 337 ? 11.868 1.551 -15.407 1.00 82.44 337 GLY A CA 1
ATOM 2340 C C . GLY A 1 337 ? 12.277 2.463 -16.568 1.00 82.44 337 GLY A C 1
ATOM 2341 O O . GLY A 1 337 ? 13.459 2.528 -16.906 1.00 82.44 337 GLY A O 1
ATOM 2342 N N . ARG A 1 338 ? 11.329 3.227 -17.125 1.00 86.50 338 ARG A N 1
ATOM 2343 C CA . ARG A 1 338 ? 11.594 4.234 -18.169 1.00 86.50 338 ARG A CA 1
ATOM 2344 C C . ARG A 1 338 ? 12.532 5.335 -17.683 1.00 86.50 338 ARG A C 1
ATOM 2346 O O . ARG A 1 338 ? 13.488 5.658 -18.379 1.00 86.50 338 ARG A O 1
ATOM 2353 N N . ALA A 1 339 ? 12.330 5.852 -16.472 1.00 87.06 339 ALA A N 1
ATOM 2354 C CA . ALA A 1 339 ? 13.227 6.847 -15.882 1.00 87.06 339 ALA A CA 1
ATOM 2355 C C . ALA A 1 339 ? 14.674 6.326 -15.768 1.00 87.06 339 ALA A C 1
ATOM 2357 O O . ALA A 1 339 ? 15.629 7.067 -16.013 1.00 87.06 339 ALA A O 1
ATOM 2358 N N . GLY A 1 340 ? 14.838 5.035 -15.463 1.00 82.25 340 GLY A N 1
ATOM 2359 C CA . GLY A 1 340 ? 16.135 4.359 -15.459 1.00 82.25 340 GLY A CA 1
ATOM 2360 C C . GLY A 1 340 ? 16.774 4.215 -16.839 1.00 82.25 340 GLY A C 1
ATOM 2361 O O . GLY A 1 340 ? 17.992 4.319 -16.946 1.00 82.25 340 GLY A O 1
ATOM 2362 N N . LEU A 1 341 ? 15.986 4.028 -17.897 1.00 83.38 341 LEU A N 1
ATOM 2363 C CA . LEU A 1 341 ? 16.500 4.010 -19.271 1.00 83.38 341 LEU A CA 1
ATOM 2364 C C . LEU A 1 341 ? 16.907 5.411 -19.751 1.00 83.38 341 LEU A C 1
ATOM 2366 O O . LEU A 1 341 ? 17.897 5.540 -20.462 1.00 83.38 341 LEU A O 1
ATOM 2370 N N . VAL A 1 342 ? 16.185 6.452 -19.325 1.00 85.31 342 VAL A N 1
AT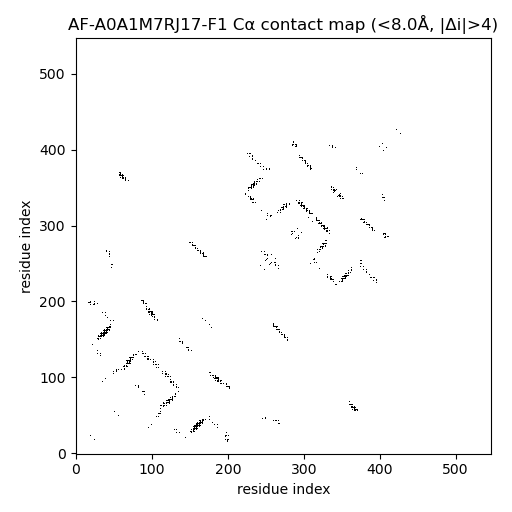OM 2371 C CA . VAL A 1 342 ? 16.450 7.850 -19.706 1.00 85.31 342 VAL A CA 1
ATOM 2372 C C . VAL A 1 342 ? 17.702 8.409 -19.030 1.00 85.31 342 VAL A C 1
ATOM 2374 O O . VAL A 1 342 ? 18.513 9.060 -19.683 1.00 85.31 342 VAL A O 1
ATOM 2377 N N . ALA A 1 343 ? 17.863 8.195 -17.721 1.00 84.25 343 ALA A N 1
ATOM 2378 C CA . ALA A 1 343 ? 18.917 8.859 -16.945 1.00 84.25 343 ALA A CA 1
ATOM 2379 C C . ALA A 1 343 ? 19.560 7.966 -15.869 1.00 84.25 343 ALA A C 1
ATOM 2381 O O . ALA A 1 343 ? 20.139 8.462 -14.895 1.00 84.25 343 ALA A O 1
ATOM 2382 N N . GLY A 1 344 ? 19.460 6.642 -16.015 1.00 80.81 344 GLY A N 1
ATOM 2383 C CA . GLY A 1 344 ? 20.090 5.692 -15.102 1.00 80.81 344 GLY A CA 1
ATOM 2384 C C . GLY A 1 344 ? 19.612 5.848 -13.649 1.00 80.81 344 GLY A C 1
ATOM 2385 O O . GLY A 1 344 ? 18.461 6.222 -13.400 1.00 80.81 344 GLY A O 1
ATOM 2386 N N . PRO A 1 345 ? 20.489 5.597 -12.658 1.00 76.56 345 PRO A N 1
ATOM 2387 C CA . PRO A 1 345 ? 20.146 5.706 -11.238 1.00 76.56 345 PRO A CA 1
ATOM 2388 C C . PRO A 1 345 ? 19.640 7.093 -10.818 1.00 76.56 345 PRO A C 1
ATOM 2390 O O . PRO A 1 345 ? 18.750 7.186 -9.974 1.00 76.56 345 PRO A O 1
ATOM 2393 N N . ARG A 1 346 ? 20.164 8.172 -11.421 1.00 81.38 346 ARG A N 1
ATOM 2394 C CA . ARG A 1 346 ? 19.720 9.549 -11.141 1.00 81.38 346 ARG A CA 1
ATOM 2395 C C . ARG A 1 346 ? 18.280 9.777 -11.607 1.00 81.38 346 ARG A C 1
ATOM 2397 O O . ARG A 1 346 ? 17.499 10.384 -10.879 1.00 81.38 346 ARG A O 1
ATOM 2404 N N . GLY A 1 347 ? 17.916 9.241 -12.774 1.00 85.94 347 GLY A N 1
ATOM 2405 C CA . GLY A 1 347 ? 16.545 9.289 -13.287 1.00 85.94 347 GLY A CA 1
ATOM 2406 C C . GLY A 1 347 ? 15.553 8.567 -12.385 1.00 85.94 347 GLY A C 1
ATOM 2407 O O . GLY A 1 347 ? 14.532 9.137 -12.003 1.00 85.94 347 GLY A O 1
ATOM 2408 N N . VAL A 1 348 ? 15.900 7.344 -11.972 1.00 83.69 348 VAL A N 1
ATOM 2409 C CA . VAL A 1 348 ? 15.123 6.571 -10.992 1.00 83.69 348 VAL A CA 1
ATOM 2410 C C . VAL A 1 348 ? 14.954 7.347 -9.689 1.00 83.69 348 VAL A C 1
ATOM 2412 O O . VAL A 1 348 ? 13.837 7.444 -9.187 1.00 83.69 348 VAL A O 1
ATOM 2415 N N . ALA A 1 349 ? 16.029 7.924 -9.147 1.00 82.00 349 ALA A N 1
ATOM 2416 C CA . ALA A 1 349 ? 15.977 8.686 -7.903 1.00 82.00 349 ALA A CA 1
ATOM 2417 C C . ALA A 1 349 ? 15.065 9.920 -8.005 1.00 82.00 349 ALA A C 1
ATOM 2419 O O . ALA A 1 349 ? 14.241 10.139 -7.114 1.00 82.00 349 ALA A O 1
ATOM 2420 N N . LEU A 1 350 ? 15.172 10.705 -9.085 1.00 87.56 350 LEU A N 1
ATOM 2421 C CA . LEU A 1 350 ? 14.346 11.897 -9.291 1.00 87.56 350 LEU A CA 1
ATOM 2422 C C . LEU A 1 350 ? 12.868 11.533 -9.474 1.00 87.56 350 LEU A C 1
ATOM 2424 O O . LEU A 1 350 ? 12.024 12.044 -8.740 1.00 87.56 350 LEU A O 1
ATOM 2428 N N . ALA A 1 351 ? 12.561 10.612 -10.392 1.00 90.69 351 ALA A N 1
ATOM 2429 C CA . ALA A 1 351 ? 11.187 10.182 -10.649 1.00 90.69 351 ALA A CA 1
ATOM 2430 C C . ALA A 1 351 ? 10.549 9.550 -9.403 1.00 90.69 351 ALA A C 1
ATOM 2432 O O . ALA A 1 351 ? 9.395 9.828 -9.096 1.00 90.69 351 ALA A O 1
ATOM 2433 N N . SER A 1 352 ? 11.310 8.765 -8.632 1.00 86.19 352 SER A N 1
ATOM 2434 C CA . SER A 1 352 ? 10.816 8.187 -7.374 1.00 86.19 352 SER A CA 1
ATOM 2435 C C . SER A 1 352 ? 10.573 9.264 -6.317 1.00 86.19 352 SER A C 1
ATOM 2437 O O . SER A 1 352 ? 9.571 9.206 -5.619 1.00 86.19 352 SER A O 1
ATOM 2439 N N . THR A 1 353 ? 11.452 10.268 -6.209 1.00 87.69 353 THR A N 1
ATOM 2440 C CA . THR A 1 353 ? 11.279 11.388 -5.263 1.00 87.69 353 THR A CA 1
ATOM 2441 C C . THR A 1 353 ? 10.001 12.166 -5.562 1.00 87.69 353 THR A C 1
ATOM 2443 O O . THR A 1 353 ? 9.219 12.428 -4.652 1.00 87.69 353 THR A O 1
ATOM 2446 N N . VAL A 1 354 ? 9.759 12.488 -6.836 1.00 91.56 354 VAL A N 1
ATOM 2447 C CA . VAL A 1 354 ? 8.503 13.119 -7.265 1.00 91.56 354 VAL A CA 1
ATOM 2448 C C . VAL A 1 354 ? 7.323 12.173 -7.025 1.00 91.56 354 VAL A C 1
ATOM 2450 O O . VAL A 1 354 ? 6.313 12.601 -6.482 1.00 91.56 354 VAL A O 1
ATOM 2453 N N . GLY A 1 355 ? 7.452 10.880 -7.323 1.00 89.81 355 GLY A N 1
ATOM 2454 C CA . GLY A 1 355 ? 6.395 9.895 -7.084 1.00 89.81 355 GLY A CA 1
ATOM 2455 C C . GLY A 1 355 ? 5.990 9.765 -5.612 1.00 89.81 355 GLY A C 1
ATOM 2456 O O . GLY A 1 355 ? 4.805 9.746 -5.289 1.00 89.81 355 GLY A O 1
ATOM 2457 N N . TYR A 1 356 ? 6.951 9.766 -4.689 1.00 85.19 356 TYR A N 1
ATOM 2458 C CA . TYR A 1 356 ? 6.668 9.700 -3.253 1.00 85.19 356 TYR A CA 1
ATOM 2459 C C . TYR A 1 356 ? 5.922 10.926 -2.715 1.00 85.19 356 TYR A C 1
ATOM 2461 O O . TYR A 1 356 ? 5.291 10.825 -1.663 1.00 85.19 356 TYR A O 1
ATOM 2469 N N . SER A 1 357 ? 5.920 12.054 -3.434 1.00 88.00 357 SER A N 1
ATOM 2470 C CA . SER A 1 357 ? 5.085 13.201 -3.060 1.00 88.00 357 SER A CA 1
ATOM 2471 C C . SER A 1 357 ? 3.590 12.865 -3.079 1.00 88.00 357 SER A C 1
ATOM 2473 O O . SER A 1 357 ? 2.855 13.378 -2.241 1.00 88.00 357 SER A O 1
ATOM 2475 N N . GLY A 1 358 ? 3.152 11.950 -3.954 1.00 88.81 358 GLY A N 1
ATOM 2476 C CA . GLY A 1 358 ? 1.764 11.487 -4.003 1.00 88.81 358 GLY A CA 1
ATOM 2477 C C . GLY A 1 358 ? 1.358 10.710 -2.752 1.00 88.81 358 GLY A C 1
ATOM 2478 O O . GLY A 1 358 ? 0.282 10.943 -2.210 1.00 88.81 358 GLY A O 1
ATOM 2479 N N . LEU A 1 359 ? 2.248 9.851 -2.245 1.00 85.00 359 LEU A N 1
ATOM 2480 C CA . LEU A 1 359 ? 2.030 9.131 -0.987 1.00 85.00 359 LEU A CA 1
ATOM 2481 C C . LEU A 1 359 ? 2.029 10.093 0.209 1.00 85.00 359 LEU A C 1
ATOM 2483 O O . LEU A 1 359 ? 1.160 10.016 1.066 1.00 85.00 359 LEU A O 1
ATOM 2487 N N . LEU A 1 360 ? 2.982 11.031 0.240 1.00 88.88 360 LEU A N 1
ATOM 2488 C CA . LEU A 1 360 ? 3.141 11.972 1.349 1.00 88.88 360 LEU A CA 1
ATOM 2489 C C . LEU A 1 360 ? 1.995 12.991 1.425 1.00 88.88 360 LEU A C 1
ATOM 2491 O O . LEU A 1 360 ? 1.497 13.281 2.508 1.00 88.88 360 LEU A O 1
ATOM 2495 N N . GLY A 1 361 ? 1.582 13.544 0.284 1.00 89.25 361 GLY A N 1
ATOM 2496 C CA . GLY A 1 361 ? 0.508 14.534 0.203 1.00 89.25 361 GLY A CA 1
ATOM 2497 C C . GLY A 1 361 ? -0.896 13.930 0.214 1.00 89.25 361 GLY A C 1
ATOM 2498 O O . GLY A 1 361 ? -1.853 14.645 0.496 1.00 89.25 361 GLY A O 1
ATOM 2499 N N . GLY A 1 362 ? -1.029 12.630 -0.066 1.00 92.62 362 GLY A N 1
ATOM 2500 C CA . GLY A 1 362 ? -2.313 11.944 -0.196 1.00 92.62 362 GLY A CA 1
ATOM 2501 C C . GLY A 1 362 ? -3.222 12.076 1.024 1.00 92.62 362 GLY A C 1
ATOM 2502 O O . GLY A 1 362 ? -4.301 12.662 0.904 1.00 92.62 362 GLY A O 1
ATOM 2503 N N . PRO A 1 363 ? -2.799 11.602 2.208 1.00 94.31 363 PRO A N 1
ATOM 2504 C CA . PRO A 1 363 ? -3.655 11.598 3.386 1.00 94.31 363 PRO A CA 1
ATOM 2505 C C . PRO A 1 363 ? -4.208 12.971 3.803 1.00 94.31 363 PRO A C 1
ATOM 2507 O O . PRO A 1 363 ? -5.421 13.067 3.999 1.00 94.31 363 PRO A O 1
ATOM 2510 N N . PRO A 1 364 ? -3.410 14.056 3.904 1.00 95.44 364 PRO A N 1
ATOM 2511 C CA . PRO A 1 364 ? -3.956 15.357 4.284 1.00 95.44 364 PRO A CA 1
ATOM 2512 C C . PRO A 1 364 ? -4.852 15.961 3.195 1.00 95.44 364 PRO A C 1
ATOM 2514 O O . PRO A 1 364 ? -5.855 16.587 3.529 1.00 95.44 364 PRO A O 1
ATOM 2517 N N . VAL A 1 365 ? -4.548 15.745 1.907 1.00 96.69 365 VAL A N 1
ATOM 2518 C CA . VAL A 1 365 ? -5.400 16.216 0.800 1.00 96.69 365 VAL A CA 1
ATOM 2519 C C . VAL A 1 365 ? -6.759 15.523 0.838 1.00 96.69 365 VAL A C 1
ATOM 2521 O O . VAL A 1 365 ? -7.786 16.200 0.823 1.00 96.69 365 VAL A O 1
ATOM 2524 N N . VAL A 1 366 ? -6.785 14.191 0.932 1.00 97.75 366 VAL A N 1
ATOM 2525 C CA . VAL A 1 366 ? -8.043 13.432 0.981 1.00 97.75 366 VAL A CA 1
ATOM 2526 C C . VAL A 1 366 ? -8.820 13.758 2.256 1.00 97.75 366 VAL A C 1
ATOM 2528 O O . VAL A 1 366 ? -10.014 14.024 2.173 1.00 97.75 366 VAL A O 1
ATOM 2531 N N . GLY A 1 367 ? -8.159 13.834 3.414 1.00 97.44 367 GLY A N 1
ATOM 2532 C CA . GLY A 1 367 ? -8.812 14.181 4.679 1.00 97.44 367 GLY A CA 1
ATOM 2533 C C . GLY A 1 367 ? -9.423 15.584 4.679 1.00 97.44 367 GLY A C 1
ATOM 2534 O O . GLY A 1 367 ? -10.551 15.767 5.139 1.00 97.44 367 GLY A O 1
ATOM 2535 N N . PHE A 1 368 ? -8.722 16.574 4.118 1.00 97.31 368 PHE A N 1
ATOM 2536 C CA . PHE A 1 368 ? -9.251 17.929 3.956 1.00 97.31 368 PHE A CA 1
ATOM 2537 C C . PHE A 1 368 ? -10.453 17.960 3.006 1.00 97.31 368 PHE A C 1
ATOM 2539 O O . PHE A 1 368 ? -11.483 18.542 3.346 1.00 97.31 368 PHE A O 1
ATOM 2546 N N . LEU A 1 369 ? -10.349 17.321 1.836 1.00 97.69 369 LEU A N 1
ATOM 2547 C CA . LEU A 1 369 ? -11.453 17.252 0.875 1.00 97.69 369 LEU A CA 1
ATOM 2548 C C . LEU A 1 369 ? -12.668 16.537 1.475 1.00 97.69 369 LEU A C 1
ATOM 2550 O O . LEU A 1 369 ? -13.790 17.010 1.315 1.00 97.69 369 LEU A O 1
ATOM 2554 N N . ALA A 1 370 ? -12.451 15.451 2.218 1.00 97.94 370 ALA A N 1
ATOM 2555 C CA . ALA A 1 370 ? -13.518 14.691 2.858 1.00 97.94 370 ALA A CA 1
ATOM 2556 C C . ALA A 1 370 ? -14.261 15.526 3.907 1.00 97.94 370 ALA A C 1
ATOM 2558 O O . ALA A 1 370 ? -15.487 15.484 3.954 1.00 97.94 370 ALA A O 1
ATOM 2559 N N . ALA A 1 371 ? -13.545 16.352 4.675 1.00 96.12 371 ALA A N 1
ATOM 2560 C CA . ALA A 1 371 ? -14.151 17.232 5.671 1.00 96.12 371 ALA A CA 1
ATOM 2561 C C . ALA A 1 371 ? -15.074 18.313 5.071 1.00 96.12 371 ALA A C 1
ATOM 2563 O O . ALA A 1 371 ? -15.989 18.764 5.754 1.00 96.12 371 ALA A O 1
ATOM 2564 N N . HIS A 1 372 ? -14.850 18.732 3.819 1.00 96.81 372 HIS A N 1
ATOM 2565 C CA . HIS A 1 372 ? -15.605 19.828 3.191 1.00 96.81 372 HIS A CA 1
ATOM 2566 C C . HIS A 1 372 ? -16.622 19.360 2.145 1.00 96.81 372 HIS A C 1
ATOM 2568 O O . HIS A 1 372 ? -17.648 20.007 1.958 1.00 96.81 372 HIS A O 1
ATOM 2574 N N . ALA A 1 373 ? -16.329 18.265 1.444 1.00 97.06 373 ALA A N 1
ATOM 2575 C CA . ALA A 1 373 ? -17.116 17.781 0.311 1.00 97.06 373 ALA A CA 1
ATOM 2576 C C . ALA A 1 373 ? -17.552 16.310 0.453 1.00 97.06 373 ALA A C 1
ATOM 2578 O O . ALA A 1 373 ? -18.254 15.794 -0.416 1.00 97.06 373 ALA A O 1
ATOM 2579 N N . GLY A 1 374 ? -17.159 15.632 1.537 1.00 97.38 374 GLY A N 1
ATOM 2580 C CA . GLY A 1 374 ? -17.448 14.219 1.780 1.00 97.38 374 GLY A CA 1
ATOM 2581 C C . GLY A 1 374 ? -16.460 13.255 1.113 1.00 97.38 374 GLY A C 1
ATOM 2582 O O . GLY A 1 374 ? -15.706 13.609 0.201 1.00 97.38 374 GLY A O 1
ATOM 2583 N N . LEU A 1 375 ? -16.468 12.001 1.575 1.00 96.81 375 LEU A N 1
ATOM 2584 C CA . LEU A 1 375 ? -15.569 10.942 1.095 1.00 96.81 375 LEU A CA 1
ATOM 2585 C C . LEU A 1 375 ? -15.687 10.648 -0.416 1.00 96.81 375 LEU A C 1
ATOM 2587 O O . LEU A 1 375 ? -14.637 10.549 -1.052 1.00 96.81 375 LEU A O 1
ATOM 2591 N N . PRO A 1 376 ? -16.888 10.579 -1.033 1.00 97.56 376 PRO A N 1
ATOM 2592 C CA . PRO A 1 376 ? -17.025 10.432 -2.490 1.00 97.56 376 PRO A CA 1
ATOM 2593 C C . PRO A 1 376 ? -16.258 11.490 -3.293 1.00 97.56 376 PRO A C 1
ATOM 2595 O O . PRO A 1 376 ? -15.489 11.186 -4.212 1.00 97.56 376 PRO A O 1
ATOM 2598 N N . ALA A 1 377 ? -16.429 12.762 -2.927 1.00 97.19 377 ALA A N 1
ATOM 2599 C CA . ALA A 1 377 ? -15.765 13.867 -3.605 1.00 97.19 377 ALA A CA 1
ATOM 2600 C C . ALA A 1 377 ? -14.246 13.816 -3.387 1.00 97.19 377 ALA A C 1
ATOM 2602 O O . ALA A 1 377 ? -13.482 14.016 -4.329 1.00 97.19 377 ALA A O 1
ATOM 2603 N N . ALA A 1 378 ? -13.797 13.471 -2.178 1.00 97.69 378 ALA A N 1
ATOM 2604 C CA . ALA A 1 378 ? -12.378 13.329 -1.867 1.00 97.69 378 ALA A CA 1
ATOM 2605 C C . ALA A 1 378 ? -11.707 12.193 -2.658 1.00 97.69 378 ALA A C 1
ATOM 2607 O O . ALA A 1 378 ? -10.641 12.389 -3.242 1.00 97.69 378 ALA A O 1
ATOM 2608 N N . LEU A 1 379 ? -12.354 11.026 -2.754 1.00 97.44 379 LEU A N 1
ATOM 2609 C CA . LEU A 1 379 ? -11.862 9.887 -3.537 1.00 97.44 379 LEU A CA 1
ATOM 2610 C C . LEU A 1 379 ? -11.866 10.157 -5.050 1.00 97.44 379 LEU A C 1
ATOM 2612 O O . LEU A 1 379 ? -11.085 9.552 -5.783 1.00 97.44 379 LEU A O 1
ATOM 2616 N N . SER A 1 380 ? -12.643 11.132 -5.530 1.00 97.75 380 SER A N 1
ATOM 2617 C CA . SER A 1 380 ? -12.589 11.572 -6.933 1.00 97.75 380 SER A CA 1
ATOM 2618 C C . SER A 1 380 ? -11.245 12.209 -7.316 1.00 97.75 380 SER A C 1
ATOM 2620 O O . SER A 1 380 ? -10.924 12.292 -8.504 1.00 97.75 380 SER A O 1
ATOM 2622 N N . ALA A 1 381 ? -10.410 12.590 -6.340 1.00 97.31 381 ALA A N 1
ATOM 2623 C CA . ALA A 1 381 ? -9.019 12.970 -6.592 1.00 97.31 381 ALA A CA 1
ATOM 2624 C C . ALA A 1 381 ? -8.231 11.840 -7.280 1.00 97.31 381 ALA A C 1
ATOM 2626 O O . ALA A 1 381 ? -7.377 12.109 -8.125 1.00 97.31 381 ALA A O 1
ATOM 2627 N N . ILE A 1 382 ? -8.564 10.577 -6.986 1.00 97.62 382 ILE A N 1
ATOM 2628 C CA . ILE A 1 382 ? -7.971 9.409 -7.643 1.00 97.62 382 ILE A CA 1
ATOM 2629 C C . ILE A 1 382 ? -8.353 9.390 -9.122 1.00 97.62 382 ILE A C 1
ATOM 2631 O O . ILE A 1 382 ? -7.480 9.220 -9.971 1.00 97.62 382 ILE A O 1
ATOM 2635 N N . THR A 1 383 ? -9.632 9.616 -9.445 1.00 97.88 383 THR A N 1
ATOM 2636 C CA . THR A 1 383 ? -10.100 9.727 -10.833 1.00 97.88 383 THR A CA 1
ATOM 2637 C C . THR A 1 383 ? -9.338 10.819 -11.570 1.00 97.88 383 THR A C 1
ATOM 2639 O O . THR A 1 383 ? -8.774 10.561 -12.632 1.00 97.88 383 THR A O 1
ATOM 2642 N N . ALA A 1 384 ? -9.276 12.025 -11.000 1.00 97.06 384 ALA A N 1
ATOM 2643 C CA . ALA A 1 384 ? -8.591 13.153 -11.620 1.00 97.06 384 ALA A CA 1
ATOM 2644 C C . ALA A 1 384 ? -7.112 12.836 -11.897 1.00 97.06 384 ALA A C 1
ATOM 2646 O O . ALA A 1 384 ? -6.639 13.010 -13.021 1.00 97.06 384 ALA A O 1
ATOM 2647 N N . LEU A 1 385 ? -6.392 12.300 -10.907 1.00 96.50 385 LEU A N 1
ATOM 2648 C CA . LEU A 1 385 ? -4.979 11.950 -11.046 1.00 96.50 385 LEU A CA 1
ATOM 2649 C C . LEU A 1 385 ? -4.740 10.781 -12.010 1.00 96.50 385 LEU A C 1
ATOM 2651 O O . LEU A 1 385 ? -3.737 10.784 -12.723 1.00 96.50 385 LEU A O 1
ATOM 2655 N N . ALA A 1 386 ? -5.650 9.809 -12.080 1.00 96.50 386 ALA A N 1
ATOM 2656 C CA . ALA A 1 386 ? -5.579 8.717 -13.046 1.00 96.50 386 ALA A CA 1
ATOM 2657 C C . ALA A 1 386 ? -5.773 9.217 -14.489 1.00 96.50 386 ALA A C 1
ATOM 2659 O O . ALA A 1 386 ? -5.035 8.809 -15.385 1.00 96.50 386 ALA A O 1
ATOM 2660 N N . LEU A 1 387 ? -6.697 10.155 -14.719 1.00 95.94 387 LEU A N 1
ATOM 2661 C CA . LEU A 1 387 ? -6.895 10.776 -16.035 1.00 95.94 387 LEU A CA 1
ATOM 2662 C C . LEU A 1 387 ? -5.710 11.664 -16.437 1.00 95.94 387 LEU A C 1
ATOM 2664 O O . LEU A 1 387 ? -5.256 11.599 -17.580 1.00 95.94 387 LEU A O 1
ATOM 2668 N N . VAL A 1 388 ? -5.158 12.435 -15.493 1.00 96.25 388 VAL A N 1
ATOM 2669 C CA . VAL A 1 388 ? -3.911 13.187 -15.707 1.00 96.25 388 VAL A CA 1
ATOM 2670 C C . VAL A 1 388 ? -2.780 12.229 -16.072 1.00 96.25 388 VAL A C 1
ATOM 2672 O O . VAL A 1 388 ? -2.081 12.460 -17.053 1.00 96.25 388 VAL A O 1
ATOM 2675 N N . ALA A 1 389 ? -2.627 11.120 -15.349 1.00 94.81 389 ALA A N 1
ATOM 2676 C CA . ALA A 1 389 ? -1.618 10.114 -15.656 1.00 94.81 389 ALA A CA 1
ATOM 2677 C C . ALA A 1 389 ? -1.799 9.516 -17.055 1.00 94.81 389 ALA A C 1
ATOM 2679 O O . ALA A 1 389 ? -0.823 9.427 -17.792 1.00 94.81 389 ALA A O 1
ATOM 2680 N N . ALA A 1 390 ? -3.031 9.188 -17.458 1.00 95.38 390 ALA A N 1
ATOM 2681 C CA . ALA A 1 390 ? -3.318 8.697 -18.804 1.00 95.38 390 ALA A CA 1
ATOM 2682 C C . ALA A 1 390 ? -2.887 9.706 -19.883 1.00 95.38 390 ALA A C 1
ATOM 2684 O O . ALA A 1 390 ? -2.207 9.328 -20.838 1.00 95.38 390 ALA A O 1
ATOM 2685 N N . ALA A 1 391 ? -3.218 10.989 -19.704 1.00 95.38 391 ALA A N 1
ATOM 2686 C CA . ALA A 1 391 ? -2.810 12.054 -20.618 1.00 95.38 391 ALA A CA 1
ATOM 2687 C C . ALA A 1 391 ? -1.281 12.216 -20.665 1.00 95.38 391 ALA A C 1
ATOM 2689 O O . ALA A 1 391 ? -0.691 12.249 -21.745 1.00 95.38 391 ALA A O 1
ATOM 2690 N N . LEU A 1 392 ? -0.619 12.238 -19.505 1.00 93.62 392 LEU A N 1
ATOM 2691 C CA . LEU A 1 392 ? 0.839 12.326 -19.418 1.00 93.62 392 LEU A CA 1
ATOM 2692 C C . LEU A 1 392 ? 1.528 11.109 -20.044 1.00 93.62 392 LEU A C 1
ATOM 2694 O O . LEU A 1 392 ? 2.554 11.265 -20.699 1.00 93.62 392 LEU A O 1
ATOM 2698 N N . CYS A 1 393 ? 0.969 9.906 -19.907 1.00 91.56 393 CYS A N 1
ATOM 2699 C CA . CYS A 1 393 ? 1.492 8.706 -20.555 1.00 91.56 393 CYS A CA 1
ATOM 2700 C C . CYS A 1 393 ? 1.461 8.810 -22.084 1.00 91.56 393 CYS A C 1
ATOM 2702 O O . CYS A 1 393 ? 2.396 8.335 -22.728 1.00 91.56 393 CYS A O 1
ATOM 2704 N N . VAL A 1 394 ? 0.431 9.443 -22.659 1.00 90.19 394 VAL A N 1
ATOM 2705 C CA . VAL A 1 394 ? 0.367 9.726 -24.102 1.00 90.19 394 VAL A CA 1
ATOM 2706 C C . VAL A 1 394 ? 1.445 10.733 -24.499 1.00 90.19 394 VAL A C 1
ATOM 2708 O O . VAL A 1 394 ? 2.179 10.477 -25.449 1.00 90.19 394 VAL A O 1
ATOM 2711 N N . VAL A 1 395 ? 1.598 11.829 -23.750 1.00 88.00 395 VAL A N 1
ATOM 2712 C CA . VAL A 1 395 ? 2.628 12.853 -24.016 1.00 88.00 395 VAL A CA 1
ATOM 2713 C C . VAL A 1 395 ? 4.033 12.247 -23.971 1.00 88.00 395 VAL A C 1
ATOM 2715 O O . VAL A 1 395 ? 4.796 12.366 -24.922 1.00 88.00 395 VAL A O 1
ATOM 2718 N N . VAL A 1 396 ? 4.351 11.513 -22.904 1.00 85.44 396 VAL A N 1
ATOM 2719 C CA . VAL A 1 396 ? 5.654 10.856 -22.724 1.00 85.44 396 VAL A CA 1
ATOM 2720 C C . VAL A 1 396 ? 5.934 9.827 -23.822 1.00 85.44 396 VAL A C 1
ATOM 2722 O O . VAL A 1 396 ? 7.082 9.649 -24.222 1.00 85.44 396 VAL A O 1
ATOM 2725 N N . ALA A 1 397 ? 4.905 9.138 -24.318 1.00 82.88 397 ALA A N 1
ATOM 2726 C CA . ALA A 1 397 ? 5.066 8.180 -25.406 1.00 82.88 397 ALA A CA 1
ATOM 2727 C C . ALA A 1 397 ? 5.418 8.834 -26.747 1.00 82.88 397 ALA A C 1
ATOM 2729 O O . ALA A 1 397 ? 6.051 8.187 -27.573 1.00 82.88 397 ALA A O 1
ATOM 2730 N N . VAL A 1 398 ? 5.032 10.094 -26.963 1.00 75.69 398 VAL A N 1
ATOM 2731 C CA . VAL A 1 398 ? 5.446 10.860 -28.147 1.00 75.69 398 VAL A CA 1
ATOM 2732 C C . VAL A 1 398 ? 6.925 11.248 -28.056 1.00 75.69 398 VAL A C 1
ATOM 2734 O O . VAL A 1 398 ? 7.615 11.274 -29.071 1.00 75.69 398 VAL A O 1
ATOM 2737 N N . GLU A 1 399 ? 7.432 11.517 -26.850 1.00 71.00 399 GLU A N 1
ATOM 2738 C CA . GLU A 1 399 ? 8.816 11.963 -26.639 1.00 71.00 399 GLU A CA 1
ATOM 2739 C C . GLU A 1 399 ? 9.854 10.826 -26.619 1.00 71.00 399 GLU A C 1
ATOM 2741 O O . GLU A 1 399 ? 11.030 11.064 -26.898 1.00 71.00 399 GLU A O 1
ATOM 2746 N N . LEU A 1 400 ? 9.453 9.592 -26.293 1.00 72.62 400 LEU A N 1
ATOM 2747 C CA . LEU A 1 400 ? 10.355 8.445 -26.143 1.00 72.62 400 LEU A CA 1
ATOM 2748 C C . LEU A 1 400 ? 10.210 7.441 -27.307 1.00 72.62 400 LEU A C 1
ATOM 2750 O O . LEU A 1 400 ? 9.171 6.790 -27.409 1.00 72.62 400 LEU A O 1
ATOM 2754 N N . PRO A 1 401 ? 11.246 7.236 -28.152 1.00 61.16 401 PRO A N 1
ATOM 2755 C CA . PRO A 1 401 ? 11.212 6.248 -29.235 1.00 61.16 401 PRO A CA 1
ATOM 2756 C C . PRO A 1 401 ? 11.014 4.812 -28.726 1.00 61.16 401 PRO A C 1
ATOM 2758 O O . PRO A 1 401 ? 11.493 4.463 -27.643 1.00 61.16 401 PRO A O 1
ATOM 2761 N N . ASP A 1 402 ? 10.446 3.930 -29.557 1.00 57.94 402 ASP A N 1
ATOM 2762 C CA . ASP A 1 402 ? 10.163 2.518 -29.225 1.00 57.94 402 ASP A CA 1
ATOM 2763 C C . ASP A 1 402 ? 11.378 1.722 -28.703 1.00 57.94 402 ASP A C 1
ATOM 2765 O O . ASP A 1 402 ? 11.232 0.792 -27.901 1.00 57.94 402 ASP A O 1
ATOM 2769 N N . ALA A 1 403 ? 12.597 2.099 -29.103 1.00 52.69 403 ALA A N 1
ATOM 2770 C CA . ALA A 1 403 ? 13.846 1.487 -28.639 1.00 52.69 403 ALA A CA 1
ATOM 2771 C C . ALA A 1 403 ? 14.124 1.705 -27.134 1.00 52.69 403 ALA A C 1
ATOM 2773 O O . ALA A 1 403 ? 14.897 0.959 -26.536 1.00 52.69 403 ALA A O 1
ATOM 2774 N N . THR A 1 404 ? 13.471 2.692 -26.511 1.00 57.53 404 THR A N 1
ATOM 2775 C CA . THR A 1 404 ? 13.579 3.016 -25.076 1.00 57.53 404 THR A CA 1
ATOM 2776 C C . THR A 1 404 ? 12.485 2.358 -24.226 1.00 57.53 404 THR A C 1
ATOM 2778 O O . THR A 1 404 ? 12.343 2.653 -23.040 1.00 57.53 404 THR A O 1
ATOM 2781 N N . THR A 1 405 ? 11.707 1.440 -24.808 1.00 68.81 405 THR A N 1
ATOM 2782 C CA . THR A 1 405 ? 10.628 0.745 -24.097 1.00 68.81 405 THR A CA 1
ATOM 2783 C C . THR A 1 405 ? 11.157 -0.399 -23.236 1.00 68.81 405 THR A C 1
ATOM 2785 O O . THR A 1 405 ? 12.055 -1.157 -23.621 1.00 68.81 405 THR A O 1
ATOM 2788 N N . VAL A 1 406 ? 10.533 -0.604 -22.072 1.00 65.88 406 VAL A N 1
ATOM 2789 C CA . VAL A 1 406 ? 10.844 -1.751 -21.196 1.00 65.88 406 VAL A CA 1
ATOM 2790 C C . VAL A 1 406 ? 10.636 -3.070 -21.952 1.00 65.88 406 VAL A C 1
ATOM 2792 O O . VAL A 1 406 ? 11.404 -4.019 -21.793 1.00 65.88 406 VAL A O 1
ATOM 2795 N N . ALA A 1 407 ? 9.644 -3.115 -22.844 1.00 69.50 407 ALA A N 1
ATOM 2796 C CA . ALA A 1 407 ? 9.377 -4.251 -23.717 1.00 69.50 407 ALA A CA 1
ATOM 2797 C C . ALA A 1 407 ? 10.543 -4.563 -24.674 1.00 69.50 407 ALA A C 1
ATOM 2799 O O . ALA A 1 407 ? 10.862 -5.735 -24.881 1.00 69.50 407 ALA A O 1
ATOM 2800 N N . ALA A 1 408 ? 11.202 -3.553 -25.253 1.00 69.94 408 ALA A N 1
ATOM 2801 C CA . ALA A 1 408 ? 12.384 -3.756 -26.093 1.00 69.94 408 ALA A CA 1
ATOM 2802 C C . ALA A 1 408 ? 13.553 -4.350 -25.289 1.00 69.94 408 ALA A C 1
ATOM 2804 O O . ALA A 1 408 ? 14.157 -5.333 -25.719 1.00 69.94 408 ALA A O 1
ATOM 2805 N N . ALA A 1 409 ? 13.801 -3.835 -24.081 1.00 67.25 409 ALA A N 1
ATOM 2806 C CA . ALA A 1 409 ? 14.839 -4.351 -23.186 1.00 67.25 409 ALA A CA 1
ATOM 2807 C C . ALA A 1 409 ? 14.562 -5.790 -22.702 1.00 67.25 409 ALA A C 1
ATOM 2809 O O . ALA A 1 409 ? 15.478 -6.604 -22.567 1.00 67.25 409 ALA A O 1
ATOM 2810 N N . LEU A 1 410 ? 13.296 -6.134 -22.444 1.00 66.50 410 LEU A N 1
ATOM 2811 C CA . LEU A 1 410 ? 12.907 -7.502 -22.088 1.00 66.50 410 LEU A CA 1
ATOM 2812 C C . LEU A 1 410 ? 13.081 -8.463 -23.272 1.00 66.50 410 LEU A C 1
ATOM 2814 O O . LEU A 1 410 ? 13.615 -9.558 -23.091 1.00 66.50 410 LEU A O 1
ATOM 2818 N N . ARG A 1 411 ? 12.690 -8.048 -24.485 1.00 70.00 411 ARG A N 1
ATOM 2819 C CA . ARG A 1 411 ? 12.866 -8.844 -25.710 1.00 70.00 411 ARG A CA 1
ATOM 2820 C C . ARG A 1 411 ? 14.341 -9.065 -26.044 1.00 70.00 411 ARG A C 1
ATOM 2822 O O . ARG A 1 411 ? 14.713 -10.191 -26.367 1.00 70.00 411 ARG A O 1
ATOM 2829 N N . SER A 1 412 ? 15.192 -8.045 -25.920 1.00 67.75 412 SER A N 1
ATOM 2830 C CA . SER A 1 412 ? 16.633 -8.188 -26.175 1.00 67.75 412 SER A CA 1
ATOM 2831 C C . SER A 1 412 ? 17.292 -9.167 -25.200 1.00 67.75 412 SER A C 1
ATOM 2833 O O . SER A 1 412 ? 18.041 -10.044 -25.626 1.00 67.75 412 SER A O 1
ATOM 2835 N N . ARG A 1 413 ? 16.939 -9.109 -23.907 1.00 65.69 413 ARG A N 1
ATOM 2836 C CA . ARG A 1 413 ? 17.401 -10.085 -22.904 1.00 65.69 413 ARG A CA 1
ATOM 2837 C C . ARG A 1 413 ? 16.919 -11.503 -23.184 1.00 65.69 413 ARG A C 1
ATOM 2839 O O . ARG A 1 413 ? 17.696 -12.436 -23.004 1.00 65.69 413 ARG A O 1
ATOM 2846 N N . ALA A 1 414 ? 15.669 -11.676 -23.614 1.00 65.31 414 ALA A N 1
ATOM 2847 C CA . ALA A 1 414 ? 15.147 -12.990 -23.983 1.00 65.31 414 ALA A CA 1
ATOM 2848 C C . ALA A 1 414 ? 15.927 -13.583 -25.168 1.00 65.31 414 ALA A C 1
ATOM 2850 O O . ALA A 1 414 ? 16.383 -14.720 -25.083 1.00 65.31 414 ALA A O 1
ATOM 2851 N N . ARG A 1 415 ? 16.172 -12.788 -26.221 1.00 69.06 415 ARG A N 1
ATOM 2852 C CA . ARG A 1 415 ? 16.976 -13.197 -27.387 1.00 69.06 415 ARG A CA 1
ATOM 2853 C C . ARG A 1 415 ? 18.415 -13.540 -27.006 1.00 69.06 415 ARG A C 1
ATOM 2855 O O . ARG A 1 415 ? 18.911 -14.579 -27.419 1.00 69.06 415 ARG A O 1
ATOM 2862 N N . ALA A 1 416 ? 19.059 -12.723 -26.172 1.00 63.50 416 ALA A N 1
ATOM 2863 C CA . ALA A 1 416 ? 20.407 -13.002 -25.675 1.00 63.50 416 ALA A CA 1
ATOM 2864 C C . ALA A 1 416 ? 20.455 -14.278 -24.815 1.00 63.50 416 ALA A C 1
ATOM 2866 O O . ALA A 1 416 ? 21.395 -15.058 -24.914 1.00 63.50 416 ALA A O 1
ATOM 2867 N N . GLY A 1 417 ? 19.427 -14.527 -23.997 1.00 57.94 417 GLY A N 1
ATOM 2868 C CA . GLY A 1 417 ? 19.302 -15.754 -23.211 1.00 57.94 417 GLY A CA 1
ATOM 2869 C C . GLY A 1 417 ? 19.169 -17.006 -24.079 1.00 57.94 417 GLY A C 1
ATOM 2870 O O . GLY A 1 417 ? 19.847 -17.995 -23.805 1.00 57.94 417 GLY A O 1
ATOM 2871 N N . VAL A 1 418 ? 18.355 -16.938 -25.140 1.00 57.47 418 VAL A N 1
ATOM 2872 C CA . VAL A 1 418 ? 18.204 -18.001 -26.150 1.00 57.47 418 VAL A CA 1
ATOM 2873 C C . VAL A 1 418 ? 19.504 -18.203 -26.928 1.00 57.47 418 VAL A C 1
ATOM 2875 O O . VAL A 1 418 ? 19.931 -19.339 -27.081 1.00 57.47 418 VAL A O 1
ATOM 2878 N N . ALA A 1 419 ? 20.191 -17.130 -27.328 1.00 49.88 419 ALA A N 1
ATOM 2879 C CA . ALA A 1 419 ? 21.488 -17.213 -27.999 1.00 49.88 419 ALA A CA 1
ATOM 2880 C C . ALA A 1 419 ? 22.543 -17.901 -27.118 1.00 49.88 419 ALA A C 1
ATOM 2882 O O . ALA A 1 419 ? 23.217 -18.807 -27.579 1.00 49.88 419 ALA A O 1
ATOM 2883 N N . VAL A 1 420 ? 22.617 -17.575 -25.823 1.00 50.03 420 VAL A N 1
ATOM 2884 C CA . VAL A 1 420 ? 23.531 -18.238 -24.872 1.00 50.03 420 VAL A CA 1
ATOM 2885 C C . VAL A 1 420 ? 23.155 -19.705 -24.619 1.00 50.03 420 VAL A C 1
ATOM 2887 O O . VAL A 1 420 ? 24.025 -20.512 -24.297 1.00 50.03 420 VAL A O 1
ATOM 2890 N N . THR A 1 421 ? 21.876 -20.079 -24.733 1.00 47.84 421 THR A N 1
ATOM 2891 C CA . THR A 1 421 ? 21.465 -21.493 -24.628 1.00 47.84 421 THR A CA 1
ATOM 2892 C C . THR A 1 421 ? 21.728 -22.262 -25.919 1.00 47.84 421 THR A C 1
ATOM 2894 O O . THR A 1 421 ? 22.181 -23.399 -25.836 1.00 47.84 421 THR A O 1
ATOM 2897 N N . ALA A 1 422 ? 21.529 -21.638 -27.080 1.00 47.34 422 ALA A N 1
ATOM 2898 C CA . ALA A 1 422 ? 21.859 -22.189 -28.392 1.00 47.34 422 ALA A CA 1
ATOM 2899 C C . ALA A 1 422 ? 23.378 -22.341 -28.595 1.00 47.34 422 ALA A C 1
ATOM 2901 O O . ALA A 1 422 ? 23.822 -23.334 -29.150 1.00 47.34 422 ALA A O 1
ATOM 2902 N N . ASP A 1 423 ? 24.181 -21.415 -28.070 1.00 42.78 423 ASP A N 1
ATOM 2903 C CA . ASP A 1 423 ? 25.649 -21.474 -28.120 1.00 42.78 423 ASP A CA 1
ATOM 2904 C C . ASP A 1 423 ? 26.218 -22.544 -27.162 1.00 42.78 423 ASP A C 1
ATOM 2906 O O . ASP A 1 423 ? 27.264 -23.141 -27.403 1.00 42.78 423 ASP A O 1
ATOM 2910 N N . ARG A 1 424 ? 25.487 -22.862 -26.080 1.00 42.91 424 ARG A N 1
ATOM 2911 C CA . ARG A 1 424 ? 25.820 -23.961 -25.149 1.00 42.91 424 ARG A CA 1
ATOM 2912 C C . ARG A 1 424 ? 25.355 -25.338 -25.622 1.00 42.91 424 ARG A C 1
ATOM 2914 O O . ARG A 1 424 ? 25.952 -26.335 -25.225 1.00 42.91 424 ARG A O 1
ATOM 2921 N N . LEU A 1 425 ? 24.302 -25.404 -26.431 1.00 41.25 425 LEU A N 1
ATOM 2922 C CA . LEU A 1 425 ? 23.856 -26.607 -27.132 1.00 41.25 425 LEU A CA 1
ATOM 2923 C C . LEU A 1 425 ? 24.360 -26.525 -28.571 1.00 41.25 425 LEU A C 1
ATOM 2925 O O . LEU A 1 425 ? 23.589 -26.267 -29.490 1.00 41.25 425 LEU A O 1
ATOM 2929 N N . GLY A 1 426 ? 25.673 -26.702 -28.741 1.00 39.41 426 GLY A N 1
ATOM 2930 C CA . GLY A 1 426 ? 26.308 -26.704 -30.053 1.00 39.41 426 GLY A CA 1
ATOM 2931 C C . GLY A 1 426 ? 25.493 -27.521 -31.058 1.00 39.41 426 GLY A C 1
ATOM 2932 O O . GLY A 1 426 ? 25.273 -28.710 -30.852 1.00 39.41 426 GLY A O 1
ATOM 2933 N N . ALA A 1 427 ? 25.023 -26.836 -32.101 1.00 47.44 427 ALA A N 1
ATOM 2934 C CA . ALA A 1 427 ? 24.448 -27.378 -33.327 1.00 47.44 427 ALA A CA 1
ATOM 2935 C C . ALA A 1 427 ? 23.628 -28.676 -33.179 1.00 47.44 427 ALA A C 1
ATOM 2937 O O . ALA A 1 427 ? 24.109 -29.752 -33.518 1.00 47.44 427 ALA A O 1
ATOM 2938 N N . ALA A 1 428 ? 22.354 -28.565 -32.802 1.00 41.28 428 ALA A N 1
ATOM 2939 C CA . ALA A 1 428 ? 21.303 -29.394 -33.390 1.00 41.28 428 ALA A CA 1
ATOM 2940 C C . ALA A 1 428 ? 19.910 -28.832 -33.083 1.00 41.28 428 ALA A C 1
ATOM 2942 O O . ALA A 1 428 ? 19.645 -28.339 -31.991 1.00 41.28 428 ALA A O 1
ATOM 2943 N N . VAL A 1 429 ? 19.015 -29.073 -34.041 1.00 37.34 429 VAL A N 1
ATOM 2944 C CA . VAL A 1 429 ? 17.549 -29.088 -33.944 1.00 37.34 429 VAL A CA 1
ATOM 2945 C C . VAL A 1 429 ? 16.835 -27.831 -34.455 1.00 37.34 429 VAL A C 1
ATOM 2947 O O . VAL A 1 429 ? 16.598 -26.851 -33.751 1.00 37.34 429 VAL A O 1
ATOM 2950 N N . GLY A 1 430 ? 16.390 -27.957 -35.709 1.00 36.00 430 GLY A N 1
ATOM 2951 C CA . GLY A 1 430 ? 15.411 -27.119 -36.400 1.00 36.00 430 GLY A CA 1
ATOM 2952 C C . GLY A 1 430 ? 13.984 -27.164 -35.833 1.00 36.00 430 GLY A C 1
ATOM 2953 O O . GLY A 1 430 ? 13.065 -26.795 -36.550 1.00 36.00 430 GLY A O 1
ATOM 2954 N N . ASP A 1 431 ? 13.792 -27.538 -34.564 1.00 32.56 431 ASP A N 1
ATOM 2955 C CA . ASP A 1 431 ? 12.471 -27.589 -33.907 1.00 32.56 431 ASP A CA 1
ATOM 2956 C C . ASP A 1 431 ? 12.268 -26.511 -32.828 1.00 32.56 431 ASP A C 1
ATOM 2958 O O . ASP A 1 431 ? 11.212 -26.443 -32.198 1.00 32.56 431 ASP A O 1
ATOM 2962 N N . LEU A 1 432 ? 13.211 -25.575 -32.649 1.00 35.81 432 LEU A N 1
ATOM 2963 C CA . LEU A 1 432 ? 12.980 -24.383 -31.811 1.00 35.81 432 LEU A CA 1
ATOM 2964 C C . LEU A 1 432 ? 12.080 -23.327 -32.495 1.00 35.81 432 LEU A C 1
ATOM 2966 O O . LEU A 1 432 ? 11.956 -22.204 -32.012 1.00 35.81 432 LEU A O 1
ATOM 2970 N N . ALA A 1 433 ? 11.438 -23.690 -33.609 1.00 32.97 433 ALA A N 1
ATOM 2971 C CA . ALA A 1 433 ? 10.428 -22.898 -34.307 1.00 32.97 433 ALA A CA 1
ATOM 2972 C C . ALA A 1 433 ? 9.049 -22.916 -33.609 1.00 32.97 433 ALA A C 1
ATOM 2974 O O . ALA A 1 433 ? 8.177 -22.137 -33.970 1.00 32.97 433 ALA A O 1
ATOM 2975 N N . LEU A 1 434 ? 8.850 -23.756 -32.583 1.00 34.66 434 LEU A N 1
ATOM 2976 C CA . LEU A 1 434 ? 7.577 -23.871 -31.847 1.00 34.66 434 LEU A CA 1
ATOM 2977 C C . LEU A 1 434 ? 7.493 -23.019 -30.563 1.00 34.66 434 LEU A C 1
ATOM 2979 O O . LEU A 1 434 ? 6.444 -22.967 -29.926 1.00 34.66 434 LEU A O 1
ATOM 2983 N N . LEU A 1 435 ? 8.582 -22.347 -30.165 1.00 34.44 435 LEU A N 1
ATOM 2984 C CA . LEU A 1 435 ? 8.644 -21.478 -28.972 1.00 34.44 435 LEU A CA 1
ATOM 2985 C C . LEU A 1 435 ? 8.622 -19.975 -29.298 1.00 34.44 435 LEU A C 1
ATOM 2987 O O . LEU A 1 435 ? 8.617 -19.143 -28.387 1.00 34.44 435 LEU A O 1
ATOM 2991 N N . LEU A 1 436 ? 8.593 -19.631 -30.584 1.00 38.31 436 LEU A N 1
ATOM 2992 C CA . LEU A 1 436 ? 8.424 -18.278 -31.096 1.00 38.31 436 LEU A CA 1
ATOM 2993 C C . LEU A 1 436 ? 7.053 -18.220 -31.774 1.00 38.31 436 LEU A C 1
ATOM 2995 O O . LEU A 1 436 ? 6.742 -19.026 -32.640 1.00 38.31 436 LEU A O 1
ATOM 2999 N N . ASP A 1 437 ? 6.214 -17.307 -31.301 1.00 35.88 437 ASP A N 1
ATOM 3000 C CA . ASP A 1 437 ? 4.857 -17.071 -31.790 1.00 35.88 437 ASP A CA 1
ATOM 3001 C C . ASP A 1 437 ? 4.827 -16.817 -33.315 1.00 35.88 437 ASP A C 1
ATOM 3003 O O . ASP A 1 437 ? 5.767 -16.271 -33.897 1.00 35.88 437 ASP A O 1
ATOM 3007 N N . HIS A 1 438 ? 3.722 -17.202 -33.954 1.00 36.84 438 HIS A N 1
ATOM 3008 C CA . HIS A 1 438 ? 3.537 -17.359 -35.405 1.00 36.84 438 HIS A CA 1
ATOM 3009 C C . HIS A 1 438 ? 3.562 -16.057 -36.237 1.00 36.84 438 HIS A C 1
ATOM 3011 O O . HIS A 1 438 ? 3.325 -16.093 -37.445 1.00 36.84 438 HIS A O 1
ATOM 3017 N N . THR A 1 439 ? 3.843 -14.902 -35.638 1.00 38.41 439 THR A N 1
ATOM 3018 C CA . THR A 1 439 ? 3.754 -13.586 -36.294 1.00 38.41 439 THR A CA 1
ATOM 3019 C C . THR A 1 439 ? 5.053 -13.089 -36.936 1.00 38.41 439 THR A C 1
ATOM 3021 O O . THR A 1 439 ? 4.990 -12.165 -37.743 1.00 38.41 439 THR A O 1
ATOM 3024 N N . ASP A 1 440 ? 6.205 -13.716 -36.672 1.00 35.69 440 ASP A N 1
ATOM 3025 C CA . ASP A 1 440 ? 7.514 -13.257 -37.187 1.00 35.69 440 ASP A CA 1
ATOM 3026 C C . ASP A 1 440 ? 7.982 -13.959 -38.487 1.00 35.69 440 ASP A C 1
ATOM 3028 O O . ASP A 1 440 ? 9.041 -13.635 -39.029 1.00 35.69 440 ASP A O 1
ATOM 3032 N N . HIS A 1 441 ? 7.197 -14.881 -39.061 1.00 32.91 441 HIS A N 1
ATOM 3033 C CA . HIS A 1 441 ? 7.609 -15.633 -40.261 1.00 32.91 441 HIS A CA 1
ATOM 3034 C C . HIS A 1 441 ? 7.640 -14.820 -41.572 1.00 32.91 441 HIS A C 1
ATOM 3036 O O . HIS A 1 441 ? 8.222 -15.281 -42.554 1.00 32.91 441 HIS A O 1
ATOM 3042 N N . ALA A 1 442 ? 7.063 -13.614 -41.600 1.00 32.12 442 ALA A N 1
ATOM 3043 C CA . ALA A 1 442 ? 6.954 -12.811 -42.822 1.00 32.12 442 ALA A CA 1
ATOM 3044 C C . ALA A 1 442 ? 8.184 -11.930 -43.126 1.00 32.12 442 ALA A C 1
ATOM 3046 O O . ALA A 1 442 ? 8.284 -11.403 -44.227 1.00 32.12 442 ALA A O 1
ATOM 3047 N N . VAL A 1 443 ? 9.125 -11.764 -42.186 1.00 34.97 443 VAL A N 1
ATOM 3048 C CA . VAL A 1 443 ? 10.265 -10.832 -42.355 1.00 34.97 443 VAL A CA 1
ATOM 3049 C C . VAL A 1 443 ? 11.587 -11.552 -42.660 1.00 34.97 443 VAL A C 1
ATOM 3051 O O . VAL A 1 443 ? 12.531 -10.935 -43.142 1.00 34.97 443 VAL A O 1
ATOM 3054 N N . LEU A 1 444 ? 11.672 -12.868 -42.442 1.00 32.56 444 LEU A N 1
ATOM 3055 C CA . LEU A 1 444 ? 12.934 -13.617 -42.559 1.00 32.56 444 LEU A CA 1
ATOM 3056 C C . LEU A 1 444 ? 13.078 -14.467 -43.833 1.00 32.56 444 LEU A C 1
ATOM 3058 O O . LEU A 1 444 ? 14.117 -15.094 -44.020 1.00 32.56 444 LEU A O 1
ATOM 3062 N N . THR A 1 445 ? 12.090 -14.481 -44.729 1.00 33.22 445 THR A N 1
ATOM 3063 C CA . THR A 1 445 ? 12.124 -15.305 -45.955 1.00 33.22 445 THR A CA 1
ATOM 3064 C C . THR A 1 445 ? 12.515 -14.558 -47.235 1.00 33.22 445 THR A C 1
ATOM 3066 O O . THR A 1 445 ? 12.725 -15.214 -48.250 1.00 33.22 445 THR A O 1
ATOM 3069 N N . ASP A 1 446 ? 12.731 -13.237 -47.205 1.00 32.38 446 ASP A N 1
ATOM 3070 C CA . ASP A 1 446 ? 13.011 -12.445 -48.424 1.00 32.38 446 ASP A CA 1
ATOM 3071 C C . ASP A 1 446 ? 14.511 -12.183 -48.714 1.00 32.38 446 ASP A C 1
ATOM 3073 O O . ASP A 1 446 ? 14.867 -11.453 -49.633 1.00 32.38 446 ASP A O 1
ATOM 3077 N N . GLN A 1 447 ? 15.437 -12.772 -47.945 1.00 34.31 447 GLN A N 1
ATOM 3078 C CA . GLN A 1 447 ? 16.886 -12.498 -48.084 1.00 34.31 447 GLN A CA 1
ATOM 3079 C C . GLN A 1 447 ? 17.758 -13.729 -48.395 1.00 34.31 447 GLN A C 1
ATOM 3081 O O . GLN A 1 447 ? 18.978 -13.608 -48.486 1.00 34.31 447 GLN A O 1
ATOM 3086 N N . ALA A 1 448 ? 17.183 -14.911 -48.629 1.00 33.28 448 ALA A N 1
ATOM 3087 C CA . ALA A 1 448 ? 17.960 -16.112 -48.950 1.00 33.28 448 ALA A CA 1
ATOM 3088 C C . ALA A 1 448 ? 17.876 -16.476 -50.443 1.00 33.28 448 ALA A C 1
ATOM 3090 O O . ALA A 1 448 ? 17.173 -17.405 -50.836 1.00 33.28 448 ALA A O 1
ATOM 3091 N N . LYS A 1 449 ? 18.640 -15.773 -51.289 1.00 29.75 449 LYS A N 1
ATOM 3092 C CA . LYS A 1 449 ? 18.962 -16.241 -52.649 1.00 29.75 449 LYS A CA 1
ATOM 3093 C C . LYS A 1 449 ? 20.331 -16.944 -52.611 1.00 29.75 449 LYS A C 1
ATOM 3095 O O . LYS A 1 449 ? 21.309 -16.303 -52.230 1.00 29.75 449 LYS A O 1
ATOM 3100 N N . PRO A 1 450 ? 20.451 -18.235 -52.972 1.00 35.72 450 PRO A N 1
ATOM 3101 C CA . PRO A 1 450 ? 21.715 -18.952 -52.844 1.00 35.72 450 PRO A CA 1
ATOM 3102 C C . PRO A 1 450 ? 22.646 -18.630 -54.021 1.00 35.72 450 PRO A C 1
ATOM 3104 O O . PRO A 1 450 ? 22.379 -19.020 -55.158 1.00 35.72 450 PRO A O 1
ATOM 3107 N N . LEU A 1 451 ? 23.772 -17.964 -53.755 1.00 31.75 451 LEU A N 1
ATOM 3108 C CA . LEU A 1 451 ? 24.909 -17.949 -54.677 1.00 31.75 451 LEU A CA 1
ATOM 3109 C C . LEU A 1 451 ? 25.676 -19.271 -54.521 1.00 31.75 451 LEU A C 1
ATOM 3111 O O . LEU A 1 451 ? 26.418 -19.475 -53.564 1.00 31.75 451 LEU A O 1
ATOM 3115 N N . ARG A 1 452 ? 25.464 -20.193 -55.466 1.00 33.88 452 ARG A N 1
ATOM 3116 C CA . ARG A 1 452 ? 26.333 -21.357 -55.678 1.00 33.88 452 ARG A CA 1
ATOM 3117 C C . ARG A 1 452 ? 27.610 -20.910 -56.395 1.00 33.88 452 ARG A C 1
ATOM 3119 O O . ARG A 1 452 ? 27.517 -20.341 -57.477 1.00 33.88 452 ARG A O 1
ATOM 3126 N N . GLY A 1 453 ? 28.766 -21.299 -55.853 1.00 33.81 453 GLY A N 1
ATOM 3127 C CA . GLY A 1 453 ? 29.986 -21.541 -56.630 1.00 33.81 453 GLY A CA 1
ATOM 3128 C C . GLY A 1 453 ? 31.221 -20.740 -56.217 1.00 33.81 453 GLY A C 1
ATOM 3129 O O . GLY A 1 453 ? 31.432 -19.656 -56.738 1.00 33.81 453 GLY A O 1
ATOM 3130 N N . ALA A 1 454 ? 32.064 -21.321 -55.356 1.00 30.67 454 ALA A N 1
ATOM 3131 C CA . ALA A 1 454 ? 33.532 -21.310 -55.464 1.00 30.67 454 ALA A CA 1
ATOM 3132 C C . ALA A 1 454 ? 34.150 -22.156 -54.330 1.00 30.67 454 ALA A C 1
ATOM 3134 O O . ALA A 1 454 ? 33.705 -22.101 -53.187 1.00 30.67 454 ALA A O 1
ATOM 3135 N N . ALA A 1 455 ? 35.143 -22.973 -54.679 1.00 34.50 455 ALA A N 1
ATOM 3136 C CA . ALA A 1 455 ? 35.885 -23.892 -53.811 1.00 34.50 455 ALA A CA 1
ATOM 3137 C C . ALA A 1 455 ? 36.773 -23.161 -52.768 1.00 34.50 455 ALA A C 1
ATOM 3139 O O . ALA A 1 455 ? 37.067 -21.978 -52.949 1.00 34.50 455 ALA A O 1
ATOM 3140 N N . PRO A 1 456 ? 37.228 -23.834 -51.688 1.00 34.84 456 PRO A N 1
ATOM 3141 C CA . PRO A 1 456 ? 37.941 -23.176 -50.594 1.00 34.84 456 PRO A CA 1
ATOM 3142 C C . PRO A 1 456 ? 39.405 -22.879 -50.959 1.00 34.84 456 PRO A C 1
ATOM 3144 O O . PRO A 1 456 ? 40.168 -23.788 -51.285 1.00 34.84 456 PRO A O 1
ATOM 3147 N N . ALA A 1 457 ? 39.811 -21.611 -50.854 1.00 33.19 457 ALA A N 1
ATOM 3148 C CA . ALA A 1 457 ? 41.214 -21.202 -50.876 1.00 33.19 457 ALA A CA 1
ATOM 3149 C C . ALA A 1 457 ? 41.792 -21.202 -49.448 1.00 33.19 457 ALA A C 1
ATOM 3151 O O . ALA A 1 457 ? 41.147 -20.756 -48.500 1.00 33.19 457 ALA A O 1
ATOM 3152 N N . GLN A 1 458 ? 43.008 -21.734 -49.313 1.00 35.31 458 GLN A N 1
ATOM 3153 C CA . GLN A 1 458 ? 43.780 -21.850 -48.073 1.00 35.31 458 GLN A CA 1
ATOM 3154 C C . GLN A 1 458 ? 44.029 -20.485 -47.406 1.00 35.31 458 GLN A C 1
ATOM 3156 O O . GLN A 1 458 ? 44.383 -19.512 -48.070 1.00 35.31 458 GLN A O 1
ATOM 3161 N N . ALA A 1 459 ? 43.884 -20.433 -46.079 1.00 34.03 459 ALA A N 1
ATOM 3162 C CA . ALA A 1 459 ? 44.200 -19.263 -45.263 1.00 34.03 459 ALA A CA 1
ATOM 3163 C C . ALA A 1 459 ? 45.729 -19.064 -45.132 1.00 34.03 459 ALA A C 1
ATOM 3165 O O . ALA A 1 459 ? 46.433 -20.044 -44.874 1.00 34.03 459 ALA A O 1
ATOM 3166 N N . PRO A 1 460 ? 46.264 -17.831 -45.246 1.00 34.94 460 PRO A N 1
ATOM 3167 C CA . PRO A 1 460 ? 47.657 -17.552 -44.915 1.00 34.94 460 PRO A CA 1
ATOM 3168 C C . PRO A 1 460 ? 47.876 -17.474 -43.395 1.00 34.94 460 PRO A C 1
ATOM 3170 O O . PRO A 1 460 ? 47.005 -17.039 -42.641 1.00 34.94 460 PRO A O 1
ATOM 3173 N N . ALA A 1 461 ? 49.070 -17.882 -42.958 1.00 38.34 461 ALA A N 1
ATOM 3174 C CA . ALA A 1 461 ? 49.530 -17.847 -41.570 1.00 38.34 461 ALA A CA 1
ATOM 3175 C C . ALA A 1 461 ? 49.635 -16.410 -40.997 1.00 38.34 461 ALA A C 1
ATOM 3177 O O . ALA A 1 461 ? 49.909 -15.471 -41.748 1.00 38.34 461 ALA A O 1
ATOM 3178 N N . PRO A 1 462 ? 49.466 -16.221 -39.672 1.00 37.34 462 PRO A N 1
ATOM 3179 C CA . PRO A 1 462 ? 49.543 -14.907 -39.037 1.00 37.34 462 PRO A CA 1
ATOM 3180 C C . PRO A 1 462 ? 50.990 -14.393 -38.916 1.00 37.34 462 PRO A C 1
ATOM 3182 O O . PRO A 1 462 ? 51.910 -15.143 -38.589 1.00 37.34 462 PRO A O 1
ATOM 3185 N N . ALA A 1 463 ? 51.178 -13.091 -39.152 1.00 38.53 463 ALA A N 1
ATOM 3186 C CA . ALA A 1 463 ? 52.445 -12.373 -38.987 1.00 38.53 463 ALA A CA 1
ATOM 3187 C C . ALA A 1 463 ? 52.774 -12.092 -37.496 1.00 38.53 463 ALA A C 1
ATOM 3189 O O . ALA A 1 463 ? 51.851 -11.967 -36.686 1.00 38.53 463 ALA A O 1
ATOM 3190 N N . PRO A 1 464 ? 54.062 -11.964 -37.113 1.00 39.69 464 PRO A N 1
ATOM 3191 C CA . PRO A 1 464 ? 54.470 -11.772 -35.720 1.00 39.69 464 PRO A CA 1
ATOM 3192 C C . PRO A 1 464 ? 54.167 -10.360 -35.186 1.00 39.69 464 PRO A C 1
ATOM 3194 O O . PRO A 1 464 ? 54.274 -9.360 -35.896 1.00 39.69 464 PRO A O 1
ATOM 3197 N N . ALA A 1 465 ? 53.806 -10.297 -33.901 1.00 35.62 465 ALA A N 1
ATOM 3198 C CA . ALA A 1 465 ? 53.441 -9.086 -33.168 1.00 35.62 465 ALA A CA 1
ATOM 3199 C C . ALA A 1 465 ? 54.617 -8.101 -32.991 1.00 35.62 465 ALA A C 1
ATOM 3201 O O . ALA A 1 465 ? 55.744 -8.505 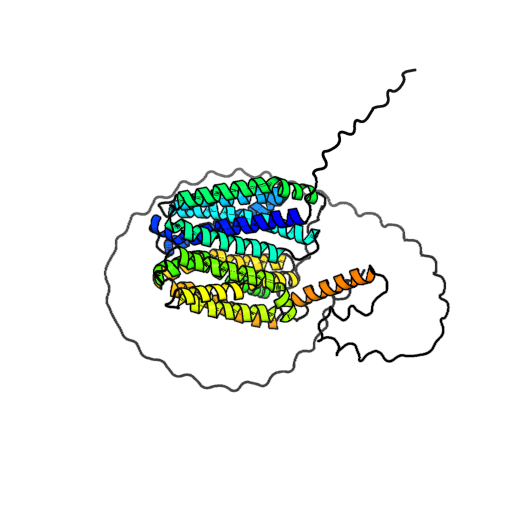-32.706 1.00 35.62 465 ALA A O 1
ATOM 3202 N N . LYS A 1 466 ? 54.335 -6.794 -33.110 1.00 36.72 466 LYS A N 1
ATOM 3203 C CA . LYS A 1 466 ? 55.265 -5.702 -32.768 1.00 36.72 466 LYS A CA 1
ATOM 3204 C C . LYS A 1 466 ? 55.409 -5.551 -31.246 1.00 36.72 466 LYS A C 1
ATOM 3206 O O . LYS A 1 466 ? 54.429 -5.664 -30.515 1.00 36.72 466 LYS A O 1
ATOM 3211 N N . ALA A 1 467 ? 56.633 -5.263 -30.805 1.00 40.84 467 ALA A N 1
ATOM 3212 C CA . ALA A 1 467 ? 56.991 -4.977 -29.416 1.00 40.84 467 ALA A CA 1
ATOM 3213 C C . ALA A 1 467 ? 56.369 -3.655 -28.904 1.00 40.84 467 ALA A C 1
ATOM 3215 O O . ALA A 1 467 ? 56.158 -2.745 -29.709 1.00 40.84 467 ALA A O 1
ATOM 3216 N N . PRO A 1 468 ? 56.088 -3.532 -27.591 1.00 42.03 468 PRO A N 1
ATOM 3217 C CA . PRO A 1 468 ? 55.551 -2.311 -26.993 1.00 42.03 468 PRO A CA 1
ATOM 3218 C C . PRO A 1 468 ? 56.640 -1.248 -26.755 1.00 42.03 468 PRO A C 1
ATOM 3220 O O . PRO A 1 468 ? 57.770 -1.581 -26.395 1.00 42.03 468 PRO A O 1
ATOM 3223 N N . ASP A 1 469 ? 56.277 0.027 -26.930 1.00 39.97 469 ASP A N 1
ATOM 3224 C CA . ASP A 1 469 ? 57.133 1.195 -26.664 1.00 39.97 469 ASP A CA 1
ATOM 3225 C C . ASP A 1 469 ? 57.456 1.374 -25.159 1.00 39.97 469 ASP A C 1
ATOM 3227 O O . ASP A 1 469 ? 56.664 0.958 -24.304 1.00 39.97 469 ASP A O 1
ATOM 3231 N N . PRO A 1 470 ? 58.588 2.019 -24.796 1.00 39.06 470 PRO A N 1
ATOM 3232 C CA . PRO A 1 470 ? 58.977 2.228 -23.402 1.00 39.06 470 PRO A CA 1
ATOM 3233 C C . PRO A 1 470 ? 58.078 3.238 -22.672 1.00 39.06 470 PRO A C 1
ATOM 3235 O O . PRO A 1 470 ? 57.674 4.265 -23.217 1.00 39.06 470 PRO A O 1
ATOM 3238 N N . ALA A 1 471 ? 57.824 2.957 -21.393 1.00 37.62 471 ALA A N 1
ATOM 3239 C CA . ALA A 1 471 ? 57.005 3.751 -20.482 1.00 37.62 471 ALA A CA 1
ATOM 3240 C C . ALA A 1 471 ? 57.490 5.208 -20.316 1.00 37.62 471 ALA A C 1
ATOM 3242 O O . ALA A 1 471 ? 58.666 5.460 -20.051 1.00 37.62 471 ALA A O 1
ATOM 3243 N N . GLN A 1 472 ? 56.557 6.163 -20.386 1.00 39.09 472 GLN A N 1
ATOM 3244 C CA . GLN A 1 472 ? 56.778 7.546 -19.954 1.00 39.09 472 GLN A CA 1
ATOM 3245 C C . GLN A 1 472 ? 56.750 7.651 -18.418 1.00 39.09 472 GLN A C 1
ATOM 3247 O O . GLN A 1 472 ? 55.939 7.010 -17.748 1.00 39.09 472 GLN A O 1
ATOM 3252 N N . ALA A 1 473 ? 57.659 8.462 -17.873 1.00 38.69 473 ALA A N 1
ATOM 3253 C CA . ALA A 1 473 ? 57.859 8.687 -16.443 1.00 38.69 473 ALA A CA 1
ATOM 3254 C C . ALA A 1 473 ? 56.647 9.363 -15.756 1.00 38.69 473 ALA A C 1
ATOM 3256 O O . ALA A 1 473 ? 55.949 10.159 -16.388 1.00 38.69 473 ALA A O 1
ATOM 3257 N N . PRO A 1 474 ? 56.405 9.098 -14.457 1.00 40.69 474 PRO A N 1
ATOM 3258 C CA . PRO A 1 474 ? 55.296 9.698 -13.719 1.00 40.69 474 PRO A CA 1
ATOM 3259 C C . PRO A 1 474 ? 55.527 11.190 -13.425 1.00 40.69 474 PRO A C 1
ATOM 3261 O O . PRO A 1 474 ? 56.625 11.609 -13.059 1.00 40.69 474 PRO A O 1
ATOM 3264 N N . ALA A 1 475 ? 54.464 11.987 -13.560 1.00 41.59 475 ALA A N 1
ATOM 3265 C CA . ALA A 1 475 ? 54.430 13.405 -13.199 1.00 41.59 475 ALA A CA 1
ATOM 3266 C C . ALA A 1 475 ? 54.551 13.620 -11.669 1.00 41.59 475 ALA A C 1
ATOM 3268 O O . ALA A 1 475 ? 54.107 12.763 -10.899 1.00 41.59 475 ALA A O 1
ATOM 3269 N N . PRO A 1 476 ? 55.119 14.752 -11.200 1.00 41.12 476 PRO A N 1
ATOM 3270 C CA . PRO A 1 476 ? 55.297 15.018 -9.774 1.00 41.12 476 PRO A CA 1
ATOM 3271 C C . PRO A 1 476 ? 53.965 15.293 -9.056 1.00 41.12 476 PRO A C 1
ATOM 3273 O O . PRO A 1 476 ? 53.048 15.904 -9.604 1.00 41.12 476 PRO A O 1
ATOM 3276 N N . ALA A 1 477 ? 53.883 14.838 -7.803 1.00 40.91 477 ALA A N 1
ATOM 3277 C CA . ALA A 1 477 ? 52.717 14.969 -6.932 1.00 40.91 477 ALA A CA 1
ATOM 3278 C C . ALA A 1 477 ? 52.385 16.441 -6.594 1.00 40.91 477 ALA A C 1
ATOM 3280 O O . ALA A 1 477 ? 53.303 17.235 -6.370 1.00 40.91 477 ALA A O 1
ATOM 3281 N N . PRO A 1 478 ? 51.095 16.818 -6.490 1.00 42.91 478 PRO A N 1
ATOM 3282 C CA . PRO A 1 478 ? 50.703 18.135 -6.001 1.00 42.91 478 PRO A CA 1
ATOM 3283 C C . PRO A 1 478 ? 50.971 18.276 -4.492 1.00 42.91 478 PRO A C 1
ATOM 3285 O O . PRO A 1 478 ? 50.822 17.328 -3.720 1.00 42.91 478 PRO A O 1
ATOM 3288 N N . ALA A 1 479 ? 51.370 19.482 -4.080 1.00 43.75 479 ALA A N 1
ATOM 3289 C CA . ALA A 1 479 ? 51.683 19.838 -2.697 1.00 43.75 479 ALA A CA 1
ATOM 3290 C C . ALA A 1 479 ? 50.464 19.704 -1.751 1.00 43.75 479 ALA A C 1
ATOM 3292 O O . ALA A 1 479 ? 49.327 19.914 -2.184 1.00 43.75 479 ALA A O 1
ATOM 3293 N N . PRO A 1 480 ? 50.674 19.402 -0.454 1.00 43.91 480 PRO A N 1
ATOM 3294 C CA . PRO A 1 480 ? 49.589 19.287 0.516 1.00 43.91 480 PRO A CA 1
ATOM 3295 C C . PRO A 1 480 ? 48.888 20.634 0.753 1.00 43.91 480 PRO A C 1
ATOM 3297 O O . PRO A 1 480 ? 49.530 21.670 0.933 1.00 43.91 480 PRO A O 1
ATOM 3300 N N . ALA A 1 481 ? 47.554 20.606 0.774 1.00 45.72 481 ALA A N 1
ATOM 3301 C CA . ALA A 1 481 ? 46.718 21.755 1.104 1.00 45.72 481 ALA A CA 1
ATOM 3302 C C . ALA A 1 481 ? 46.914 22.194 2.571 1.00 45.72 481 ALA A C 1
ATOM 3304 O O . ALA A 1 481 ? 47.065 21.359 3.465 1.00 45.72 481 ALA A O 1
ATOM 3305 N N . LYS A 1 482 ? 46.891 23.514 2.811 1.00 42.12 482 LYS A N 1
ATOM 3306 C CA . LYS A 1 482 ? 46.943 24.130 4.149 1.00 42.12 482 LYS A CA 1
ATOM 3307 C C . LYS A 1 482 ? 45.828 23.592 5.054 1.00 42.12 482 LYS A C 1
ATOM 3309 O O . LYS A 1 482 ? 44.679 23.486 4.629 1.00 42.12 482 LYS A O 1
ATOM 3314 N N . ALA A 1 483 ? 46.179 23.315 6.309 1.00 41.97 483 ALA A N 1
ATOM 3315 C CA . ALA A 1 483 ? 45.230 22.981 7.365 1.00 41.97 483 ALA A CA 1
ATOM 3316 C C . ALA A 1 483 ? 44.216 24.128 7.579 1.00 41.97 483 ALA A C 1
ATOM 3318 O O . ALA A 1 483 ? 44.619 25.293 7.526 1.00 41.97 483 ALA A O 1
ATOM 3319 N N . PRO A 1 484 ? 42.927 23.828 7.813 1.00 49.19 484 PRO A N 1
ATOM 3320 C CA . PRO A 1 484 ? 41.941 24.840 8.168 1.00 49.19 484 PRO A CA 1
ATOM 3321 C C . PRO A 1 484 ? 42.149 25.325 9.611 1.00 49.19 484 PRO A C 1
ATOM 3323 O O . PRO A 1 484 ? 42.485 24.532 10.494 1.00 49.19 484 PRO A O 1
ATOM 3326 N N . ASP A 1 485 ? 41.935 26.624 9.836 1.00 47.09 485 ASP A N 1
ATOM 3327 C CA . ASP A 1 485 ? 41.990 27.254 11.160 1.00 47.09 485 ASP A CA 1
ATOM 3328 C C . ASP A 1 485 ? 40.989 26.612 12.144 1.00 47.09 485 ASP A C 1
ATOM 3330 O O . ASP A 1 485 ? 39.898 26.191 11.738 1.00 47.09 485 ASP A O 1
ATOM 3334 N N . PRO A 1 486 ? 41.316 26.542 13.449 1.00 43.94 486 PRO A N 1
ATOM 3335 C CA . PRO A 1 486 ? 40.401 26.021 14.455 1.00 43.94 486 PRO A CA 1
ATOM 3336 C C . PRO A 1 486 ? 39.147 26.900 14.569 1.00 43.94 486 PRO A C 1
ATOM 3338 O O . PRO A 1 486 ? 39.222 28.118 14.731 1.00 43.94 486 PRO A O 1
ATOM 3341 N N . ALA A 1 487 ? 37.980 26.256 14.501 1.00 41.94 487 ALA A N 1
ATOM 3342 C CA . ALA A 1 487 ? 36.678 26.897 14.632 1.00 41.94 487 ALA A CA 1
ATOM 3343 C C . ALA A 1 487 ? 36.527 27.608 15.990 1.00 41.94 487 ALA A C 1
ATOM 3345 O O . ALA A 1 487 ? 36.772 27.022 17.046 1.00 41.94 487 ALA A O 1
ATOM 3346 N N . GLN A 1 488 ? 36.083 28.866 15.950 1.00 47.12 488 GLN A N 1
ATOM 3347 C CA . GLN A 1 488 ? 35.680 29.631 17.128 1.00 47.12 488 GLN A CA 1
ATOM 3348 C C . GLN A 1 488 ? 34.472 28.978 17.818 1.00 47.12 488 GLN A C 1
ATOM 3350 O O . GLN A 1 488 ? 33.544 28.498 17.164 1.00 47.12 488 GLN A O 1
ATOM 3355 N N . ALA A 1 489 ? 34.494 28.976 19.152 1.00 41.56 489 ALA A N 1
ATOM 3356 C CA . ALA A 1 489 ? 33.406 28.486 19.992 1.00 41.56 489 ALA A CA 1
ATOM 3357 C C . ALA A 1 489 ? 32.092 29.261 19.732 1.00 41.56 489 ALA A C 1
ATOM 3359 O O . ALA A 1 489 ? 32.138 30.479 19.542 1.00 41.56 489 ALA A O 1
ATOM 3360 N N . PRO A 1 490 ? 30.916 28.601 19.757 1.00 43.72 490 PRO A N 1
ATOM 3361 C CA . PRO A 1 490 ? 29.642 29.290 19.591 1.00 43.72 490 PRO A CA 1
ATOM 3362 C C . PRO A 1 490 ? 29.313 30.176 20.802 1.00 43.72 490 PRO A C 1
ATOM 3364 O O . PRO A 1 490 ? 29.432 29.751 21.952 1.00 43.72 490 PRO A O 1
ATOM 3367 N N . ALA A 1 491 ? 28.859 31.399 20.525 1.00 44.25 491 ALA A N 1
ATOM 3368 C CA . ALA A 1 491 ? 28.319 32.334 21.510 1.00 44.25 491 ALA A CA 1
ATOM 3369 C C . ALA A 1 491 ? 26.985 31.830 22.118 1.00 44.25 491 ALA A C 1
ATOM 3371 O O . ALA A 1 491 ? 26.244 31.104 21.447 1.00 44.25 491 ALA A O 1
ATOM 3372 N N . PRO A 1 492 ? 26.655 32.209 23.370 1.00 41.56 492 PRO A N 1
ATOM 3373 C CA . PRO A 1 492 ? 25.441 31.761 24.052 1.00 41.56 492 PRO A CA 1
ATOM 3374 C C . PRO A 1 492 ? 24.157 32.359 23.452 1.00 41.56 492 PRO A C 1
ATOM 3376 O O . PRO A 1 492 ? 24.144 33.473 22.930 1.00 41.56 492 PRO A O 1
ATOM 3379 N N . ALA A 1 493 ? 23.070 31.588 23.545 1.00 40.19 493 ALA A N 1
ATOM 3380 C CA . ALA A 1 493 ? 21.759 31.885 22.971 1.00 40.19 493 ALA A CA 1
ATOM 3381 C C . ALA A 1 493 ? 21.099 33.158 23.552 1.00 40.19 493 ALA A C 1
ATOM 3383 O O . ALA A 1 493 ? 21.191 33.391 24.761 1.00 40.19 493 ALA A O 1
ATOM 3384 N N . PRO A 1 494 ? 20.371 33.950 22.739 1.00 42.62 494 PRO A N 1
ATOM 3385 C CA . PRO A 1 494 ? 19.542 35.042 23.241 1.00 42.62 494 PRO A CA 1
ATOM 3386 C C . PRO A 1 494 ? 18.265 34.524 23.929 1.00 42.62 494 PRO A C 1
ATOM 3388 O O . PRO A 1 494 ? 17.661 33.536 23.509 1.00 42.62 494 PRO A O 1
ATOM 3391 N N . ALA A 1 495 ? 17.863 35.217 24.997 1.00 41.66 495 ALA A N 1
ATOM 3392 C CA . ALA A 1 495 ? 16.679 34.931 25.809 1.00 41.66 495 ALA A CA 1
ATOM 3393 C C . ALA A 1 495 ? 15.351 35.089 25.025 1.00 41.66 495 ALA A C 1
ATOM 3395 O O . ALA A 1 495 ? 15.283 35.891 24.090 1.00 41.66 495 ALA A O 1
ATOM 3396 N N . PRO A 1 496 ? 14.280 34.362 25.405 1.00 40.88 496 PRO A N 1
ATOM 3397 C CA . PRO A 1 496 ? 13.005 34.381 24.689 1.00 40.88 496 PRO A CA 1
ATOM 3398 C C . PRO A 1 496 ? 12.241 35.706 24.850 1.00 40.88 496 PRO A C 1
ATOM 3400 O O . PRO A 1 496 ? 12.152 36.271 25.941 1.00 40.88 496 PRO A O 1
ATOM 3403 N N . ALA A 1 497 ? 11.646 36.173 23.748 1.00 39.94 497 ALA A N 1
ATOM 3404 C CA . ALA A 1 497 ? 10.763 37.335 23.710 1.00 39.94 497 ALA A CA 1
ATOM 3405 C C . ALA A 1 497 ? 9.376 37.031 24.318 1.00 39.94 497 ALA A C 1
ATOM 3407 O O . ALA A 1 497 ? 8.856 35.921 24.194 1.00 39.94 497 ALA A O 1
ATOM 3408 N N . LYS A 1 498 ? 8.790 38.043 24.975 1.00 36.59 498 LYS A N 1
ATOM 3409 C CA . LYS A 1 498 ? 7.466 38.025 25.624 1.00 36.59 498 LYS A CA 1
ATOM 3410 C C . LYS A 1 498 ? 6.320 37.752 24.640 1.00 36.59 498 LYS A C 1
ATOM 3412 O O . LYS A 1 498 ? 6.336 38.232 23.510 1.00 36.59 498 LYS A O 1
ATOM 3417 N N . ALA A 1 499 ? 5.305 37.042 25.133 1.00 37.22 499 ALA A N 1
ATOM 3418 C CA . ALA A 1 499 ? 4.035 36.786 24.458 1.00 37.22 499 ALA A CA 1
ATOM 3419 C C . ALA A 1 499 ? 3.233 38.083 24.195 1.00 37.22 499 ALA A C 1
ATOM 3421 O O . ALA A 1 499 ? 3.274 38.983 25.038 1.00 37.22 499 ALA A O 1
ATOM 3422 N N . PRO A 1 500 ? 2.476 38.176 23.084 1.00 41.88 500 PRO A N 1
ATOM 3423 C CA . PRO A 1 500 ? 1.463 39.210 22.903 1.00 41.88 500 PRO A CA 1
ATOM 3424 C C . PRO A 1 500 ? 0.124 38.828 23.561 1.00 41.88 500 PRO A C 1
ATOM 3426 O O . PRO A 1 500 ? -0.294 37.671 23.513 1.00 41.88 500 PRO A O 1
ATOM 3429 N N . ASP A 1 501 ? -0.537 39.832 24.144 1.00 37.41 501 ASP A N 1
ATOM 3430 C CA . ASP A 1 501 ? -1.873 39.764 24.754 1.00 37.41 501 ASP A CA 1
ATOM 3431 C C . ASP A 1 501 ? -3.009 39.542 23.727 1.00 37.41 501 ASP A C 1
ATOM 3433 O O . ASP A 1 501 ? -2.858 39.874 22.546 1.00 37.41 501 ASP A O 1
ATOM 3437 N N . PRO A 1 502 ? -4.170 39.006 24.160 1.00 37.94 502 PRO A N 1
ATOM 3438 C CA . PRO A 1 502 ? -5.271 38.636 23.277 1.00 37.94 502 PRO A CA 1
ATOM 3439 C C . PRO A 1 502 ? -6.152 39.840 22.908 1.00 37.94 502 PRO A C 1
ATOM 3441 O O . PRO A 1 502 ? -6.622 40.568 23.783 1.00 37.94 502 PRO A O 1
ATOM 3444 N N . ALA A 1 503 ? -6.455 40.001 21.615 1.00 33.66 503 ALA A N 1
ATOM 3445 C CA . ALA A 1 503 ? -7.415 40.994 21.132 1.00 33.66 503 ALA A CA 1
ATOM 3446 C C . ALA A 1 503 ? -8.662 40.353 20.492 1.00 33.66 503 ALA A C 1
ATOM 3448 O O . ALA A 1 503 ? -8.592 39.433 19.681 1.00 33.66 503 ALA A O 1
ATOM 3449 N N . GLN A 1 504 ? -9.785 40.903 20.944 1.00 31.77 504 GLN A N 1
ATOM 3450 C CA . GLN A 1 504 ? -11.215 40.662 20.744 1.00 31.77 504 GLN A CA 1
ATOM 3451 C C . GLN A 1 504 ? -11.741 40.392 19.317 1.00 31.77 504 GLN A C 1
ATOM 3453 O O . GLN A 1 504 ? -11.234 40.895 18.319 1.00 31.77 504 GLN A O 1
ATOM 3458 N N . ALA A 1 505 ? -12.870 39.668 19.280 1.00 35.62 505 ALA A N 1
ATOM 3459 C CA . ALA A 1 505 ? -13.799 39.544 18.151 1.00 35.62 505 ALA A CA 1
ATOM 3460 C C . ALA A 1 505 ? -14.437 40.891 17.755 1.00 35.62 505 ALA A C 1
ATOM 3462 O O . ALA A 1 505 ? -14.591 41.763 18.615 1.00 35.62 505 ALA A O 1
ATOM 3463 N N . PRO A 1 506 ? -14.914 41.032 16.500 1.00 37.28 506 PRO A N 1
ATOM 3464 C CA . PRO A 1 506 ? -16.353 41.301 16.357 1.00 37.28 506 PRO A CA 1
ATOM 3465 C C . PRO A 1 506 ? -17.061 40.759 15.086 1.00 37.28 506 PRO A C 1
ATOM 3467 O O . PRO A 1 506 ? -16.503 40.718 13.997 1.00 37.28 506 PRO A O 1
ATOM 3470 N N . ALA A 1 507 ? -18.358 40.482 15.297 1.00 29.27 507 ALA A N 1
ATOM 3471 C CA . ALA A 1 507 ? -19.553 40.821 14.497 1.00 29.27 507 ALA A CA 1
ATOM 3472 C C . ALA A 1 507 ? -19.903 40.145 13.145 1.00 29.27 507 ALA A C 1
ATOM 3474 O O . ALA A 1 507 ? -19.076 39.751 12.336 1.00 29.27 507 ALA A O 1
ATOM 3475 N N . GLN A 1 508 ? -21.228 40.033 12.967 1.00 29.25 508 GLN A N 1
ATOM 3476 C CA . GLN A 1 508 ? -22.005 39.310 11.956 1.00 29.25 508 GLN A CA 1
ATOM 3477 C C . GLN A 1 508 ? -22.168 40.034 10.595 1.00 29.25 508 GLN A C 1
ATOM 3479 O O . GLN A 1 508 ? -21.926 41.229 10.467 1.00 29.25 508 GLN A O 1
ATOM 3484 N N . ALA A 1 509 ? -22.643 39.235 9.627 1.00 31.70 509 ALA A N 1
ATOM 3485 C CA . ALA A 1 509 ? -22.977 39.425 8.203 1.00 31.70 509 ALA A CA 1
ATOM 3486 C C . ALA A 1 509 ? -23.717 40.712 7.753 1.00 31.70 509 ALA A C 1
ATOM 3488 O O . ALA A 1 509 ? -24.328 41.411 8.559 1.00 31.70 509 ALA A O 1
ATOM 3489 N N . PRO A 1 510 ? -23.798 40.934 6.421 1.00 31.91 510 PRO A N 1
ATOM 3490 C CA . PRO A 1 510 ? -25.097 40.712 5.768 1.00 31.91 510 PRO A CA 1
ATOM 3491 C C . PRO A 1 510 ? -25.041 39.961 4.417 1.00 31.91 510 PRO A C 1
ATOM 3493 O O . PRO A 1 510 ? -23.986 39.622 3.887 1.00 31.91 510 PRO A O 1
ATOM 3496 N N . ALA A 1 511 ? -26.238 39.658 3.911 1.00 26.25 511 ALA A N 1
ATOM 3497 C CA . ALA A 1 511 ? -26.570 38.712 2.853 1.00 26.25 511 ALA A CA 1
ATOM 3498 C C . ALA A 1 511 ? -26.646 39.297 1.417 1.00 26.25 511 ALA A C 1
ATOM 3500 O O . ALA A 1 511 ? -26.902 40.480 1.239 1.00 26.25 511 ALA A O 1
ATOM 3501 N N . GLN A 1 512 ? -26.551 38.376 0.441 1.00 30.31 512 GLN A N 1
ATOM 3502 C CA . GLN A 1 512 ? -27.146 38.331 -0.918 1.00 30.31 512 GLN A CA 1
ATOM 3503 C C . GLN A 1 512 ? -26.786 39.370 -2.006 1.00 30.31 512 GLN A C 1
ATOM 3505 O O . GLN A 1 512 ? -27.089 40.550 -1.890 1.00 30.31 512 GLN A O 1
ATOM 3510 N N . ALA A 1 513 ? -26.365 38.856 -3.177 1.00 28.22 513 ALA A N 1
ATOM 3511 C CA . ALA A 1 513 ? -26.854 39.295 -4.495 1.00 28.22 513 ALA A CA 1
ATOM 3512 C C . ALA A 1 513 ? -26.663 38.196 -5.570 1.00 28.22 513 ALA A C 1
ATOM 3514 O O . ALA A 1 513 ? -25.652 37.495 -5.588 1.00 28.22 513 ALA A O 1
ATOM 3515 N N . LEU A 1 514 ? -27.675 38.047 -6.434 1.00 27.78 514 LEU A N 1
ATOM 3516 C CA . LEU A 1 514 ? -27.807 37.079 -7.531 1.00 27.78 514 LEU A CA 1
ATOM 3517 C C . LEU A 1 514 ? -26.878 37.349 -8.739 1.00 27.78 514 LEU A C 1
ATOM 3519 O O . LEU A 1 514 ? -26.436 38.468 -8.977 1.00 27.78 514 LEU A O 1
ATOM 3523 N N . ALA A 1 515 ? -26.670 36.288 -9.526 1.00 29.23 515 ALA A N 1
ATOM 3524 C CA . ALA A 1 515 ? -25.886 36.181 -10.762 1.00 29.23 515 ALA A CA 1
ATOM 3525 C C . ALA A 1 515 ? -26.360 37.045 -11.955 1.00 29.23 515 ALA A C 1
ATOM 3527 O O . ALA A 1 515 ? -27.509 37.485 -11.999 1.00 29.23 515 ALA A O 1
ATOM 3528 N N . PRO A 1 516 ? -25.528 37.119 -13.015 1.00 32.22 516 PRO A N 1
ATOM 3529 C CA . PRO A 1 516 ? -26.037 36.836 -14.360 1.00 32.22 516 PRO A CA 1
ATOM 3530 C C . PRO A 1 516 ? -25.229 35.777 -15.147 1.00 32.22 516 PRO A C 1
ATOM 3532 O O . PRO A 1 516 ? -24.060 35.505 -14.886 1.00 32.22 516 PRO A O 1
ATOM 3535 N N . ALA A 1 517 ? -25.929 35.168 -16.109 1.00 32.09 517 ALA A N 1
ATOM 3536 C CA . ALA A 1 517 ? -25.567 34.037 -16.970 1.00 32.09 517 ALA A CA 1
ATOM 3537 C C . ALA A 1 517 ? -24.573 34.402 -18.120 1.00 32.09 517 ALA A C 1
ATOM 3539 O O . ALA A 1 517 ? -24.225 35.573 -18.276 1.00 32.09 517 ALA A O 1
ATOM 3540 N N . PRO A 1 518 ? -24.085 33.427 -18.925 1.00 34.31 518 PRO A N 1
ATOM 3541 C CA . PRO A 1 518 ? -22.781 33.485 -19.591 1.00 34.31 518 PRO A CA 1
ATOM 3542 C C . PRO A 1 518 ? -22.783 34.212 -20.945 1.00 34.31 518 PRO A C 1
ATOM 3544 O O . PRO A 1 518 ? -23.746 34.154 -21.711 1.00 34.31 518 PRO A O 1
ATOM 3547 N N . ALA A 1 519 ? -21.651 34.841 -21.279 1.00 32.16 519 ALA A N 1
ATOM 3548 C CA . ALA A 1 519 ? -21.411 35.457 -22.581 1.00 32.16 519 ALA A CA 1
ATOM 3549 C C . ALA A 1 519 ? -20.864 34.452 -23.617 1.00 32.16 519 ALA A C 1
ATOM 3551 O O . ALA A 1 519 ? -20.118 33.527 -23.300 1.00 32.16 519 ALA A O 1
ATOM 3552 N N . LYS A 1 520 ? -21.283 34.669 -24.869 1.00 30.84 520 LYS A N 1
ATOM 3553 C CA . LYS A 1 520 ? -21.115 33.832 -26.067 1.00 30.84 520 LYS A CA 1
ATOM 3554 C C . LYS A 1 520 ? -19.654 33.581 -26.474 1.00 30.84 520 LYS A C 1
ATOM 3556 O O . LYS A 1 520 ? -18.811 34.469 -26.399 1.00 30.84 520 LYS A O 1
ATOM 3561 N N . ALA A 1 521 ? -19.420 32.383 -27.012 1.00 32.44 521 ALA A N 1
ATOM 3562 C CA . ALA A 1 521 ? -18.178 31.947 -27.647 1.00 32.44 521 ALA A CA 1
ATOM 3563 C C . ALA A 1 521 ? -17.830 32.760 -28.916 1.00 32.44 521 ALA A C 1
ATOM 3565 O O . ALA A 1 521 ? -18.728 33.025 -29.721 1.00 32.44 521 ALA A O 1
ATOM 3566 N N . PRO A 1 522 ? -16.546 33.089 -29.158 1.00 37.62 522 PRO A N 1
ATOM 3567 C CA . PRO A 1 522 ? -16.081 33.538 -30.462 1.00 37.62 522 PRO A CA 1
ATOM 3568 C C . PRO A 1 522 ? -15.705 32.368 -31.389 1.00 37.62 522 PRO A C 1
ATOM 3570 O O . PRO A 1 522 ? -15.286 31.294 -30.959 1.00 37.62 522 PRO A O 1
ATOM 3573 N N . ALA A 1 523 ? -15.901 32.615 -32.683 1.00 32.59 523 ALA A N 1
ATOM 3574 C CA . ALA A 1 523 ? -15.828 31.672 -33.791 1.00 32.59 523 ALA A CA 1
ATOM 3575 C C . ALA A 1 523 ? -14.416 31.132 -34.102 1.00 32.59 523 ALA A C 1
ATOM 3577 O O . ALA A 1 523 ? -13.402 31.798 -33.906 1.00 32.59 523 ALA A O 1
ATOM 3578 N N . LEU A 1 524 ? -14.403 29.917 -34.659 1.00 36.34 524 LEU A N 1
ATOM 3579 C CA . LEU A 1 524 ? -13.253 29.161 -35.161 1.00 36.34 524 LEU A CA 1
ATOM 3580 C C . LEU A 1 524 ? -12.450 29.929 -36.226 1.00 36.34 524 LEU A C 1
ATOM 3582 O O . LEU A 1 524 ? -12.956 30.212 -37.312 1.00 36.34 524 LEU A O 1
ATOM 3586 N N . ALA A 1 525 ? -11.166 30.169 -35.950 1.00 35.34 525 ALA A N 1
ATOM 3587 C CA . ALA A 1 525 ? -10.177 30.540 -36.958 1.00 35.34 525 ALA A CA 1
ATOM 3588 C C . ALA A 1 525 ? -9.553 29.277 -37.585 1.00 35.34 525 ALA A C 1
ATOM 3590 O O . ALA A 1 525 ? -9.213 28.322 -36.887 1.00 35.34 525 ALA A O 1
ATOM 3591 N N . LYS A 1 526 ? -9.425 29.273 -38.918 1.00 37.12 526 LYS A N 1
ATOM 3592 C CA . LYS A 1 526 ? -8.841 28.188 -39.725 1.00 37.12 526 LYS A CA 1
ATOM 3593 C C . LYS A 1 526 ? -7.372 27.934 -39.358 1.00 37.12 526 LYS A C 1
ATOM 3595 O O . LYS A 1 526 ? -6.588 28.872 -39.247 1.00 37.12 526 LYS A O 1
ATOM 3600 N N . ALA A 1 527 ? -7.009 26.657 -39.239 1.00 36.88 527 ALA A N 1
ATOM 3601 C CA . ALA A 1 527 ? -5.643 26.194 -39.008 1.00 36.88 527 ALA A CA 1
ATOM 3602 C C . ALA A 1 527 ? -4.715 26.494 -40.208 1.00 36.88 527 ALA A C 1
ATOM 3604 O O . ALA A 1 527 ? -5.134 26.295 -41.353 1.00 36.88 527 ALA A O 1
ATOM 3605 N N . PRO A 1 528 ? -3.459 26.926 -39.984 1.00 40.31 528 PRO A N 1
ATOM 3606 C CA . PRO A 1 528 ? -2.445 26.973 -41.032 1.00 40.31 528 PRO A CA 1
ATOM 3607 C C . PRO A 1 528 ? -1.886 25.570 -41.337 1.00 40.31 528 PRO A C 1
ATOM 3609 O O . PRO A 1 528 ? -1.837 24.697 -40.470 1.00 40.31 528 PRO A O 1
ATOM 3612 N N . ALA A 1 529 ? -1.482 25.359 -42.593 1.00 42.81 529 ALA A N 1
ATOM 3613 C CA . ALA A 1 529 ? -0.932 24.102 -43.107 1.00 42.81 529 ALA A CA 1
ATOM 3614 C C . ALA A 1 529 ? 0.387 23.691 -42.407 1.00 42.81 529 ALA A C 1
ATOM 3616 O O . ALA A 1 529 ? 1.145 24.566 -41.981 1.00 42.81 529 ALA A O 1
ATOM 3617 N N . PRO A 1 530 ? 0.693 22.381 -42.300 1.00 38.19 530 PRO A N 1
ATOM 3618 C CA . PRO A 1 530 ? 1.879 21.905 -41.594 1.00 38.19 530 PRO A CA 1
ATOM 3619 C C . PRO A 1 530 ? 3.170 22.214 -42.366 1.00 38.19 530 PRO A C 1
ATOM 3621 O O . PRO A 1 530 ? 3.274 21.966 -43.568 1.00 38.19 530 PRO A O 1
ATOM 3624 N N . ALA A 1 531 ? 4.168 22.731 -41.648 1.00 42.31 531 ALA A N 1
ATOM 3625 C CA . ALA A 1 531 ? 5.531 22.912 -42.139 1.00 42.31 531 ALA A CA 1
ATOM 3626 C C . ALA A 1 531 ? 6.247 21.552 -42.323 1.00 42.31 531 ALA A C 1
ATOM 3628 O O . ALA A 1 531 ? 5.957 20.608 -41.581 1.00 42.31 531 ALA A O 1
ATOM 3629 N N . PRO A 1 532 ? 7.187 21.427 -43.281 1.00 40.03 532 PRO A N 1
ATOM 3630 C CA . PRO A 1 532 ? 7.915 20.184 -43.514 1.00 40.03 532 PRO A CA 1
ATOM 3631 C C . PRO A 1 532 ? 8.862 19.847 -42.350 1.00 40.03 532 PRO A C 1
ATOM 3633 O O . PRO A 1 532 ? 9.443 20.730 -41.718 1.00 40.03 532 PRO A O 1
ATOM 3636 N N . ALA A 1 533 ? 9.011 18.548 -42.080 1.00 37.72 533 ALA A N 1
ATOM 3637 C CA . ALA A 1 533 ? 9.825 18.006 -40.996 1.00 37.72 533 ALA A CA 1
ATOM 3638 C C . ALA A 1 533 ? 11.317 18.395 -41.125 1.00 37.72 533 ALA A C 1
ATOM 3640 O O . ALA A 1 533 ? 11.864 18.345 -42.230 1.00 37.72 533 ALA A O 1
ATOM 3641 N N . PRO A 1 534 ? 12.008 18.737 -40.020 1.00 35.72 534 PRO A N 1
ATOM 3642 C CA . PRO A 1 534 ? 13.441 18.997 -40.054 1.00 35.72 534 PRO A CA 1
ATOM 3643 C C . PRO A 1 534 ? 14.232 17.702 -40.287 1.00 35.72 534 PRO A C 1
ATOM 3645 O O . PRO A 1 534 ? 13.913 16.644 -39.743 1.00 35.72 534 PRO A O 1
ATOM 3648 N N . ALA A 1 535 ? 15.289 17.804 -41.093 1.00 32.91 535 ALA A N 1
ATOM 3649 C CA . ALA A 1 535 ? 16.194 16.707 -41.407 1.00 32.91 535 ALA A CA 1
ATOM 3650 C C . ALA A 1 535 ? 16.869 16.141 -40.143 1.00 32.91 535 ALA A C 1
ATOM 3652 O O . ALA A 1 535 ? 17.485 16.868 -39.359 1.00 32.91 535 ALA A O 1
ATOM 3653 N N . VAL A 1 536 ? 16.770 14.821 -39.979 1.00 36.22 536 VAL A N 1
ATOM 3654 C CA . VAL A 1 536 ? 17.393 14.043 -38.904 1.00 36.22 536 VAL A CA 1
ATOM 3655 C C . VAL A 1 536 ? 18.916 14.090 -39.062 1.00 36.22 536 VAL A C 1
ATOM 3657 O O . VAL A 1 536 ? 19.463 13.546 -40.020 1.00 36.22 536 VAL A O 1
ATOM 3660 N N . ARG A 1 537 ? 19.619 14.717 -38.112 1.00 33.91 537 ARG A N 1
ATOM 3661 C CA . ARG A 1 537 ? 21.062 14.501 -37.928 1.00 33.91 537 ARG A CA 1
ATOM 3662 C C . ARG A 1 537 ? 21.268 13.240 -37.077 1.00 33.91 537 ARG A C 1
ATOM 3664 O O . ARG A 1 537 ? 20.649 13.146 -36.017 1.00 33.91 537 ARG A O 1
ATOM 3671 N N . PRO A 1 538 ? 22.129 12.293 -37.481 1.00 33.00 538 PRO A N 1
ATOM 3672 C CA . PRO A 1 538 ? 22.472 11.156 -36.635 1.00 33.00 538 PRO A CA 1
ATOM 3673 C C . PRO A 1 538 ? 23.245 11.622 -35.388 1.00 33.00 538 PRO A C 1
ATOM 3675 O O . PRO A 1 538 ? 24.203 12.389 -35.487 1.00 33.00 538 PRO A O 1
ATOM 3678 N N . TYR A 1 539 ? 22.818 11.158 -34.210 1.00 34.81 539 TYR A N 1
ATOM 3679 C CA . TYR A 1 539 ? 23.564 11.294 -32.957 1.00 34.81 539 TYR A CA 1
ATOM 3680 C C . TYR A 1 539 ? 24.790 10.360 -32.983 1.00 34.81 539 TYR A C 1
ATOM 3682 O O . TYR A 1 539 ? 24.617 9.161 -33.209 1.00 34.81 539 TYR A O 1
ATOM 3690 N N . PRO A 1 540 ? 26.016 10.851 -32.722 1.00 31.39 540 PRO A N 1
ATOM 3691 C CA . PRO A 1 540 ? 27.188 9.994 -32.586 1.00 31.39 540 PRO A CA 1
ATOM 3692 C C . PRO A 1 540 ? 27.183 9.344 -31.195 1.00 31.39 540 PRO A C 1
ATOM 3694 O O . PRO A 1 540 ? 27.097 10.040 -30.183 1.00 31.39 540 PRO A O 1
ATOM 3697 N N . GLY A 1 541 ? 27.264 8.011 -31.128 1.00 34.84 541 GLY A N 1
ATOM 3698 C CA . GLY A 1 541 ? 27.369 7.304 -29.842 1.00 34.84 541 GLY A CA 1
ATOM 3699 C C . GLY A 1 541 ? 26.961 5.829 -29.801 1.00 34.84 541 GLY A C 1
ATOM 3700 O O . GLY A 1 541 ? 26.890 5.270 -28.711 1.00 34.84 541 GLY A O 1
ATOM 3701 N N . LEU A 1 542 ? 26.695 5.183 -30.941 1.00 32.84 542 LEU A N 1
ATOM 3702 C CA . LEU A 1 542 ? 26.198 3.798 -30.993 1.00 32.84 542 LEU A CA 1
ATOM 3703 C C . LEU A 1 542 ? 27.260 2.738 -31.352 1.00 32.84 542 LEU A C 1
ATOM 3705 O O . LEU A 1 542 ? 26.901 1.589 -31.578 1.00 32.84 542 LEU A O 1
ATOM 3709 N N . GLU A 1 543 ? 28.554 3.078 -31.345 1.00 34.75 543 GLU A N 1
ATOM 3710 C CA . GLU A 1 543 ? 29.633 2.151 -31.750 1.00 34.75 543 GLU A CA 1
ATOM 3711 C C . GLU A 1 543 ? 30.526 1.625 -30.608 1.00 34.75 543 GLU A C 1
ATOM 3713 O O . GLU A 1 543 ? 31.484 0.909 -30.864 1.00 34.75 543 GLU A O 1
ATOM 3718 N N . ALA A 1 544 ? 30.223 1.897 -29.334 1.00 35.59 544 ALA A N 1
ATOM 3719 C CA . ALA A 1 544 ? 31.102 1.499 -28.219 1.00 35.59 544 ALA A CA 1
ATOM 3720 C C . ALA A 1 544 ? 30.537 0.396 -27.298 1.00 35.59 544 ALA A C 1
ATOM 3722 O O . ALA A 1 544 ? 30.795 0.403 -26.094 1.00 35.59 544 ALA A O 1
ATOM 3723 N N . LEU A 1 545 ? 29.760 -0.552 -27.833 1.00 31.34 545 LEU A N 1
ATOM 3724 C CA . LEU A 1 545 ? 29.242 -1.709 -27.082 1.00 31.34 545 LEU A CA 1
ATOM 3725 C C . LEU A 1 545 ? 29.369 -3.014 -27.883 1.00 31.34 545 LEU A C 1
ATOM 3727 O O . LEU A 1 545 ? 28.381 -3.687 -28.160 1.00 31.34 545 LEU A O 1
ATOM 3731 N N . VAL A 1 546 ? 30.603 -3.379 -28.221 1.00 32.28 546 VAL A N 1
ATOM 3732 C CA . VAL A 1 546 ? 30.985 -4.749 -28.593 1.00 32.28 546 VAL A CA 1
ATOM 3733 C C . VAL A 1 546 ? 32.378 -5.007 -28.003 1.00 32.28 546 VAL A C 1
ATOM 3735 O O . VAL A 1 546 ? 33.309 -4.305 -28.394 1.00 32.28 546 VAL A O 1
ATOM 3738 N N . PRO A 1 547 ? 32.556 -5.917 -27.027 1.00 39.62 547 PRO A N 1
ATOM 3739 C CA . PRO A 1 547 ? 33.793 -6.679 -26.934 1.00 39.62 547 PRO A CA 1
ATOM 3740 C C . PRO A 1 547 ? 33.847 -7.747 -28.030 1.00 39.62 547 PRO A C 1
ATOM 3742 O O . PRO A 1 547 ? 32.800 -8.396 -28.270 1.00 39.62 547 PRO A O 1
#

pLDDT: mean 76.1, std 25.62, range [26.25, 98.69]

Solvent-accessible surface area (backbone atoms only — not comparable to full-atom values): 29701 Å² total; per-residue (Å²): 138,83,82,82,77,82,83,81,78,78,78,74,80,74,79,76,78,70,64,61,54,71,69,58,48,52,51,48,53,28,49,50,33,17,47,54,19,19,52,52,17,28,47,32,28,39,42,54,64,45,36,61,61,36,64,54,51,47,42,55,46,10,52,24,48,28,28,18,39,51,22,13,58,57,29,36,66,52,36,57,57,44,25,74,75,69,23,30,25,46,44,21,28,51,20,41,25,44,26,21,50,29,51,28,45,42,42,69,38,66,41,65,70,60,29,20,53,23,27,18,50,25,16,25,16,47,24,22,22,50,52,22,45,50,52,46,38,53,51,50,21,62,76,67,72,44,93,42,54,50,57,32,53,20,26,18,21,50,14,18,21,52,17,4,45,54,29,6,55,37,59,79,79,42,57,59,41,62,50,30,48,52,49,16,53,54,34,34,52,51,23,61,70,39,32,67,57,30,40,33,51,34,74,65,53,79,76,62,85,72,72,77,78,80,81,76,79,90,79,74,88,68,61,59,62,59,26,48,52,36,2,46,40,23,8,34,43,37,19,37,55,48,44,41,42,68,41,40,27,41,38,30,36,73,74,51,64,37,55,57,44,59,12,9,38,28,46,16,40,17,20,46,28,20,18,54,28,26,64,46,33,66,60,49,25,63,75,62,32,49,60,53,53,39,27,53,15,20,46,40,18,19,54,11,26,45,36,36,32,68,45,85,44,62,68,53,17,30,51,8,31,27,31,27,19,41,17,40,37,50,38,42,67,49,36,42,51,41,23,31,70,75,47,36,74,62,20,31,50,52,15,48,56,47,10,50,47,21,44,46,49,29,37,40,52,37,13,45,36,24,64,78,62,33,54,42,57,23,44,37,52,41,20,53,34,20,46,50,31,22,54,50,42,53,56,52,51,74,74,48,60,74,84,64,33,68,34,46,56,51,51,53,51,51,52,52,52,50,49,57,50,48,68,69,48,68,87,78,73,96,66,70,68,78,82,52,73,89,80,64,71,82,77,75,71,86,79,82,76,85,85,84,87,82,82,90,78,85,83,81,83,86,80,86,83,82,83,83,81,84,83,80,81,86,80,83,81,82,80,86,78,81,80,81,80,84,80,79,80,84,80,83,82,83,81,86,81,83,83,83,84,92,82,81,87,84,88,83,86,89,80,90,85,84,86,84,84,86,84,82,85,83,81,89,76,85,81,81,81,86,77,84,81,81,83,86,75,85,80,89,78,86,84,85,85,74,134

Mean predicted aligned error: 15.36 Å

Nearest PDB structures (foldseek):
  8jtc-assembly1_A  TM=7.805E-01  e=4.868E-08  Homo sapiens
  8ex4-assembly1_A  TM=7.506E-01  e=9.765E-06  Homo sapiens
  4zow-assembly1_A  TM=7.140E-01  e=5.658E-06  Escherichia coli K-12
  6oop-assembly1_A  TM=7.366E-01  e=5.867E-05  Escherichia coli
  2y5y-assembly1_A  TM=7.044E-01  e=2.123E-04  Escherichia coli K-12

Organism: NCBI:txid134849

Foldseek 3Di:
DDDDDDDDPPPPPPPPLPQDDLVLLLVLLLVLLLLLLLLLLLVLLCLVVLCVQQVDALLLLLLLLLLLLVLLVVLLVVLVVVCVVPNLLQQLLVLQLQLLVLSLQSLPDNHSVSSSVSSSSNSSSSSNNVNSSVVSQVVSCVVVVHNCVLLSNLSSLVSSLNNLLVSLVCVVPHRSNVVSVVSSVVRNVSSVVSSSNSSSVRVVPVVDPDDDPPDDDDDDPPCLVVLLLLLLLLLLLLLLLLLCSNCQLVCCCPVLVDRSNLSSVLSSLLSNLLSVLSVCVLVCCLPPNPLCLQLQLLQLLLVLLLQLLPPNHSVSNSVSSSSNSNSSSCSNVQSLLLLCLRPNPVSNVSSNVSNSVSNSVNSSQLSVCCSPPNNSRSSNSSSVSSNSSSVSSVVSPVVDDPCSTPNVVVVVVVVVVVVVVCVVVDDDDPPVPVVDDPPPPPPPPPPDDDDDDDDDDDDDDDDDDDDDDDDDDDDDDDDDDDDDDDDDDDDDDDDDDDDDDDDDDDDDDDDDDDDDDDDDDDDDDDDDDDDDDDDDDDDPDDPPPDD

Sequence (547 aa):
MTAAVPAVRFRVPVPRVRTPSPRRQFAAVATIFALDGAVFGTWAARIPDVSDRVGTTHAALGSALFCLSLGALVSMRLTGRWCARYGAGRVSAVAAALTAVSLVLPGLCTGLAPLGVALGVFGAGTGAANVAANSLGVHLGQTQRRPVMSALHAGFSFGGLAGALLGGLASAVLSVPVHFVLVAAVGVTLAAGLAPVLAGMDSAGTSSGSEPPAEREPSSRGPIVLLVLLGTIAGSTAFAEGALSDWGALHLRETLHAGPALAAGGYAAFCLAMGCGRLAGARWVVRYGDTRVLVVGSVVAGIGATAAAHSPDPALAIGGFVLVGLGLANVFPLVIGRAGLVAGPRGVALASTVGYSGLLGGPPVVGFLAAHAGLPAALSAITALALVAAALCVVVAVELPDATTVAAALRSRARAGVAVTADRLGAAVGDLALLLDHTDHAVLTDQAKPLRGAAPAQAPAPAPAKAPDPAQAPAPAPAPAKAPDPAQAPAPAPAPAKAPDPAQAPAQAPAQALAPAPAKAPALAKAPAPAPAPAVRPYPGLEALVP

Radius of gyration: 30.46 Å; Cα contacts (8 Å, |Δi|>4): 737; chains: 1; bounding box: 100×71×82 Å

Secondary structure (DSSP, 8-state):
--PPPP------------PPPHHHHHHHHHHHHHHHHHHHHHHHHHHHHHHHHHT--HHHHHHHHHHHHHHHHHHHHHHHHHHHHH-HHHHHHHHHHHHHHHTHHHHH--SHHHHHHHHHHHHHHHHHHHHHHHHHHHHHHHHHTS--HHHHHHHHHHHHHHHHHHHHHHHTTS-HHHHHHHHHHHHHHHHHHHHHHHHHHHHHHTT---PPPP-PPP--S-HHHHHHHHHHHHHHHHHHHHHHHHHHHHIIIIIS---HHHHHHHHHHHHHHHHHHHHHHHHHHHHH-HHHHHHHHHHHHHHHHHHHHH-SSHHHHHHHHHHHHHHHTTHHHHHHHHHHHHHHHHHHHHHHHHHHHHHHHHHHHHHHHHHHHHHHHHHHHHHHHHHHHHHHHHHHHHHS-GGGSHHHHHHHHHHHHHHHHHHHS-S--TTGGGSS-TTSTTTSSSS-------PPPPPPPPPPPPPPPPPPPPPPPPPPPPPPPPPPPPPPPPPPPPPPPP---------------PPPPPPPPPPPPPPPPPP-PPPS--SS---